Protein AF-A0AAN8LN74-F1 (afdb_monomer)

Mean predicted aligned error: 20.27 Å

InterPro domains:
  IPR003307 W2 domain [PF02020] (599-675)
  IPR003307 W2 domain [PS51363] (508-675)
  IPR003307 W2 domain [SM00515] (586-671)
  IPR016024 Armadillo-type fold [SSF48371] (516-669)
  IPR029526 PiggyBac transposable element-derived protein [PF13843] (4-90)
  IPR029526 PiggyBac transposable element-derived protein [PF13843] (94-217)
  IPR043510 5MP1/2, W2 domain [cd11560] (478-668)
  IPR051245 eIF5-mimic translation initiation regulator [PTHR14208] (264-678)
  IPR057397 5MP1/2-like, HEAT domain [PF25504] (277-513)

Structure (mmCIF, N/CA/C/O backbone):
data_AF-A0AAN8LN74-F1
#
_entry.id   AF-A0AAN8LN74-F1
#
loop_
_atom_site.group_PDB
_atom_site.id
_atom_site.type_symbol
_atom_site.label_atom_id
_atom_site.label_alt_id
_atom_site.label_comp_id
_atom_site.label_asym_id
_atom_site.label_entity_id
_atom_site.label_seq_id
_atom_site.pdbx_PDB_ins_code
_atom_site.Cartn_x
_atom_site.Cartn_y
_atom_site.Cartn_z
_atom_site.occupancy
_atom_site.B_iso_or_equiv
_atom_site.auth_seq_id
_atom_site.auth_comp_id
_atom_site.auth_asym_id
_atom_site.auth_atom_id
_atom_site.pdbx_PDB_model_num
ATOM 1 N N . MET A 1 1 ? 8.131 35.929 -7.859 1.00 76.62 1 MET A N 1
ATOM 2 C CA . MET A 1 1 ? 7.488 37.054 -7.140 1.00 76.62 1 MET A CA 1
ATOM 3 C C . MET A 1 1 ? 7.434 38.330 -7.967 1.00 76.62 1 MET A C 1
ATOM 5 O O . MET A 1 1 ? 6.385 38.515 -8.552 1.00 76.62 1 MET A O 1
ATOM 9 N N . ARG A 1 2 ? 8.496 39.148 -8.124 1.00 88.81 2 ARG A N 1
ATOM 10 C CA . ARG A 1 2 ? 8.434 40.454 -8.848 1.00 88.81 2 ARG A CA 1
ATOM 11 C C . ARG A 1 2 ? 7.627 40.445 -10.166 1.00 88.81 2 ARG A C 1
ATOM 13 O O . ARG A 1 2 ? 6.790 41.317 -10.364 1.00 88.81 2 ARG A O 1
ATOM 20 N N . THR A 1 3 ? 7.819 39.443 -11.028 1.00 88.38 3 THR A N 1
ATOM 21 C CA . THR A 1 3 ? 7.044 39.275 -12.275 1.00 88.38 3 THR A CA 1
ATOM 22 C C . THR A 1 3 ? 5.544 39.073 -12.030 1.00 88.38 3 THR A C 1
ATOM 24 O O . THR A 1 3 ? 4.731 39.685 -12.706 1.00 88.38 3 THR A O 1
ATOM 27 N N . ILE A 1 4 ? 5.180 38.267 -11.029 1.00 87.31 4 ILE A N 1
ATOM 28 C CA . ILE A 1 4 ? 3.791 37.978 -10.636 1.00 87.31 4 ILE A CA 1
ATOM 29 C C . ILE A 1 4 ? 3.129 39.241 -10.076 1.00 87.31 4 ILE A C 1
ATOM 31 O O . ILE A 1 4 ? 2.002 39.530 -10.454 1.00 87.31 4 ILE A O 1
ATOM 35 N N . CYS A 1 5 ? 3.834 40.031 -9.254 1.00 90.44 5 CYS A N 1
ATOM 36 C CA . CYS A 1 5 ? 3.368 41.345 -8.790 1.00 90.44 5 CYS A CA 1
ATOM 37 C C . CYS A 1 5 ? 2.998 42.241 -9.986 1.00 90.44 5 CYS A C 1
ATOM 39 O O . CYS A 1 5 ? 1.854 42.658 -10.126 1.00 90.44 5 CYS A O 1
ATOM 41 N N . ARG A 1 6 ? 3.937 42.437 -10.925 1.00 91.94 6 ARG A N 1
ATOM 42 C CA . ARG A 1 6 ? 3.726 43.248 -12.138 1.00 91.94 6 ARG A CA 1
ATOM 43 C C . ARG A 1 6 ? 2.541 42.756 -12.979 1.00 91.94 6 ARG A C 1
ATOM 45 O O . ARG A 1 6 ? 1.737 43.560 -13.442 1.00 91.94 6 ARG A O 1
ATOM 52 N N . ASN A 1 7 ? 2.436 41.445 -13.175 1.00 91.62 7 ASN A N 1
ATOM 53 C CA . ASN A 1 7 ? 1.389 40.823 -13.982 1.00 91.62 7 ASN A CA 1
ATOM 54 C C . ASN A 1 7 ? 0.004 40.910 -13.303 1.00 91.62 7 ASN A C 1
ATOM 56 O O . ASN A 1 7 ? -0.995 41.181 -13.966 1.00 91.62 7 ASN A O 1
ATOM 60 N N . THR A 1 8 ? -0.036 40.771 -11.976 1.00 89.62 8 THR A N 1
ATOM 61 C CA . THR A 1 8 ? -1.217 40.975 -11.117 1.00 89.62 8 THR A CA 1
ATOM 62 C C . THR A 1 8 ? -1.698 42.425 -11.165 1.00 89.62 8 THR A C 1
ATOM 64 O O . THR A 1 8 ? -2.886 42.677 -11.349 1.00 89.62 8 THR A O 1
ATOM 67 N N . ASN A 1 9 ? -0.778 43.389 -11.094 1.00 93.88 9 ASN A N 1
ATOM 68 C CA . ASN A 1 9 ? -1.089 44.817 -11.155 1.00 93.88 9 ASN A CA 1
ATOM 69 C C . ASN A 1 9 ? -1.615 45.218 -12.550 1.00 93.88 9 ASN A C 1
ATOM 71 O O . ASN A 1 9 ? -2.660 45.865 -12.651 1.00 93.88 9 ASN A O 1
ATOM 75 N N . LYS A 1 10 ? -0.990 44.724 -13.635 1.00 90.69 10 LYS A N 1
ATOM 76 C CA . LYS A 1 10 ? -1.537 44.811 -15.007 1.00 90.69 10 LYS A CA 1
ATOM 77 C C . LYS A 1 10 ? -2.968 44.259 -15.090 1.00 90.69 10 LYS A C 1
ATOM 79 O O . LYS A 1 10 ? -3.847 44.891 -15.678 1.00 90.69 10 LYS A O 1
ATOM 84 N N . GLN A 1 11 ? -3.216 43.083 -14.508 1.00 88.25 11 GLN A N 1
ATOM 85 C CA . GLN A 1 11 ? -4.528 42.433 -14.553 1.00 88.25 11 GLN A CA 1
ATOM 86 C C . GLN A 1 11 ? -5.583 43.203 -13.742 1.00 88.25 11 GLN A C 1
ATOM 88 O O . GLN A 1 11 ? -6.729 43.315 -14.184 1.00 88.25 11 GLN A O 1
ATOM 93 N N . ALA A 1 12 ? -5.199 43.805 -12.615 1.00 88.94 12 ALA A N 1
ATOM 94 C CA . ALA A 1 12 ? -6.069 44.668 -11.828 1.00 88.94 12 ALA A CA 1
ATOM 95 C C . ALA A 1 12 ? -6.452 45.956 -12.563 1.00 88.94 12 ALA A C 1
ATOM 97 O O . ALA A 1 12 ? -7.643 46.260 -12.644 1.00 88.94 12 ALA A O 1
ATOM 98 N N . ALA A 1 13 ? -5.491 46.656 -13.176 1.00 89.31 13 ALA A N 1
ATOM 99 C CA . ALA A 1 13 ? -5.765 47.832 -14.004 1.00 89.31 13 ALA A CA 1
ATOM 100 C C . ALA A 1 13 ? -6.732 47.496 -15.158 1.00 89.31 13 ALA A C 1
ATOM 102 O O . ALA A 1 13 ? -7.726 48.190 -15.378 1.00 89.31 13 ALA A O 1
ATOM 103 N N . ARG A 1 14 ? -6.511 46.359 -15.832 1.00 85.44 14 ARG A N 1
ATOM 104 C CA . ARG A 1 14 ? -7.399 45.829 -16.880 1.00 85.44 14 ARG A CA 1
ATOM 105 C C . ARG A 1 14 ? -8.807 45.499 -16.367 1.00 85.44 14 ARG A C 1
ATOM 107 O O . ARG A 1 14 ? -9.781 45.683 -17.093 1.00 85.44 14 ARG A O 1
ATOM 114 N N . ASN A 1 15 ? -8.943 45.004 -15.138 1.00 84.12 15 ASN A N 1
ATOM 115 C CA . ASN A 1 15 ? -10.243 44.710 -14.530 1.00 84.12 15 ASN A CA 1
ATOM 116 C C . ASN A 1 15 ? -10.966 45.978 -14.035 1.00 84.12 15 ASN A C 1
ATOM 118 O O . ASN A 1 15 ? -12.192 46.052 -14.145 1.00 84.12 15 ASN A O 1
ATOM 122 N N . GLN A 1 16 ? -10.243 47.004 -13.579 1.00 84.44 16 GLN A N 1
ATOM 123 C CA . GLN A 1 16 ? -10.818 48.320 -13.276 1.00 84.44 16 GLN A CA 1
ATOM 124 C C . GLN A 1 16 ? -11.328 49.022 -14.543 1.00 84.44 16 GLN A C 1
ATOM 126 O O . GLN A 1 16 ? -12.457 49.506 -14.549 1.00 84.44 16 GLN A O 1
ATOM 131 N N . GLN A 1 17 ? -10.577 48.975 -15.651 1.00 83.25 17 GLN A N 1
ATOM 132 C CA . GLN A 1 17 ? -11.030 49.461 -16.967 1.00 83.25 17 GLN A CA 1
ATOM 133 C C . GLN A 1 17 ? -12.312 48.763 -17.465 1.00 83.25 17 GLN A C 1
ATOM 135 O O . GLN A 1 17 ? -13.094 49.359 -18.199 1.00 83.25 17 GLN A O 1
ATOM 140 N N . LYS A 1 18 ? -12.566 47.519 -17.034 1.00 79.50 18 LYS A N 1
ATOM 141 C CA . LYS A 1 18 ? -13.814 46.773 -17.291 1.00 79.50 18 LYS A CA 1
ATOM 142 C C . LYS A 1 18 ? -14.962 47.107 -16.319 1.00 79.50 18 LYS A C 1
ATOM 144 O O . LYS A 1 18 ? -15.980 46.422 -16.335 1.00 79.50 18 LYS A O 1
ATOM 149 N N . GLY A 1 19 ? -14.818 48.126 -15.468 1.00 81.06 19 GLY A N 1
ATOM 150 C CA . GLY A 1 19 ? -15.868 48.592 -14.554 1.00 81.06 19 GLY A CA 1
ATOM 151 C C . GLY A 1 19 ? -15.954 47.851 -13.213 1.00 81.06 19 GLY A C 1
ATOM 152 O O . GLY A 1 19 ? -16.994 47.906 -12.552 1.00 81.06 19 GLY A O 1
ATOM 153 N N . SER A 1 20 ? -14.895 47.151 -12.790 1.00 78.94 20 SER A N 1
ATOM 154 C CA . SER A 1 20 ? -14.898 46.419 -11.513 1.00 78.94 20 SER A CA 1
ATOM 155 C C . SER A 1 20 ? -14.922 47.359 -10.301 1.00 78.94 20 SER A C 1
ATOM 157 O O . SER A 1 20 ? -14.050 48.210 -10.139 1.00 78.94 20 SER A O 1
ATOM 159 N N . LYS A 1 21 ? -15.902 47.173 -9.409 1.00 77.00 21 LYS A N 1
ATOM 160 C CA . LYS A 1 21 ? -16.154 48.044 -8.245 1.00 77.00 21 LYS A CA 1
ATOM 161 C C . LYS A 1 21 ? -15.349 47.635 -7.001 1.00 77.00 21 LYS A C 1
ATOM 163 O O . LYS A 1 21 ? -15.926 47.251 -5.988 1.00 77.00 21 LYS A O 1
ATOM 168 N N . TYR A 1 22 ? -14.021 47.727 -7.067 1.00 81.69 22 TYR A N 1
ATOM 169 C CA . TYR A 1 22 ? -13.139 47.625 -5.894 1.00 81.69 22 TYR A CA 1
ATOM 170 C C . TYR A 1 22 ? -11.961 48.605 -5.990 1.00 81.69 22 TYR A C 1
ATOM 172 O O . TYR A 1 22 ? -11.505 48.962 -7.079 1.00 81.69 22 TYR A O 1
ATOM 180 N N . GLN A 1 23 ? -11.445 49.028 -4.834 1.00 80.75 23 GLN A N 1
ATOM 181 C CA . GLN A 1 23 ? -10.219 49.821 -4.763 1.00 80.75 23 GLN A CA 1
ATOM 182 C C . GLN A 1 23 ? -8.989 48.927 -4.963 1.00 80.75 23 GLN A C 1
ATOM 184 O O . GLN A 1 23 ? -8.926 47.805 -4.450 1.00 80.75 23 GLN A O 1
ATOM 189 N N . TRP A 1 24 ? -8.007 49.441 -5.702 1.00 91.00 24 TRP A N 1
ATOM 190 C CA . TRP A 1 24 ? -6.740 48.771 -5.964 1.00 91.00 24 TRP A CA 1
ATOM 191 C C . TRP A 1 24 ? -5.571 49.722 -5.723 1.00 91.00 24 TRP A C 1
ATOM 193 O O . TRP A 1 24 ? -5.450 50.745 -6.391 1.00 91.00 24 TRP A O 1
ATOM 203 N N . THR A 1 25 ? -4.701 49.350 -4.792 1.00 90.81 25 THR A N 1
ATOM 204 C CA . THR A 1 25 ? -3.293 49.750 -4.771 1.00 90.81 25 THR A CA 1
ATOM 205 C C . THR A 1 25 ? -2.448 48.625 -5.359 1.00 90.81 25 THR A C 1
ATOM 207 O O . THR A 1 25 ? -2.794 47.447 -5.219 1.00 90.81 25 THR A O 1
ATOM 210 N N . ASP A 1 26 ? -1.335 48.970 -5.995 1.00 93.12 26 ASP A N 1
ATOM 211 C CA . ASP A 1 26 ? -0.414 47.991 -6.571 1.00 93.12 26 ASP A CA 1
ATOM 212 C C . ASP A 1 26 ? 0.185 47.068 -5.505 1.00 93.12 26 ASP A C 1
ATOM 214 O O . ASP A 1 26 ? 0.562 47.513 -4.423 1.00 93.12 26 ASP A O 1
ATOM 218 N N . VAL A 1 27 ? 0.242 45.769 -5.808 1.00 93.06 27 VAL A N 1
ATOM 219 C CA . VAL A 1 27 ? 0.780 44.743 -4.907 1.00 93.06 27 VAL A CA 1
ATOM 220 C C . VAL A 1 27 ? 2.291 44.667 -5.088 1.00 93.06 27 VAL A C 1
ATOM 222 O O . VAL A 1 27 ? 2.781 44.476 -6.205 1.00 93.06 27 VAL A O 1
ATOM 225 N N . ASP A 1 28 ? 3.035 44.788 -3.990 1.00 92.94 28 ASP A N 1
ATOM 226 C CA . ASP A 1 28 ? 4.488 44.621 -3.973 1.00 92.94 28 ASP A CA 1
ATOM 227 C C . ASP A 1 28 ? 4.911 43.159 -3.696 1.00 92.94 28 ASP A C 1
ATOM 229 O O . ASP A 1 28 ? 4.115 42.217 -3.750 1.00 92.94 28 ASP A O 1
ATOM 233 N N . VAL A 1 29 ? 6.209 42.928 -3.483 1.00 92.94 29 VAL A N 1
ATOM 234 C CA . VAL A 1 29 ? 6.742 41.581 -3.223 1.00 92.94 29 VAL A CA 1
ATOM 235 C C . VAL A 1 29 ? 6.437 41.101 -1.806 1.00 92.94 29 VAL A C 1
ATOM 237 O O . VAL A 1 29 ? 6.226 39.906 -1.619 1.00 92.94 29 VAL A O 1
ATOM 240 N N . GLU A 1 30 ? 6.441 41.978 -0.809 1.00 91.69 30 GLU A N 1
ATOM 241 C CA . GLU A 1 30 ? 6.190 41.620 0.583 1.00 91.69 30 GLU A CA 1
ATOM 242 C C . GLU A 1 30 ? 4.699 41.367 0.825 1.00 91.69 30 GLU A C 1
ATOM 244 O O . GLU A 1 30 ? 4.339 40.329 1.381 1.00 91.69 30 GLU A O 1
ATOM 249 N N . GLU A 1 31 ? 3.818 42.233 0.319 1.00 92.62 31 GLU A N 1
ATOM 250 C CA . GLU A 1 31 ? 2.370 42.029 0.396 1.00 92.62 31 GLU A CA 1
ATOM 251 C C . GLU A 1 31 ? 1.943 40.732 -0.314 1.00 92.62 31 GLU A C 1
ATOM 253 O O . GLU A 1 31 ? 1.121 39.980 0.217 1.00 92.62 31 GLU A O 1
ATOM 258 N N . LEU A 1 32 ? 2.566 40.391 -1.452 1.00 93.19 32 LEU A N 1
ATOM 259 C CA . LEU A 1 32 ? 2.334 39.102 -2.107 1.00 93.19 32 LEU A CA 1
ATOM 260 C C . LEU A 1 32 ? 2.788 37.912 -1.240 1.00 93.19 32 LEU A C 1
ATOM 262 O O . LEU A 1 32 ? 2.103 36.890 -1.219 1.00 93.19 32 LEU A O 1
ATOM 266 N N . HIS A 1 33 ? 3.894 38.016 -0.491 1.00 94.12 33 HIS A N 1
ATOM 267 C CA . HIS A 1 33 ? 4.277 36.965 0.464 1.00 94.12 33 HIS A CA 1
ATOM 268 C C . HIS A 1 33 ? 3.299 36.874 1.644 1.00 94.12 33 HIS A C 1
ATOM 270 O O . HIS A 1 33 ? 2.955 35.762 2.040 1.00 94.12 33 HIS A O 1
ATOM 276 N N . ARG A 1 34 ? 2.792 38.002 2.163 1.00 93.94 34 ARG A N 1
ATOM 277 C CA . ARG A 1 34 ? 1.744 38.023 3.203 1.00 93.94 34 ARG A CA 1
ATOM 278 C C . ARG A 1 34 ? 0.461 37.336 2.704 1.00 93.94 34 ARG A C 1
ATOM 280 O O . ARG A 1 34 ? -0.080 36.475 3.395 1.00 93.94 34 ARG A O 1
ATOM 287 N N . PHE A 1 35 ? 0.028 37.626 1.474 1.00 93.81 35 PHE A N 1
ATOM 288 C CA . PHE A 1 35 ? -1.105 36.961 0.814 1.00 93.81 35 PHE A CA 1
ATOM 289 C C . PHE A 1 35 ? -0.882 35.448 0.627 1.00 93.81 35 PHE A C 1
ATOM 291 O O . PHE A 1 35 ? -1.747 34.645 0.977 1.00 93.81 35 PHE A O 1
ATOM 298 N N . LEU A 1 36 ? 0.291 35.037 0.131 1.00 92.88 36 LEU A N 1
ATOM 299 C CA . LEU A 1 36 ? 0.644 33.620 -0.031 1.00 92.88 36 LEU A CA 1
ATOM 300 C C . LEU A 1 36 ? 0.734 32.884 1.317 1.00 92.88 36 LEU A C 1
ATOM 302 O O . LEU A 1 36 ? 0.296 31.739 1.412 1.00 92.88 36 LEU A O 1
ATOM 306 N N . GLY A 1 37 ? 1.230 33.543 2.366 1.00 91.81 37 GLY A N 1
ATOM 307 C CA . GLY A 1 37 ? 1.225 33.025 3.735 1.00 91.81 37 GLY A CA 1
ATOM 308 C C . GLY A 1 37 ? -0.190 32.769 4.257 1.00 91.81 37 GLY A C 1
ATOM 309 O O . GLY A 1 37 ? -0.434 31.735 4.874 1.00 91.81 37 GLY A O 1
ATOM 310 N N . LEU A 1 38 ? -1.151 33.643 3.935 1.00 91.00 38 LEU A N 1
ATOM 311 C CA . LEU A 1 38 ? -2.564 33.425 4.260 1.00 91.00 38 LEU A CA 1
ATOM 312 C C . LEU A 1 38 ? -3.213 32.307 3.435 1.00 91.00 38 LEU A C 1
ATOM 314 O O . LEU A 1 38 ? -4.033 31.567 3.976 1.00 91.00 38 LEU A O 1
ATOM 318 N N . LEU A 1 39 ? -2.822 32.110 2.173 1.00 90.88 39 LEU A N 1
ATOM 319 C CA . LEU A 1 39 ? -3.252 30.937 1.396 1.00 90.88 39 LEU A CA 1
ATOM 320 C C . LEU A 1 39 ? -2.707 29.618 1.973 1.00 90.88 39 LEU A C 1
ATOM 322 O O . LEU A 1 39 ? -3.409 28.612 1.958 1.00 90.88 39 LEU A O 1
ATOM 326 N N . ILE A 1 40 ? -1.492 29.617 2.528 1.00 90.62 40 ILE A N 1
ATOM 327 C CA . ILE A 1 40 ? -0.954 28.451 3.246 1.00 90.62 40 ILE A CA 1
ATOM 328 C C . ILE A 1 40 ? -1.705 28.257 4.573 1.00 90.62 40 ILE A C 1
ATOM 330 O O . ILE A 1 40 ? -2.189 27.160 4.840 1.00 90.62 40 ILE A O 1
ATOM 334 N N . TYR A 1 41 ? -1.890 29.315 5.368 1.00 89.25 41 TYR A N 1
ATOM 335 C CA . TYR A 1 41 ? -2.617 29.255 6.641 1.00 89.25 41 TYR A CA 1
ATOM 336 C C . TYR A 1 41 ? -4.050 28.726 6.483 1.00 89.25 41 TYR A C 1
ATOM 338 O O . TYR A 1 41 ? -4.449 27.816 7.203 1.00 89.25 41 TYR A O 1
ATOM 346 N N . THR A 1 42 ? -4.801 29.232 5.500 1.00 83.25 42 THR A N 1
ATOM 347 C CA . THR A 1 42 ? -6.173 28.778 5.197 1.00 83.25 42 THR A CA 1
ATOM 348 C C . THR A 1 42 ? -6.239 27.336 4.673 1.00 83.25 42 THR A C 1
ATOM 350 O O . THR A 1 42 ? -7.293 26.717 4.768 1.00 83.25 42 THR A O 1
ATOM 353 N N . SER A 1 43 ? -5.126 26.769 4.183 1.00 82.56 43 SER A N 1
ATOM 354 C CA . SER A 1 43 ? -5.028 25.341 3.830 1.00 82.56 43 SER A CA 1
ATOM 355 C C . SER A 1 43 ? -4.667 24.420 5.006 1.00 82.56 43 SER A C 1
ATOM 357 O O . SER A 1 43 ? -4.907 23.219 4.926 1.00 82.56 43 SER A O 1
ATOM 359 N N . LEU A 1 44 ? -4.111 24.968 6.094 1.00 85.38 44 LEU A N 1
ATOM 360 C CA . LEU A 1 44 ? -3.768 24.232 7.321 1.00 85.38 44 LEU A CA 1
ATOM 361 C C . LEU A 1 44 ? -4.879 24.328 8.377 1.00 85.38 44 LEU A C 1
ATOM 363 O O . LEU A 1 44 ? -5.162 23.363 9.078 1.00 85.38 44 LEU A O 1
ATOM 367 N N . VAL A 1 45 ? -5.529 25.489 8.470 1.00 85.81 45 VAL A N 1
ATOM 368 C CA . VAL A 1 45 ? -6.681 25.752 9.337 1.00 85.81 45 VAL A CA 1
ATOM 369 C C . VAL A 1 45 ? -7.884 25.988 8.431 1.00 85.81 45 VAL A C 1
ATOM 371 O O . VAL A 1 45 ? -8.009 27.055 7.835 1.00 85.81 45 VAL A O 1
ATOM 374 N N . THR A 1 46 ? -8.762 24.993 8.293 1.00 85.44 46 THR A N 1
ATOM 375 C CA . THR A 1 46 ? -9.954 25.081 7.428 1.00 85.44 46 THR A CA 1
ATOM 376 C C . THR A 1 46 ? -11.174 25.538 8.232 1.00 85.44 46 THR A C 1
ATOM 378 O O . THR A 1 46 ? -11.527 24.902 9.222 1.00 85.44 46 THR A O 1
ATOM 381 N N . LEU A 1 47 ? -11.833 26.621 7.802 1.00 83.38 47 LEU A N 1
ATOM 382 C CA . LEU A 1 47 ? -13.098 27.117 8.367 1.00 83.38 47 LEU A CA 1
ATOM 383 C C . LEU A 1 47 ? -14.240 27.021 7.333 1.00 83.38 47 LEU A C 1
ATOM 385 O O . LEU A 1 47 ? -13.957 27.053 6.133 1.00 83.38 47 LEU A O 1
ATOM 389 N N . PRO A 1 48 ? -15.523 26.940 7.754 1.00 82.31 48 PRO A N 1
ATOM 390 C CA . PRO A 1 48 ? -16.654 26.710 6.844 1.00 82.31 48 PRO A CA 1
ATOM 391 C C . PRO A 1 48 ? -16.833 27.771 5.749 1.00 82.31 48 PRO A C 1
ATOM 393 O O . PRO A 1 48 ? -17.292 27.457 4.652 1.00 82.31 48 PRO A O 1
ATOM 396 N N . SER A 1 49 ? -16.467 29.028 6.016 1.00 80.94 49 SER A N 1
ATOM 397 C CA . SER A 1 49 ? -16.460 30.103 5.026 1.00 80.94 49 SER A CA 1
ATOM 398 C C . SER A 1 49 ? -15.150 30.883 5.033 1.00 80.94 49 SER A C 1
ATOM 400 O O . SER A 1 49 ? -14.605 31.221 6.083 1.00 80.94 49 SER A O 1
ATOM 402 N N . ILE A 1 50 ? -14.719 31.331 3.849 1.00 81.94 50 ILE A N 1
ATOM 403 C CA . ILE A 1 50 ? -13.594 32.271 3.693 1.00 81.94 50 ILE A CA 1
ATOM 404 C C . ILE A 1 50 ? -13.804 33.596 4.455 1.00 81.94 50 ILE A C 1
ATOM 406 O O . ILE A 1 50 ? -12.861 34.349 4.668 1.00 81.94 50 ILE A O 1
ATOM 410 N N . GLN A 1 51 ? -15.035 33.901 4.882 1.00 82.81 51 GLN A N 1
ATOM 411 C CA . GLN A 1 51 ? -15.341 35.079 5.697 1.00 82.81 51 GLN A CA 1
ATOM 412 C C . GLN A 1 51 ? -15.054 34.875 7.192 1.00 82.81 51 GLN A C 1
ATOM 414 O O . GLN A 1 51 ? -14.812 35.855 7.894 1.00 82.81 51 GLN A O 1
ATOM 419 N N . ASP A 1 52 ? -15.056 33.631 7.679 1.00 85.75 52 ASP A N 1
ATOM 420 C CA . ASP A 1 52 ? -14.937 33.320 9.110 1.00 85.75 52 ASP A CA 1
ATOM 421 C C . ASP A 1 52 ? -13.533 33.616 9.649 1.00 85.75 52 ASP A C 1
ATOM 423 O O . ASP A 1 52 ? -13.391 34.075 10.779 1.00 85.75 52 ASP A O 1
ATOM 427 N N . TYR A 1 53 ? -12.514 33.501 8.792 1.00 87.44 53 TYR A N 1
ATOM 428 C CA . TYR A 1 53 ? -11.126 33.903 9.055 1.00 87.44 53 TYR A CA 1
ATOM 429 C C . TYR A 1 53 ? -10.949 35.376 9.466 1.00 87.44 53 TYR A C 1
ATOM 431 O O . TYR A 1 53 ? -9.910 35.738 10.013 1.00 87.44 53 TYR A O 1
ATOM 439 N N . TRP A 1 54 ? -11.947 36.224 9.198 1.00 91.00 54 TRP A N 1
ATOM 440 C CA . TRP A 1 54 ? -11.960 37.643 9.562 1.00 91.00 54 TRP A CA 1
ATOM 441 C C . TRP A 1 54 ? -13.099 38.016 10.530 1.00 91.00 54 TRP A C 1
ATOM 443 O O . TRP A 1 54 ? -13.281 39.197 10.823 1.00 91.00 54 TRP A O 1
ATOM 453 N N . LYS A 1 55 ? -13.851 37.042 11.064 1.00 85.69 55 LYS A N 1
ATOM 454 C CA . LYS A 1 55 ? -14.804 37.281 12.161 1.00 85.69 55 LYS A CA 1
ATOM 455 C C . LYS A 1 55 ? -14.048 37.326 13.489 1.00 85.69 55 LYS A C 1
ATOM 457 O O . LYS A 1 55 ? -13.392 36.357 13.850 1.00 85.69 55 LYS A O 1
ATOM 462 N N . GLN A 1 56 ? -14.185 38.422 14.233 1.00 76.75 56 GLN A N 1
ATOM 463 C CA . GLN A 1 56 ? -13.544 38.612 15.547 1.00 76.75 56 GLN A CA 1
ATOM 464 C C . GLN A 1 56 ? -14.496 38.386 16.740 1.00 76.75 56 GLN A C 1
ATOM 466 O O . GLN A 1 56 ? -14.060 38.383 17.883 1.00 76.75 56 GLN A O 1
ATOM 471 N N . SER A 1 57 ? -15.793 38.184 16.487 1.00 68.00 57 SER A N 1
ATOM 472 C CA . SER A 1 57 ? -16.862 38.126 17.497 1.00 68.00 57 SER A CA 1
ATOM 473 C C . SER A 1 57 ? -17.481 36.725 17.630 1.00 68.00 57 SER A C 1
ATOM 475 O O . SER A 1 57 ? -18.702 36.572 17.624 1.00 68.00 57 SER A O 1
ATOM 477 N N . HIS A 1 58 ? -16.652 35.679 17.650 1.00 70.25 58 HIS A N 1
ATOM 478 C CA . HIS A 1 58 ? -17.096 34.283 17.727 1.00 70.25 58 HIS A CA 1
ATOM 479 C C . HIS A 1 58 ? -16.053 33.415 18.443 1.00 70.25 58 HIS A C 1
ATOM 481 O O . HIS A 1 58 ? -14.855 33.667 18.315 1.00 70.25 58 HIS A O 1
ATOM 487 N N . ILE A 1 59 ? -16.486 32.364 19.149 1.00 71.56 59 ILE A N 1
ATOM 488 C CA . ILE A 1 59 ? -15.596 31.484 19.933 1.00 71.56 59 ILE A CA 1
ATOM 489 C C . ILE A 1 59 ? -14.571 30.721 19.072 1.00 71.56 59 ILE A C 1
ATOM 491 O O . ILE A 1 59 ? -13.503 30.370 19.554 1.00 71.56 59 ILE A O 1
ATOM 495 N N . LEU A 1 60 ? -14.857 30.530 17.778 1.00 68.56 60 LEU A N 1
ATOM 496 C CA . LEU A 1 60 ? -13.930 29.949 16.790 1.00 68.56 60 LEU A CA 1
ATOM 497 C C . LEU A 1 60 ? -13.212 31.015 15.930 1.00 68.56 60 LEU A C 1
ATOM 499 O O . LEU A 1 60 ? -12.840 30.744 14.790 1.00 68.56 60 LEU A O 1
ATOM 503 N N . SER A 1 61 ? -13.079 32.252 16.421 1.00 80.00 61 SER A N 1
ATOM 504 C CA . SER A 1 61 ? -12.366 33.320 15.706 1.00 80.00 61 SER A CA 1
ATOM 505 C C . SER A 1 61 ? -10.856 33.069 15.676 1.00 80.00 61 SER A C 1
ATOM 507 O O . SER A 1 61 ? -10.223 32.808 16.697 1.00 80.00 61 SER A O 1
ATOM 509 N N . VAL A 1 62 ? -10.249 33.182 14.492 1.00 85.31 62 VAL A N 1
ATOM 510 C CA . VAL A 1 62 ? -8.796 33.055 14.319 1.00 85.31 62 VAL A CA 1
ATOM 511 C C . VAL A 1 62 ? -8.141 34.432 14.261 1.00 85.31 62 VAL A C 1
ATOM 513 O O . VAL A 1 62 ? -8.491 35.280 13.444 1.00 85.31 62 VAL A O 1
ATOM 516 N N . SER A 1 63 ? -7.163 34.674 15.134 1.00 80.31 63 SER A N 1
ATOM 517 C CA . SER A 1 63 ? -6.601 36.019 15.332 1.00 80.31 63 SER A CA 1
ATOM 518 C C . SER A 1 63 ? -5.529 36.429 14.312 1.00 80.31 63 SER A C 1
ATOM 520 O O . SER A 1 63 ? -5.161 37.603 14.266 1.00 80.31 63 SER A O 1
ATOM 522 N N . LEU A 1 64 ? -5.018 35.496 13.497 1.00 86.00 64 LEU A N 1
ATOM 523 C CA . LEU A 1 64 ? -3.913 35.751 12.566 1.00 86.00 64 LEU A CA 1
ATOM 524 C C . LEU A 1 64 ? -4.336 36.440 11.250 1.00 86.00 64 LEU A C 1
ATOM 526 O O . LEU A 1 64 ? -3.711 37.447 10.911 1.00 86.00 64 LEU A O 1
ATOM 530 N N . PRO A 1 65 ? -5.372 35.995 10.503 1.00 89.75 65 PRO A N 1
ATOM 531 C CA . PRO A 1 65 ? -5.646 36.541 9.169 1.00 89.75 65 PRO A CA 1
ATOM 532 C C . PRO A 1 65 ? -5.978 38.033 9.185 1.00 89.75 65 PRO A C 1
ATOM 534 O O . PRO A 1 65 ? -5.422 38.797 8.397 1.00 89.75 65 PRO A O 1
ATOM 537 N N . ALA A 1 66 ? -6.794 38.465 10.150 1.00 86.25 66 ALA A N 1
ATOM 538 C CA . ALA A 1 66 ? -7.154 39.868 10.337 1.00 86.25 66 ALA A CA 1
ATOM 539 C C . ALA A 1 66 ? -5.971 40.779 10.722 1.00 86.25 66 ALA A C 1
ATOM 541 O O . ALA A 1 66 ? -6.031 41.974 10.446 1.00 86.25 66 ALA A O 1
ATOM 542 N N . LYS A 1 67 ? -4.896 40.237 11.318 1.00 90.06 67 LYS A N 1
ATOM 543 C CA . LYS A 1 67 ? -3.663 40.987 11.625 1.00 90.06 67 LYS A CA 1
ATOM 544 C C . LYS A 1 67 ? -2.724 41.110 10.422 1.00 90.06 67 LYS A C 1
ATOM 546 O O . LYS A 1 67 ? -1.977 42.076 10.339 1.00 90.06 67 LYS A O 1
ATOM 551 N N . VAL A 1 68 ? -2.736 40.135 9.510 1.00 91.88 68 VAL A N 1
ATOM 552 C CA . VAL A 1 68 ? -1.808 40.076 8.364 1.00 91.88 68 VAL A CA 1
ATOM 553 C C . VAL A 1 68 ? -2.329 40.857 7.154 1.00 91.88 68 VAL A C 1
ATOM 555 O O . VAL A 1 68 ? -1.538 41.485 6.451 1.00 91.88 68 VAL A O 1
ATOM 558 N N . MET A 1 69 ? -3.641 40.821 6.886 1.00 92.25 69 MET A N 1
ATOM 559 C CA . MET A 1 69 ? -4.256 41.528 5.755 1.00 92.25 69 MET A CA 1
ATOM 560 C C . MET A 1 69 ? -5.768 41.729 5.973 1.00 92.25 69 MET A C 1
ATOM 562 O O . MET A 1 69 ? -6.439 40.787 6.391 1.00 92.25 69 MET A O 1
ATOM 566 N N . PRO A 1 70 ? -6.361 42.891 5.638 1.00 91.38 70 PRO A N 1
ATOM 567 C CA . PRO A 1 70 ? -7.815 43.064 5.667 1.00 91.38 70 PRO A CA 1
ATOM 568 C C . PRO A 1 70 ? -8.543 42.124 4.691 1.00 91.38 70 PRO A C 1
ATOM 570 O O . PRO A 1 70 ? -8.098 41.950 3.554 1.00 91.38 70 PRO A O 1
ATOM 573 N N . ARG A 1 71 ? -9.709 41.592 5.095 1.00 89.00 71 ARG A N 1
ATOM 574 C CA . ARG A 1 71 ? -10.555 40.667 4.303 1.00 89.00 71 ARG A CA 1
ATOM 575 C C . ARG A 1 71 ? -10.725 41.103 2.850 1.00 89.00 71 ARG A C 1
ATOM 577 O O . ARG A 1 71 ? -10.599 40.299 1.929 1.00 89.00 71 ARG A O 1
ATOM 584 N N . ASP A 1 72 ? -11.035 42.379 2.645 1.00 88.69 72 ASP A N 1
ATOM 585 C CA . ASP A 1 72 ? -11.383 42.885 1.321 1.00 88.69 72 ASP A CA 1
ATOM 586 C C . ASP A 1 72 ? -10.143 43.232 0.482 1.00 88.69 72 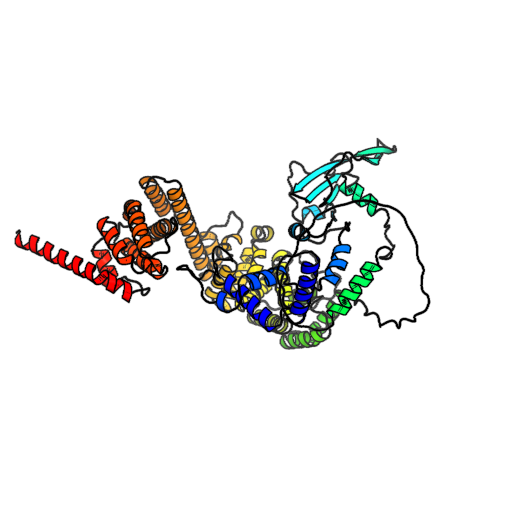ASP A C 1
ATOM 588 O O . ASP A 1 72 ? -10.200 43.121 -0.739 1.00 88.69 72 ASP A O 1
ATOM 592 N N . ARG A 1 73 ? -8.979 43.487 1.106 1.00 91.69 73 ARG A N 1
ATOM 593 C CA . ARG A 1 73 ? -7.686 43.515 0.396 1.00 91.69 73 ARG A CA 1
ATOM 594 C C . ARG A 1 73 ? -7.283 42.109 -0.050 1.00 91.69 73 ARG A C 1
ATOM 596 O O . ARG A 1 73 ? -6.944 41.931 -1.216 1.00 91.69 73 ARG A O 1
ATOM 603 N N . PHE A 1 74 ? -7.423 41.106 0.823 1.00 91.56 74 PHE A N 1
ATOM 604 C CA . PHE A 1 74 ? -7.206 39.695 0.476 1.00 91.56 74 PHE A CA 1
ATOM 605 C C . PHE A 1 74 ? -8.107 39.255 -0.690 1.00 91.56 74 PHE A C 1
ATOM 607 O O . PHE A 1 74 ? -7.624 38.642 -1.640 1.00 91.56 74 PHE A O 1
ATOM 614 N N . ARG A 1 75 ? -9.394 39.633 -0.676 1.00 88.44 75 ARG A N 1
ATOM 615 C CA . ARG A 1 75 ? -10.321 39.404 -1.799 1.00 88.44 75 ARG A CA 1
ATOM 616 C C . ARG A 1 75 ? -9.880 40.113 -3.078 1.00 88.44 75 ARG A C 1
ATOM 618 O O . ARG A 1 75 ? -9.763 39.444 -4.098 1.00 88.44 75 ARG A O 1
ATOM 625 N N . SER A 1 76 ? -9.576 41.413 -3.029 1.00 87.50 76 SER A N 1
ATOM 626 C CA . SER A 1 76 ? -9.100 42.158 -4.203 1.00 87.50 76 SER A CA 1
ATOM 627 C C . SER A 1 76 ? -7.861 41.514 -4.830 1.00 87.50 76 SER A C 1
ATOM 629 O O . SER A 1 76 ? -7.821 41.347 -6.048 1.00 87.50 76 SER A O 1
ATOM 631 N N . ILE A 1 77 ? -6.873 41.098 -4.027 1.00 89.81 77 ILE A N 1
ATOM 632 C CA . ILE A 1 77 ? -5.682 40.388 -4.526 1.00 89.81 77 ILE A CA 1
ATOM 633 C C . ILE A 1 77 ? -6.074 39.018 -5.095 1.00 89.81 77 ILE A C 1
ATOM 635 O O . ILE A 1 77 ? -5.685 38.690 -6.213 1.00 89.81 77 ILE A O 1
ATOM 639 N N . SER A 1 78 ? -6.919 38.250 -4.402 1.00 89.00 78 SER A N 1
ATOM 640 C CA . SER A 1 78 ? -7.411 36.951 -4.881 1.00 89.00 78 SER A CA 1
ATOM 641 C C . SER A 1 78 ? -8.240 37.022 -6.172 1.00 89.00 78 SER A C 1
ATOM 643 O O . SER A 1 78 ? -8.357 36.005 -6.853 1.00 89.00 78 SER A O 1
ATOM 645 N N . TRP A 1 79 ? -8.817 38.176 -6.520 1.00 87.00 79 TRP A N 1
ATOM 646 C CA . TRP A 1 79 ? -9.537 38.396 -7.782 1.00 87.00 79 TRP A CA 1
ATOM 647 C C . TRP A 1 79 ? -8.635 38.823 -8.950 1.00 87.00 79 TRP A C 1
ATOM 649 O O . TRP A 1 79 ? -9.088 38.820 -10.094 1.00 87.00 79 TRP A O 1
ATOM 659 N N . ASN A 1 80 ? -7.381 39.203 -8.683 1.00 86.44 80 ASN A N 1
ATOM 660 C CA . ASN A 1 80 ? -6.470 39.773 -9.684 1.00 86.44 80 ASN A CA 1
ATOM 661 C C . ASN A 1 80 ? -5.106 39.078 -9.779 1.00 86.44 80 ASN A C 1
ATOM 663 O O . ASN A 1 80 ? -4.349 39.378 -10.698 1.00 86.44 80 ASN A O 1
ATOM 667 N N . ILE A 1 81 ? -4.792 38.163 -8.856 1.00 89.88 81 ILE A N 1
ATOM 668 C CA . ILE A 1 81 ? -3.550 37.384 -8.823 1.00 89.88 81 ILE A CA 1
ATOM 669 C C . ILE A 1 81 ? -3.325 36.655 -10.154 1.00 89.88 81 ILE A C 1
ATOM 671 O O . ILE A 1 81 ? -4.027 35.703 -10.489 1.00 89.88 81 ILE A O 1
ATOM 675 N N . HIS A 1 82 ? -2.330 37.111 -10.918 1.00 84.00 82 HIS A N 1
ATOM 676 C CA . HIS A 1 82 ? -2.116 36.671 -12.296 1.00 84.00 82 HIS A CA 1
ATOM 677 C C . HIS A 1 82 ? -0.655 36.300 -12.555 1.00 84.00 82 HIS A C 1
ATOM 679 O O . HIS A 1 82 ? 0.268 37.020 -12.171 1.00 84.00 82 HIS A O 1
ATOM 685 N N . LEU A 1 83 ? -0.449 35.132 -13.169 1.00 81.25 83 LEU A N 1
ATOM 686 C CA . LEU A 1 83 ? 0.870 34.504 -13.324 1.00 81.25 83 LEU A CA 1
ATOM 687 C C . LEU A 1 83 ? 1.518 34.851 -14.676 1.00 81.25 83 LEU A C 1
ATOM 689 O O . LEU A 1 83 ? 2.673 35.279 -14.704 1.00 81.25 83 LEU A O 1
ATOM 693 N N . SER A 1 84 ? 0.768 34.706 -15.771 1.00 80.88 84 SER A N 1
ATOM 694 C CA . SER A 1 84 ? 1.139 35.115 -17.139 1.00 80.88 84 SER A CA 1
ATOM 695 C C . SER A 1 84 ? 1.049 36.633 -17.326 1.00 80.88 84 SER A C 1
ATOM 697 O O . SER A 1 84 ? 0.539 37.324 -16.449 1.00 80.88 84 SER A O 1
ATOM 699 N N . ASP A 1 85 ? 1.513 37.181 -18.451 1.00 79.75 85 ASP A N 1
ATOM 700 C CA . ASP A 1 85 ? 1.221 38.580 -18.790 1.00 79.75 85 ASP A CA 1
ATOM 701 C C . ASP A 1 85 ? -0.187 38.693 -19.431 1.00 79.75 85 ASP A C 1
ATOM 703 O O . ASP A 1 85 ? -0.444 38.014 -20.431 1.00 79.75 85 ASP A O 1
ATOM 707 N N . PRO A 1 86 ? -1.107 39.539 -18.910 1.00 79.44 86 PRO A N 1
ATOM 708 C CA . PRO A 1 86 ? -2.473 39.684 -19.432 1.00 79.44 86 PRO A CA 1
ATOM 709 C C . PRO A 1 86 ? -2.596 40.011 -20.925 1.00 79.44 86 PRO A C 1
ATOM 711 O O . PRO A 1 86 ? -3.666 39.803 -21.503 1.00 79.44 86 PRO A O 1
ATOM 714 N N . GLU A 1 87 ? -1.542 40.569 -21.524 1.00 76.75 87 GLU A N 1
ATOM 715 C CA . GLU A 1 87 ? -1.471 40.933 -22.943 1.00 76.75 87 GLU A CA 1
ATOM 716 C C . GLU A 1 87 ? -1.091 39.725 -23.818 1.00 76.75 87 GLU A C 1
ATOM 718 O O . GLU A 1 87 ? -1.718 39.493 -24.853 1.00 76.75 87 GLU A O 1
ATOM 723 N N . GLU A 1 88 ? -0.142 38.892 -23.372 1.00 70.56 88 GLU A N 1
ATOM 724 C CA . GLU A 1 88 ? 0.223 37.642 -24.058 1.00 70.56 88 GLU A CA 1
ATOM 725 C C . GLU A 1 88 ? -0.927 36.622 -24.026 1.00 70.56 88 GLU A C 1
ATOM 727 O O . GLU A 1 88 ? -1.153 35.905 -25.004 1.00 70.56 88 GLU A O 1
ATOM 732 N N . ASP A 1 89 ? -1.711 36.594 -22.944 1.00 62.72 89 ASP A N 1
ATOM 733 C CA . ASP A 1 89 ? -2.890 35.727 -22.842 1.00 62.72 89 ASP A CA 1
ATOM 734 C C . ASP A 1 89 ? -3.957 36.050 -23.903 1.00 62.72 89 ASP A C 1
ATOM 736 O O . ASP A 1 89 ? -4.578 35.129 -24.430 1.00 62.72 89 ASP A O 1
ATOM 740 N N . VAL A 1 90 ? -4.128 37.320 -24.302 1.00 63.62 90 VAL A N 1
ATOM 741 C CA . VAL A 1 90 ? -5.049 37.696 -25.399 1.00 63.62 90 VAL A CA 1
ATOM 742 C C . VAL A 1 90 ? -4.587 37.107 -26.729 1.00 63.62 90 VAL A C 1
ATOM 744 O O . VAL A 1 90 ? -5.398 36.573 -27.486 1.00 63.62 90 VAL A O 1
ATOM 747 N N . ILE A 1 91 ? -3.282 37.163 -26.999 1.00 59.84 91 ILE A N 1
ATOM 748 C CA . ILE A 1 91 ? -2.680 36.605 -28.215 1.00 59.84 91 ILE A CA 1
ATOM 749 C C . ILE A 1 91 ? -2.813 35.072 -28.220 1.00 59.84 91 ILE A C 1
ATOM 751 O O . ILE A 1 91 ? -3.043 34.472 -29.270 1.00 59.84 91 ILE A O 1
ATOM 755 N N . ASN A 1 92 ? -2.725 34.425 -27.054 1.00 52.19 92 ASN A N 1
ATOM 756 C CA . ASN A 1 92 ? -2.925 32.981 -26.913 1.00 52.19 92 ASN A CA 1
ATOM 757 C C . ASN A 1 92 ? -4.403 32.554 -26.991 1.00 52.19 92 ASN A C 1
ATOM 759 O O . ASN A 1 92 ? -4.696 31.496 -27.551 1.00 52.19 92 ASN A O 1
ATOM 763 N N . ASP A 1 93 ? -5.345 33.355 -26.489 1.00 48.50 93 ASP A N 1
ATOM 764 C CA . ASP A 1 93 ? -6.785 33.102 -26.636 1.00 48.50 93 ASP A CA 1
ATOM 765 C C . ASP A 1 93 ? -7.233 33.197 -28.101 1.00 48.50 93 ASP A C 1
ATOM 767 O O . ASP A 1 93 ? -7.974 32.332 -28.571 1.00 48.50 93 ASP A O 1
ATOM 771 N N . GLN A 1 94 ? -6.698 34.160 -28.860 1.00 47.38 94 GLN A N 1
ATOM 772 C CA . GLN A 1 94 ? -6.921 34.297 -30.308 1.00 47.38 94 GLN A CA 1
ATOM 773 C C . GLN A 1 94 ? -6.398 33.108 -31.143 1.00 47.38 94 GLN A C 1
ATOM 775 O O . GLN A 1 94 ? -6.730 32.995 -32.321 1.00 47.38 94 GLN A O 1
ATOM 780 N N . ARG A 1 95 ? -5.587 32.210 -30.563 1.00 47.09 95 ARG A N 1
ATOM 781 C CA . ARG A 1 95 ? -4.957 31.066 -31.255 1.00 47.09 95 ARG A CA 1
ATOM 782 C C . ARG A 1 95 ? -5.666 29.720 -31.024 1.00 47.09 95 ARG A C 1
ATOM 784 O O . ARG A 1 95 ? -5.163 28.686 -31.461 1.00 47.09 95 ARG A O 1
ATOM 791 N N . LYS A 1 96 ? -6.826 29.699 -30.356 1.00 37.94 96 LYS A N 1
ATOM 792 C CA . LYS A 1 96 ? -7.597 28.474 -30.049 1.00 37.94 96 LYS A CA 1
ATOM 793 C C . LYS A 1 96 ? -8.673 28.205 -31.111 1.00 37.94 96 LYS A C 1
ATOM 795 O O . LYS A 1 96 ? -9.464 29.093 -31.405 1.00 37.94 96 LYS A O 1
ATOM 800 N N . GLY A 1 97 ? -8.759 26.970 -31.626 1.00 42.78 97 GLY A N 1
ATOM 801 C CA . GLY A 1 97 ? -9.864 26.560 -32.519 1.00 42.78 97 GLY A CA 1
ATOM 802 C C . GLY A 1 97 ? -9.576 25.507 -33.602 1.00 42.78 97 GLY A C 1
ATOM 803 O O . GLY A 1 97 ? -10.446 25.268 -34.430 1.00 42.78 97 GLY A O 1
ATOM 804 N N . TYR A 1 98 ? -8.390 24.891 -33.638 1.00 47.38 98 TYR A N 1
ATOM 805 C CA . TYR A 1 98 ? -8.016 23.931 -34.689 1.00 47.38 98 TYR A CA 1
ATOM 806 C C . TYR A 1 98 ? -8.485 22.493 -34.391 1.00 47.38 98 TYR A C 1
ATOM 808 O O . TYR A 1 98 ? -8.273 21.991 -33.286 1.00 47.38 98 TYR A O 1
ATOM 816 N N . HIS A 1 99 ? -9.048 21.813 -35.396 1.00 47.69 99 HIS A N 1
ATOM 817 C CA . HIS A 1 99 ? -9.291 20.362 -35.385 1.00 47.69 99 HIS A CA 1
ATOM 818 C C . HIS A 1 99 ? -8.044 19.620 -35.901 1.00 47.69 99 HIS A C 1
ATOM 820 O O . HIS A 1 99 ? -7.454 20.055 -36.891 1.00 47.69 99 HIS A O 1
ATOM 826 N N . ILE A 1 100 ? -7.638 18.516 -35.258 1.00 50.25 100 ILE A N 1
ATOM 827 C CA . ILE A 1 100 ? -6.344 17.859 -35.527 1.00 50.25 100 ILE A CA 1
ATOM 828 C C . ILE A 1 100 ? -6.533 16.391 -35.947 1.00 50.25 100 ILE A C 1
ATOM 830 O O . ILE A 1 100 ? -6.564 15.495 -35.104 1.00 50.25 100 ILE A O 1
ATOM 834 N N . TYR A 1 101 ? -6.634 16.144 -37.255 1.00 53.06 101 TYR A N 1
ATOM 835 C CA . TYR A 1 101 ? -6.650 14.793 -37.831 1.00 53.06 101 TYR A CA 1
ATOM 836 C C . TYR A 1 101 ? -5.245 14.161 -37.784 1.00 53.06 101 TYR A C 1
ATOM 838 O O . TYR A 1 101 ? -4.253 14.853 -38.011 1.00 53.06 101 TYR A O 1
ATOM 846 N N . MET A 1 102 ? -5.156 12.865 -37.460 1.00 49.28 102 MET A N 1
ATOM 847 C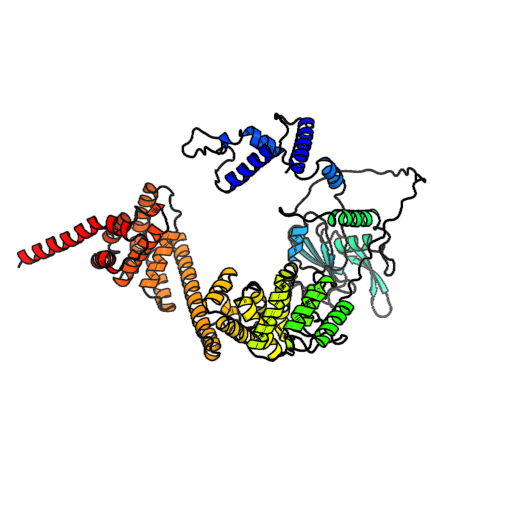 CA . MET A 1 102 ? -3.896 12.123 -37.295 1.00 49.28 102 MET A CA 1
ATOM 848 C C . MET A 1 102 ? -4.046 10.649 -37.698 1.00 49.28 102 MET A C 1
ATOM 850 O O . MET A 1 102 ? -5.094 10.041 -37.458 1.00 49.28 102 MET A O 1
ATOM 854 N N . ASP A 1 103 ? -2.958 10.072 -38.209 1.00 44.31 103 ASP A N 1
ATOM 855 C CA . ASP A 1 103 ? -2.812 8.636 -38.468 1.00 44.31 103 ASP A CA 1
ATOM 856 C C . ASP A 1 103 ? -2.091 7.939 -37.300 1.00 44.31 103 ASP A C 1
ATOM 858 O O . ASP A 1 103 ? -1.121 8.478 -36.770 1.00 44.31 103 ASP A O 1
ATOM 862 N N . ASN A 1 104 ? -2.571 6.745 -36.928 1.00 45.28 104 ASN A N 1
ATOM 863 C CA . ASN A 1 104 ? -2.089 5.835 -35.873 1.00 45.28 104 ASN A CA 1
ATOM 864 C C . ASN A 1 104 ? -1.823 6.449 -34.479 1.00 45.28 104 ASN A C 1
ATOM 866 O O . ASN A 1 104 ? -0.808 7.101 -34.225 1.00 45.28 104 ASN A O 1
ATOM 870 N N . PHE A 1 105 ? -2.675 6.123 -33.498 1.00 43.91 105 PHE A N 1
ATOM 871 C CA . PHE A 1 105 ? -2.451 6.540 -32.107 1.00 43.91 105 PHE A CA 1
ATOM 872 C C . PHE A 1 105 ? -1.479 5.610 -31.361 1.00 43.91 105 PHE A C 1
ATOM 874 O O . PHE A 1 105 ? -1.789 4.465 -31.014 1.00 43.91 105 PHE A O 1
ATOM 881 N N . LEU A 1 106 ? -0.296 6.139 -31.044 1.00 34.62 106 LEU A N 1
ATOM 882 C CA . LEU A 1 106 ? 0.764 5.422 -30.323 1.00 34.62 106 LEU A CA 1
ATOM 883 C C . LEU A 1 106 ? 0.542 5.304 -28.799 1.00 34.62 106 LEU A C 1
ATOM 885 O O . LEU A 1 106 ? 1.412 4.788 -28.108 1.00 34.62 106 LEU A O 1
ATOM 889 N N . HIS A 1 107 ? -0.578 5.788 -28.248 1.00 37.75 107 HIS A N 1
ATOM 890 C CA . HIS A 1 107 ? -0.830 5.823 -26.797 1.00 37.75 107 HIS A CA 1
ATOM 891 C C . HIS A 1 107 ? -2.146 5.131 -26.399 1.00 37.75 107 HIS A C 1
ATOM 893 O O . HIS A 1 107 ? -3.065 4.984 -27.203 1.00 37.75 107 HIS A O 1
ATOM 899 N N . GLN A 1 108 ? -2.227 4.680 -25.141 1.00 33.88 108 GLN A N 1
ATOM 900 C CA . GLN A 1 108 ? -3.367 3.915 -24.616 1.00 33.88 108 GLN A CA 1
ATOM 901 C C . GLN A 1 108 ? -4.662 4.756 -24.532 1.00 33.88 108 GLN A C 1
ATOM 903 O O . GLN A 1 108 ? -4.586 5.937 -24.190 1.00 33.88 108 GLN A O 1
ATOM 908 N N . PRO A 1 109 ? -5.864 4.160 -24.702 1.00 35.94 109 PRO A N 1
ATOM 909 C CA . PRO A 1 109 ? -7.137 4.893 -24.631 1.00 35.94 109 PRO A CA 1
ATOM 910 C C . PRO A 1 109 ? -7.371 5.667 -23.321 1.00 35.94 109 PRO A C 1
ATOM 912 O O . PRO A 1 109 ? -8.036 6.701 -23.318 1.00 35.94 109 PRO A O 1
ATOM 915 N N . LYS A 1 110 ? -6.789 5.205 -22.204 1.00 34.72 110 LYS A N 1
ATOM 916 C CA . LYS A 1 110 ? -6.989 5.777 -20.861 1.00 34.72 110 LYS A CA 1
ATOM 917 C C . LYS A 1 110 ? -6.484 7.219 -20.691 1.00 34.72 110 LYS A C 1
ATOM 919 O O . LYS A 1 110 ? -6.910 7.881 -19.752 1.00 34.72 110 LYS A O 1
ATOM 924 N N . THR A 1 111 ? -5.610 7.728 -21.566 1.00 34.19 111 THR A N 1
ATOM 925 C CA . THR A 1 111 ? -5.112 9.120 -21.490 1.00 34.19 111 THR A CA 1
ATOM 926 C C . THR A 1 111 ? -5.931 10.118 -22.312 1.00 34.19 111 THR A C 1
ATOM 928 O O . THR A 1 111 ? -5.765 11.326 -22.144 1.00 34.19 111 THR A O 1
ATOM 931 N N . VAL A 1 112 ? -6.853 9.655 -23.165 1.00 38.84 112 VAL A N 1
ATOM 932 C CA . VAL A 1 112 ? -7.659 10.526 -24.040 1.00 38.84 112 VAL A CA 1
ATOM 933 C C . VAL A 1 112 ? -8.530 11.545 -23.270 1.00 38.84 112 VAL A C 1
ATOM 935 O O . VAL A 1 112 ? -8.601 12.690 -23.724 1.00 38.84 112 VAL A O 1
ATOM 938 N N . PRO A 1 113 ? -9.124 11.244 -22.091 1.00 38.38 113 PRO A N 1
ATOM 939 C CA . PRO A 1 113 ? -9.883 12.238 -21.321 1.00 38.38 113 PRO A CA 1
ATOM 940 C C . PRO A 1 113 ? -9.069 13.474 -20.898 1.00 38.38 113 PRO A C 1
ATOM 942 O O . PRO A 1 113 ? -9.605 14.583 -20.850 1.00 38.38 113 PRO A O 1
ATOM 945 N N . GLU A 1 114 ? -7.762 13.327 -20.641 1.00 35.34 114 GLU A N 1
ATOM 946 C CA . GLU A 1 114 ? -6.904 14.448 -20.226 1.00 35.34 114 GLU A CA 1
ATOM 947 C C . GLU A 1 114 ? -6.653 15.465 -21.354 1.00 35.34 114 GLU A C 1
ATOM 949 O O . GLU A 1 114 ? -6.361 16.634 -21.079 1.00 35.34 114 GLU A O 1
ATOM 954 N N . PHE A 1 115 ? -6.835 15.060 -22.617 1.00 37.53 115 PHE A N 1
ATOM 955 C CA . PHE A 1 115 ? -6.700 15.929 -23.789 1.00 37.53 115 PHE A CA 1
ATOM 956 C C . PHE A 1 115 ? -7.874 16.888 -24.001 1.00 37.53 115 PHE A C 1
ATOM 958 O O . PHE A 1 115 ? -7.818 17.679 -24.936 1.00 37.53 115 PHE A O 1
ATOM 965 N N . GLY A 1 116 ? -8.895 16.905 -23.131 1.00 35.38 116 GLY A N 1
ATOM 966 C CA . GLY A 1 116 ? -10.147 17.651 -23.333 1.00 35.38 116 GLY A CA 1
ATOM 967 C C . GLY A 1 116 ? -10.022 19.123 -23.771 1.00 35.38 116 GLY A C 1
ATOM 968 O O . GLY A 1 116 ? -10.942 19.627 -24.413 1.00 35.38 116 GLY A O 1
ATOM 969 N N . LYS A 1 117 ? -8.891 19.799 -23.501 1.00 33.16 117 LYS A N 1
ATOM 970 C CA . LYS A 1 117 ? -8.582 21.174 -23.956 1.00 33.16 117 LYS A CA 1
ATOM 971 C C . LYS A 1 117 ? -8.302 21.306 -25.472 1.00 33.16 117 LYS A C 1
ATOM 973 O O . LYS A 1 117 ? -8.303 22.430 -25.966 1.00 33.16 117 LYS A O 1
ATOM 978 N N . TYR A 1 118 ? -8.103 20.202 -26.201 1.00 35.59 118 TYR A N 1
ATOM 979 C CA . TYR A 1 118 ? -7.798 20.146 -27.640 1.00 35.59 118 TYR A CA 1
ATOM 980 C C . TYR A 1 118 ? -8.615 19.048 -28.348 1.00 35.59 118 TYR A C 1
ATOM 982 O O . TYR A 1 118 ? -8.973 18.042 -27.744 1.00 35.59 118 TYR A O 1
ATOM 990 N N . GLU A 1 119 ? -8.930 19.234 -29.632 1.00 36.81 119 GLU A N 1
ATOM 991 C CA . GLU A 1 119 ? -9.790 18.317 -30.399 1.00 36.81 119 GLU A CA 1
ATOM 992 C C . GLU A 1 119 ? -8.935 17.362 -31.246 1.00 36.81 119 GLU A C 1
ATOM 994 O O . GLU A 1 119 ? -8.603 17.644 -32.401 1.00 36.81 119 GLU A O 1
ATOM 999 N N . VAL A 1 120 ? -8.541 16.253 -30.608 1.00 38.47 120 VAL A N 1
ATOM 1000 C CA . VAL A 1 120 ? -7.638 15.205 -31.120 1.00 38.47 120 VAL A CA 1
ATOM 1001 C C . VAL A 1 120 ? -8.437 13.998 -31.640 1.00 38.47 120 VAL A C 1
ATOM 1003 O O . VAL A 1 120 ? -9.537 13.711 -31.154 1.00 38.47 120 VAL A O 1
ATOM 1006 N N . TRP A 1 121 ? -7.882 13.316 -32.645 1.00 43.91 121 TRP A N 1
ATOM 1007 C CA . TRP A 1 121 ? -8.518 12.270 -33.455 1.00 43.91 121 TRP A CA 1
ATOM 1008 C C . TRP A 1 121 ? -7.523 11.161 -33.795 1.00 43.91 121 TRP A C 1
ATOM 1010 O O . TRP A 1 121 ? -6.319 11.418 -33.816 1.00 43.91 121 TRP A O 1
ATOM 1020 N N . SER A 1 122 ? -7.995 9.956 -34.142 1.00 43.28 122 SER A N 1
ATOM 1021 C CA . SER A 1 122 ? -7.129 8.930 -34.752 1.00 43.28 122 SER A CA 1
ATOM 1022 C C . SER A 1 122 ? -7.886 7.869 -35.546 1.00 43.28 122 SER A C 1
ATOM 1024 O O . SER A 1 122 ? -8.949 7.398 -35.124 1.00 43.28 122 SER A O 1
ATOM 1026 N N . LEU A 1 123 ? -7.263 7.422 -36.635 1.00 38.38 123 LEU A N 1
ATOM 1027 C CA . LEU A 1 123 ? -7.513 6.122 -37.259 1.00 38.38 123 LEU A CA 1
ATOM 1028 C C . LEU A 1 123 ? -6.697 5.011 -36.585 1.00 38.38 123 LEU A C 1
ATOM 1030 O O . LEU A 1 123 ? -5.652 5.265 -35.986 1.00 38.38 123 LEU A O 1
ATOM 1034 N N . TRP A 1 124 ? -7.225 3.792 -36.672 1.00 43.88 124 TRP A N 1
ATOM 1035 C CA . TRP A 1 124 ? -6.711 2.578 -36.045 1.00 43.88 124 TRP A CA 1
ATOM 1036 C C . TRP A 1 124 ? -6.786 1.415 -37.039 1.00 43.88 124 TRP A C 1
ATOM 1038 O O . TRP A 1 124 ? -7.836 1.170 -37.649 1.00 43.88 124 TRP A O 1
ATOM 1048 N N . GLY A 1 125 ? -5.689 0.667 -37.175 1.00 36.28 125 GLY A N 1
ATOM 1049 C CA . GLY A 1 125 ? -5.676 -0.563 -37.968 1.00 36.28 125 GLY A CA 1
ATOM 1050 C C . GLY A 1 125 ? -6.488 -1.694 -37.310 1.00 36.28 125 GLY A C 1
ATOM 1051 O O . GLY A 1 125 ? -6.615 -1.726 -36.083 1.00 36.28 125 GLY A O 1
ATOM 1052 N N . PRO A 1 126 ? -7.007 -2.671 -38.083 1.00 34.38 126 PRO A N 1
ATOM 1053 C CA . PRO A 1 126 ? -7.749 -3.804 -37.520 1.00 34.38 126 PRO A CA 1
ATOM 1054 C C . PRO A 1 126 ? -6.905 -4.687 -36.585 1.00 34.38 126 PRO A C 1
ATOM 1056 O O . PRO A 1 126 ? -7.462 -5.354 -35.721 1.00 34.38 126 PRO A O 1
ATOM 1059 N N . THR A 1 127 ? -5.575 -4.668 -36.719 1.00 32.72 127 THR A N 1
ATOM 1060 C CA . THR A 1 127 ? -4.627 -5.363 -35.833 1.00 32.72 127 THR A CA 1
ATOM 1061 C C . THR A 1 127 ? -4.443 -4.665 -34.480 1.00 32.72 127 THR A C 1
ATOM 1063 O O . THR A 1 127 ? -4.411 -5.334 -33.450 1.00 32.72 127 THR A O 1
ATOM 1066 N N . GLU A 1 128 ? -4.386 -3.329 -34.447 1.00 37.47 128 GLU A N 1
ATOM 1067 C CA . GLU A 1 128 ? -4.125 -2.553 -33.219 1.00 37.47 128 GLU A CA 1
ATOM 1068 C C . GLU A 1 128 ? -5.290 -2.562 -32.220 1.00 37.47 128 GLU A C 1
ATOM 1070 O O . GLU A 1 128 ? -5.092 -2.364 -31.019 1.00 37.47 128 GLU A O 1
ATOM 1075 N N . ALA A 1 129 ? -6.517 -2.777 -32.707 1.00 36.78 129 ALA A N 1
ATOM 1076 C CA . ALA A 1 129 ? -7.714 -2.817 -31.869 1.00 36.78 129 ALA A CA 1
ATOM 1077 C C . ALA A 1 129 ? -7.687 -3.968 -30.842 1.00 36.78 129 ALA A C 1
ATOM 1079 O O . ALA A 1 129 ? -8.357 -3.880 -29.814 1.00 36.78 129 ALA A O 1
ATOM 1080 N N . THR A 1 130 ? -6.914 -5.024 -31.116 1.00 35.75 130 THR A N 1
ATOM 1081 C CA . THR A 1 130 ? -6.818 -6.243 -30.297 1.00 35.75 130 THR A CA 1
ATOM 1082 C C . THR A 1 130 ? -5.943 -6.076 -29.051 1.00 35.75 130 THR A C 1
ATOM 1084 O O . THR A 1 130 ? -6.258 -6.642 -28.011 1.00 35.75 130 THR A O 1
ATOM 1087 N N . GLU A 1 131 ? -4.864 -5.290 -29.124 1.00 35.50 131 GLU A N 1
ATOM 1088 C CA . GLU A 1 131 ? -3.861 -5.201 -28.044 1.00 35.50 131 GLU A CA 1
ATOM 1089 C C . GLU A 1 131 ? -4.151 -4.095 -27.019 1.00 35.50 131 GLU A C 1
ATOM 1091 O O . GLU A 1 131 ? -3.747 -4.179 -25.861 1.00 35.50 131 GLU A O 1
ATOM 1096 N N . LYS A 1 132 ? -4.842 -3.028 -27.433 1.00 38.59 132 LYS A N 1
ATOM 1097 C CA . LYS A 1 132 ? -4.948 -1.770 -26.667 1.00 38.59 132 LYS A CA 1
ATOM 1098 C C . LYS A 1 132 ? -6.244 -1.636 -25.841 1.00 38.59 132 LYS A C 1
ATOM 1100 O O . LYS A 1 132 ? -6.548 -0.546 -25.359 1.00 38.59 132 LYS A O 1
ATOM 1105 N N . GLY A 1 133 ? -6.985 -2.730 -25.639 1.00 36.25 133 GLY A N 1
ATOM 1106 C CA . GLY A 1 133 ? -8.063 -2.816 -24.640 1.00 36.25 133 GLY A CA 1
ATOM 1107 C C . GLY A 1 133 ? -9.405 -2.173 -25.018 1.00 36.25 133 GLY A C 1
ATOM 1108 O O . GLY A 1 133 ? -10.099 -1.660 -24.142 1.00 36.25 133 GLY A O 1
ATOM 1109 N N . VAL A 1 134 ? -9.790 -2.191 -26.299 1.00 38.03 134 VAL A N 1
ATOM 1110 C CA . VAL A 1 134 ? -11.167 -1.856 -26.715 1.00 38.03 134 VAL A CA 1
ATOM 1111 C C . VAL A 1 134 ? -12.096 -3.028 -26.368 1.00 38.03 134 VAL A C 1
ATOM 1113 O O . VAL A 1 134 ? -11.738 -4.179 -26.599 1.00 38.03 134 VAL A O 1
ATOM 1116 N N . LEU A 1 135 ? -13.286 -2.754 -25.820 1.00 34.47 135 LEU A N 1
ATOM 1117 C CA . LEU A 1 135 ? -14.220 -3.775 -25.318 1.00 34.47 135 LEU A CA 1
ATOM 1118 C C . LEU A 1 135 ? -14.616 -4.812 -26.392 1.00 34.47 135 LEU A C 1
ATOM 1120 O O . LEU A 1 135 ? -15.435 -4.535 -27.273 1.00 34.47 135 LEU A O 1
ATOM 1124 N N . VAL A 1 136 ? -14.082 -6.033 -26.283 1.00 37.41 136 VAL A N 1
ATOM 1125 C CA . VAL A 1 136 ? -14.411 -7.161 -27.172 1.00 37.41 136 VAL A CA 1
ATOM 1126 C C . VAL A 1 136 ? -15.709 -7.832 -26.715 1.00 37.41 136 VAL A C 1
ATOM 1128 O O . VAL A 1 136 ? -15.718 -8.879 -26.075 1.00 37.41 136 VAL A O 1
ATOM 1131 N N . ALA A 1 137 ? -16.843 -7.229 -27.068 1.00 36.72 137 ALA A N 1
ATOM 1132 C CA . ALA A 1 137 ? -18.142 -7.888 -26.974 1.00 36.72 137 ALA A CA 1
ATOM 1133 C C . ALA A 1 137 ? -18.305 -8.889 -28.137 1.00 36.72 137 ALA A C 1
ATOM 1135 O O . ALA A 1 137 ? -18.907 -8.560 -29.164 1.00 36.72 137 ALA A O 1
ATOM 1136 N N . GLU A 1 138 ? -17.766 -10.106 -27.984 1.00 42.12 138 GLU A N 1
ATOM 1137 C CA . GLU A 1 138 ? -17.705 -11.148 -29.032 1.00 42.12 138 GLU A CA 1
ATOM 1138 C C . GLU A 1 138 ? -19.031 -11.345 -29.785 1.00 42.12 138 GLU A C 1
ATOM 1140 O O . GLU A 1 138 ? -19.045 -11.437 -31.012 1.00 42.12 138 GLU A O 1
ATOM 1145 N N . LYS A 1 139 ? -20.163 -11.305 -29.064 1.00 37.41 139 LYS A N 1
ATOM 1146 C CA . LYS A 1 139 ? -21.525 -11.454 -29.610 1.00 37.41 139 LYS A CA 1
ATOM 1147 C C . LYS A 1 139 ? -21.921 -10.432 -30.694 1.00 37.41 139 LYS A C 1
ATOM 1149 O O . LYS A 1 139 ? -22.949 -10.635 -31.331 1.00 37.41 139 LYS A O 1
ATOM 1154 N N . ASN A 1 140 ? -21.172 -9.342 -30.899 1.00 42.09 140 ASN A N 1
ATOM 1155 C CA . ASN A 1 140 ? -21.523 -8.272 -31.849 1.00 42.09 140 ASN A CA 1
ATOM 1156 C C . ASN A 1 140 ? -20.366 -7.768 -32.739 1.00 42.09 140 ASN A C 1
ATOM 1158 O O . ASN A 1 140 ? -20.544 -6.779 -33.464 1.00 42.09 140 ASN A O 1
ATOM 1162 N N . ALA A 1 141 ? -19.203 -8.426 -32.707 1.00 50.44 141 ALA A N 1
ATOM 1163 C CA . ALA A 1 141 ? -18.036 -8.038 -33.499 1.00 50.44 141 ALA A CA 1
ATOM 1164 C C . ALA A 1 141 ? -18.296 -8.095 -35.022 1.00 50.44 141 ALA A C 1
ATOM 1166 O O . ALA A 1 141 ? -19.085 -8.904 -35.516 1.00 50.44 141 ALA A O 1
ATOM 1167 N N . LEU A 1 142 ? -17.607 -7.241 -35.789 1.00 53.94 142 LEU A N 1
ATOM 1168 C CA . LEU A 1 142 ? -17.512 -7.417 -37.240 1.00 53.94 142 LEU A CA 1
ATOM 1169 C C . LEU A 1 142 ? -16.527 -8.555 -37.546 1.00 53.94 142 LEU A C 1
ATOM 1171 O O . LEU A 1 142 ? -15.571 -8.781 -36.811 1.00 53.94 142 LEU A O 1
ATOM 1175 N N . THR A 1 143 ? -16.758 -9.267 -38.647 1.00 58.59 143 THR A N 1
ATOM 1176 C CA . THR A 1 143 ? -15.867 -10.330 -39.130 1.00 58.59 143 THR A CA 1
ATOM 1177 C C . THR A 1 143 ? -15.553 -10.109 -40.606 1.00 58.59 143 THR A C 1
ATOM 1179 O O . THR A 1 143 ? -16.238 -9.346 -41.287 1.00 58.59 143 THR A O 1
ATOM 1182 N N . SER A 1 144 ? -14.582 -10.844 -41.151 1.00 58.47 144 SER A N 1
ATOM 1183 C CA . SER A 1 144 ? -14.294 -10.864 -42.595 1.00 58.47 144 SER A CA 1
ATOM 1184 C C . SER A 1 144 ? -15.472 -11.332 -43.471 1.00 58.47 144 SER A C 1
ATOM 1186 O O . SER A 1 144 ? -15.427 -11.163 -44.688 1.00 58.47 144 SER A O 1
ATOM 1188 N N . LYS A 1 145 ? -16.534 -11.892 -42.870 1.00 58.41 145 LYS A N 1
ATOM 1189 C CA . LYS A 1 145 ? -17.788 -12.287 -43.533 1.00 58.41 145 LYS A CA 1
ATOM 1190 C C . LYS A 1 145 ? -18.880 -11.202 -43.468 1.00 58.41 145 LYS A C 1
ATOM 1192 O O . LYS A 1 145 ? -19.941 -11.376 -44.066 1.00 58.41 145 LYS A O 1
ATOM 1197 N N . SER A 1 146 ? -18.659 -10.095 -42.752 1.00 62.72 146 SER A N 1
ATOM 1198 C CA . SER A 1 146 ? -19.614 -8.981 -42.659 1.00 62.72 146 SER A CA 1
ATOM 1199 C C . SER A 1 146 ? -19.828 -8.302 -44.016 1.00 62.72 146 SER A C 1
ATOM 1201 O O . SER A 1 146 ? -18.883 -8.063 -44.767 1.00 62.72 146 SER A O 1
ATOM 1203 N N . LYS A 1 147 ? -21.075 -7.917 -44.326 1.00 69.25 147 LYS A N 1
ATOM 1204 C CA . LYS A 1 147 ? -21.391 -7.181 -45.563 1.00 69.25 147 LYS A CA 1
ATOM 1205 C C . LYS A 1 147 ? -20.667 -5.829 -45.584 1.00 69.25 147 LYS A C 1
ATOM 1207 O O . LYS A 1 147 ? -20.702 -5.091 -44.597 1.00 69.25 147 LYS A O 1
ATOM 1212 N N . ARG A 1 148 ? -20.060 -5.482 -46.721 1.00 71.25 148 ARG A N 1
ATOM 1213 C CA . ARG A 1 148 ? -19.421 -4.176 -46.953 1.00 71.25 148 ARG A CA 1
ATOM 1214 C C . ARG A 1 148 ? -20.422 -3.038 -46.704 1.00 71.25 148 ARG A C 1
ATOM 1216 O O . ARG A 1 148 ? -21.556 -3.115 -47.167 1.00 71.25 148 ARG A O 1
ATOM 1223 N N . GLY A 1 149 ? -20.013 -2.022 -45.950 1.00 66.19 149 GLY A N 1
ATOM 1224 C CA . GLY A 1 149 ? -20.885 -0.978 -45.399 1.00 66.19 149 GLY A CA 1
ATOM 1225 C C . GLY A 1 149 ? -21.391 -1.236 -43.978 1.00 66.19 149 GLY A C 1
ATOM 1226 O O . GLY A 1 149 ? -22.022 -0.357 -43.402 1.00 66.19 149 GLY A O 1
ATOM 1227 N N . SER A 1 150 ? -21.123 -2.402 -43.378 1.00 69.19 150 SER A N 1
ATOM 1228 C CA . SER A 1 150 ? -21.514 -2.658 -41.984 1.00 69.19 150 SER A CA 1
ATOM 1229 C C . SER A 1 150 ? -20.797 -1.699 -41.030 1.00 69.19 150 SER A C 1
ATOM 1231 O O . SER A 1 150 ? -19.567 -1.651 -41.010 1.00 69.19 150 SER A O 1
ATOM 1233 N N . VAL A 1 151 ? -21.571 -0.980 -40.215 1.00 67.06 151 VAL A N 1
ATOM 1234 C CA . VAL A 1 151 ? -21.084 -0.106 -39.138 1.00 67.06 151 VAL A CA 1
ATOM 1235 C C . VAL A 1 151 ? -21.352 -0.763 -37.778 1.00 67.06 151 VAL A C 1
ATOM 1237 O O . VAL A 1 151 ? -22.398 -1.387 -37.565 1.00 67.06 151 VAL A O 1
ATOM 1240 N N . ARG A 1 152 ? -20.424 -0.596 -36.837 1.00 64.25 152 ARG A N 1
ATOM 1241 C CA . ARG A 1 152 ? -20.624 -0.769 -35.389 1.00 64.25 152 ARG A CA 1
ATOM 1242 C C . ARG A 1 152 ? -20.039 0.444 -34.682 1.00 64.25 152 ARG A C 1
ATOM 1244 O O . ARG A 1 152 ? -19.038 0.983 -35.141 1.00 64.25 152 ARG A O 1
ATOM 1251 N N . TRP A 1 153 ? -20.636 0.881 -33.582 1.00 62.78 153 TRP A N 1
ATOM 1252 C CA . TRP A 1 153 ? -20.093 1.984 -32.795 1.00 62.78 153 TRP A CA 1
ATOM 1253 C C . TRP A 1 153 ? -20.449 1.847 -31.320 1.00 62.78 153 TRP A C 1
ATOM 1255 O O . TRP A 1 153 ? -21.430 1.194 -30.969 1.00 62.78 153 TRP A O 1
ATOM 1265 N N . ILE A 1 154 ? -19.639 2.478 -30.477 1.00 51.97 154 ILE A N 1
ATOM 1266 C CA . ILE A 1 154 ? -19.891 2.679 -29.050 1.00 51.97 154 ILE A CA 1
ATOM 1267 C C . ILE A 1 154 ? -19.539 4.128 -28.702 1.00 51.97 154 ILE A C 1
ATOM 1269 O O . ILE A 1 154 ? -18.675 4.741 -29.338 1.00 51.97 154 ILE A O 1
ATOM 1273 N N . ARG A 1 155 ? -20.251 4.702 -27.733 1.00 52.34 155 ARG A N 1
ATOM 1274 C CA . ARG A 1 155 ? -20.072 6.085 -27.294 1.00 52.34 155 ARG A CA 1
ATOM 1275 C C . ARG A 1 155 ? -19.918 6.140 -25.782 1.00 52.34 155 ARG A C 1
ATOM 1277 O O . ARG A 1 155 ? -20.729 5.562 -25.070 1.00 52.34 155 ARG A O 1
ATOM 1284 N N . GLU A 1 156 ? -18.932 6.903 -25.333 1.00 45.81 156 GLU A N 1
ATOM 1285 C CA . GLU A 1 156 ? -18.656 7.187 -23.928 1.00 45.81 156 GLU A CA 1
ATOM 1286 C C . GLU A 1 156 ? -18.479 8.711 -23.797 1.00 45.81 156 GLU A C 1
ATOM 1288 O O . GLU A 1 156 ? -17.543 9.300 -24.340 1.00 45.81 156 GLU A O 1
ATOM 1293 N N . ASP A 1 157 ? -19.466 9.382 -23.197 1.00 53.28 157 ASP A N 1
ATOM 1294 C CA . ASP A 1 157 ? -19.628 10.845 -23.151 1.00 53.28 157 ASP A CA 1
ATOM 1295 C C . ASP A 1 157 ? -19.443 11.579 -24.496 1.00 53.28 157 ASP A C 1
ATOM 1297 O O . ASP A 1 157 ? -20.379 11.725 -25.296 1.00 53.28 157 ASP A O 1
ATOM 1301 N N . ARG A 1 158 ? -18.236 12.113 -24.736 1.00 52.28 158 ARG A N 1
ATOM 1302 C CA . ARG A 1 158 ? -17.851 12.855 -25.950 1.00 52.28 158 ARG A CA 1
ATOM 1303 C C . ARG A 1 158 ? -17.092 11.992 -26.959 1.00 52.28 158 ARG A C 1
ATOM 1305 O O . ARG A 1 158 ? -17.001 12.396 -28.113 1.00 52.28 158 ARG A O 1
ATOM 1312 N N . LEU A 1 159 ? -16.568 10.840 -26.545 1.00 55.12 159 LEU A N 1
ATOM 1313 C CA . LEU A 1 159 ? -15.815 9.924 -27.394 1.00 55.12 159 LEU A CA 1
ATOM 1314 C C . LEU A 1 159 ? -16.765 8.986 -28.133 1.00 55.12 159 LEU A C 1
ATOM 1316 O O . LEU A 1 159 ? -17.636 8.355 -27.536 1.00 55.12 159 LEU A O 1
ATOM 1320 N N . VAL A 1 160 ? -16.582 8.892 -29.446 1.00 58.19 160 VAL A N 1
ATOM 1321 C CA . VAL A 1 160 ? -17.299 7.968 -30.323 1.00 58.19 160 VAL A CA 1
ATOM 1322 C C . VAL A 1 160 ? -16.268 7.087 -31.014 1.00 58.19 160 VAL A C 1
ATOM 1324 O O . VAL A 1 160 ? -15.456 7.575 -31.802 1.00 58.19 160 VAL A O 1
ATOM 1327 N N . PHE A 1 161 ? -16.315 5.790 -30.725 1.00 59.22 161 PHE A N 1
ATOM 1328 C CA . PHE A 1 161 ? -15.529 4.772 -31.415 1.00 59.22 161 PHE A CA 1
ATOM 1329 C C . PHE A 1 161 ? -16.403 4.119 -32.482 1.00 59.22 161 PHE A C 1
ATOM 1331 O O . PHE A 1 161 ? -17.513 3.675 -32.187 1.00 59.22 161 PHE A O 1
ATOM 1338 N N . VAL A 1 162 ? -15.912 4.045 -33.718 1.00 63.03 162 VAL A N 1
ATOM 1339 C CA . VAL A 1 162 ? -16.631 3.458 -34.855 1.00 63.03 162 VAL A CA 1
ATOM 1340 C C . VAL A 1 162 ? -15.761 2.415 -35.544 1.00 63.03 162 VAL A C 1
ATOM 1342 O O . VAL A 1 162 ? -14.606 2.682 -35.862 1.00 63.03 162 VAL A O 1
ATOM 1345 N N . LYS A 1 163 ? -16.342 1.247 -35.821 1.00 67.38 163 LYS A N 1
ATOM 1346 C CA . LYS A 1 163 ? -15.804 0.227 -36.724 1.00 67.38 163 LYS A CA 1
ATOM 1347 C C . LYS A 1 163 ? -16.641 0.168 -38.000 1.00 67.38 163 LYS A C 1
ATOM 1349 O O . LYS A 1 163 ? -17.873 0.170 -37.939 1.00 67.38 163 LYS A O 1
ATOM 1354 N N . TRP A 1 164 ? -15.984 0.090 -39.152 1.00 74.06 164 TRP A N 1
ATOM 1355 C CA . TRP A 1 164 ? -16.617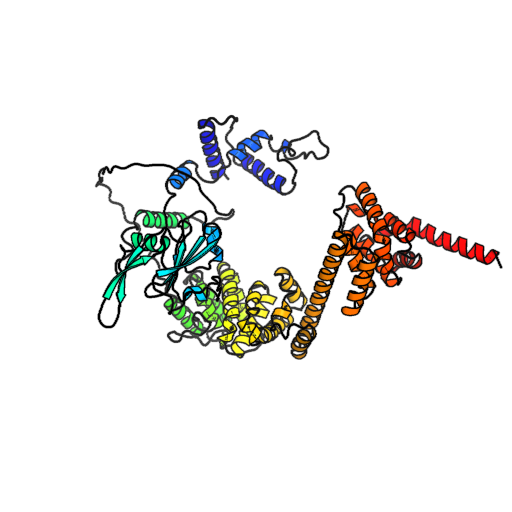 0.044 -40.471 1.00 74.06 164 TRP A CA 1
ATOM 1356 C C . TRP A 1 164 ? -15.984 -1.022 -41.360 1.00 74.06 164 TRP A C 1
ATOM 1358 O O . TRP A 1 164 ? -14.766 -1.172 -41.383 1.00 74.06 164 TRP A O 1
ATOM 1368 N N . MET A 1 165 ? -16.808 -1.746 -42.114 1.00 69.69 165 MET A N 1
ATOM 1369 C CA . MET A 1 165 ? -16.357 -2.783 -43.041 1.00 69.69 165 MET A CA 1
ATOM 1370 C C . MET A 1 165 ? -16.308 -2.249 -44.482 1.00 69.69 165 MET A C 1
ATOM 1372 O O . MET A 1 165 ? -17.341 -2.219 -45.152 1.00 69.69 165 MET A O 1
ATOM 1376 N N . ASP A 1 166 ? -15.129 -1.859 -44.981 1.00 72.25 166 ASP A N 1
ATOM 1377 C CA . ASP A 1 166 ? -14.916 -1.545 -46.407 1.00 72.25 166 ASP A CA 1
ATOM 1378 C C . ASP A 1 166 ? -14.329 -2.775 -47.137 1.00 72.25 166 ASP A C 1
ATOM 1380 O O . ASP A 1 166 ? -14.936 -3.846 -47.127 1.00 72.25 166 ASP A O 1
ATOM 1384 N N . THR A 1 167 ? -13.143 -2.682 -47.749 1.00 64.88 167 THR A N 1
ATOM 1385 C CA . THR A 1 167 ? -12.371 -3.861 -48.201 1.00 64.88 167 THR A CA 1
ATOM 1386 C C . THR A 1 167 ? -11.630 -4.561 -47.056 1.00 64.88 167 THR A C 1
ATOM 1388 O O . THR A 1 167 ? -11.250 -5.723 -47.183 1.00 64.88 167 THR A O 1
ATOM 1391 N N . ARG A 1 168 ? -11.432 -3.855 -45.939 1.00 61.66 168 ARG A N 1
ATOM 1392 C CA . ARG A 1 168 ? -10.924 -4.326 -44.643 1.00 61.66 168 ARG A CA 1
ATOM 1393 C C . ARG A 1 168 ? -11.758 -3.656 -43.543 1.00 61.66 168 ARG A C 1
ATOM 1395 O O . ARG A 1 168 ? -12.497 -2.711 -43.834 1.00 61.66 168 ARG A O 1
ATOM 1402 N N . GLU A 1 169 ? -11.662 -4.133 -42.304 1.00 61.75 169 GLU A N 1
ATOM 1403 C CA . GLU A 1 169 ? -12.199 -3.370 -41.173 1.00 61.75 169 GLU A CA 1
ATOM 1404 C C . GLU A 1 169 ? -11.347 -2.109 -40.953 1.00 61.75 169 GLU A C 1
ATOM 1406 O O . GLU A 1 169 ? -10.117 -2.161 -40.994 1.00 61.75 169 GLU A O 1
ATOM 1411 N N . VAL A 1 170 ? -12.023 -0.985 -40.726 1.00 63.41 170 VAL A N 1
ATOM 1412 C CA . VAL A 1 170 ? -11.460 0.326 -40.403 1.00 63.41 170 VAL A CA 1
ATOM 1413 C C . VAL A 1 170 ? -12.003 0.744 -39.038 1.00 63.41 170 VAL A C 1
ATOM 1415 O O . VAL A 1 170 ? -13.220 0.754 -38.849 1.00 63.41 170 VAL A O 1
ATOM 1418 N N . SER A 1 171 ? -11.125 1.091 -38.094 1.00 62.66 171 SER A N 1
ATOM 1419 C CA . SER A 1 171 ? -11.501 1.564 -36.755 1.00 62.66 171 SER A CA 1
ATOM 1420 C C . SER A 1 171 ? -11.124 3.041 -36.579 1.00 62.66 171 SER A C 1
ATOM 1422 O O . SER A 1 171 ? -10.036 3.452 -36.971 1.00 62.66 171 SER A O 1
ATOM 1424 N N . VAL A 1 172 ? -12.010 3.859 -36.004 1.00 64.06 172 VAL A N 1
ATOM 1425 C CA . VAL A 1 172 ? -11.810 5.312 -35.818 1.00 64.06 172 VAL A CA 1
ATOM 1426 C C . VAL A 1 172 ? -12.316 5.759 -34.453 1.00 64.06 172 VAL A C 1
ATOM 1428 O O . VAL A 1 172 ? -13.363 5.297 -34.001 1.00 64.06 172 VAL A O 1
ATOM 1431 N N . CYS A 1 173 ? -11.619 6.709 -33.828 1.00 58.81 173 CYS A N 1
ATOM 1432 C CA . CYS A 1 173 ? -12.119 7.450 -32.671 1.00 58.81 173 CYS A CA 1
ATOM 1433 C C . CYS A 1 173 ? -12.272 8.946 -33.005 1.00 58.81 173 CYS A C 1
ATOM 1435 O O . CYS A 1 173 ? -11.373 9.551 -33.594 1.00 58.81 173 CYS A O 1
ATOM 1437 N N . SER A 1 174 ? -13.400 9.550 -32.614 1.00 58.44 174 SER A N 1
ATOM 1438 C CA . SER A 1 174 ? -13.649 10.995 -32.726 1.00 58.44 174 SER A CA 1
ATOM 1439 C C . SER A 1 174 ? -14.217 11.571 -31.430 1.00 58.44 174 SER A C 1
ATOM 1441 O O . SER A 1 174 ? -14.993 10.923 -30.729 1.00 58.44 174 SER A O 1
ATOM 1443 N N . THR A 1 175 ? -13.852 12.820 -31.142 1.00 54.41 175 THR A N 1
ATOM 1444 C CA . THR A 1 175 ? -14.335 13.614 -30.001 1.00 54.41 175 THR A CA 1
ATOM 1445 C C . THR A 1 175 ? -15.437 14.618 -30.370 1.00 54.41 175 THR A C 1
ATOM 1447 O O . THR A 1 175 ? -15.998 15.256 -29.475 1.00 54.41 175 THR A O 1
ATOM 1450 N N . ILE A 1 176 ? -15.751 14.789 -31.668 1.00 55.78 176 ILE A N 1
ATOM 1451 C CA . ILE A 1 176 ? -16.667 15.846 -32.146 1.00 55.78 176 ILE A CA 1
ATOM 1452 C C . ILE A 1 176 ? -17.706 15.421 -33.199 1.00 55.78 176 ILE A C 1
ATOM 1454 O O . ILE A 1 176 ? -18.551 16.239 -33.563 1.00 55.78 176 ILE A O 1
ATOM 1458 N N . HIS A 1 177 ? -17.662 14.197 -33.730 1.00 59.94 177 HIS A N 1
ATOM 1459 C CA . HIS A 1 177 ? -18.601 13.737 -34.766 1.00 59.94 177 HIS A CA 1
ATOM 1460 C C . HIS A 1 177 ? -19.594 12.682 -34.249 1.00 59.94 177 HIS A C 1
ATOM 1462 O O . HIS A 1 177 ? -19.267 11.922 -33.334 1.00 59.94 177 HIS A O 1
ATOM 1468 N N . PRO A 1 178 ? -20.820 12.618 -34.810 1.00 61.47 178 PRO A N 1
ATOM 1469 C CA . PRO A 1 178 ? -21.706 11.476 -34.606 1.00 61.47 178 PRO A CA 1
ATOM 1470 C C . PRO A 1 178 ? -21.103 10.222 -35.257 1.00 61.47 178 PRO A C 1
ATOM 1472 O O . PRO A 1 178 ? -20.252 10.319 -36.139 1.00 61.47 178 PRO A O 1
ATOM 1475 N N . ALA A 1 179 ? -21.563 9.035 -34.857 1.00 61.78 179 ALA A N 1
ATOM 1476 C CA . ALA A 1 179 ? -21.099 7.787 -35.467 1.00 61.78 179 ALA A CA 1
ATOM 1477 C C . ALA A 1 179 ? -21.541 7.645 -36.937 1.00 61.78 179 ALA A C 1
ATOM 1479 O O . ALA A 1 179 ? -20.822 7.067 -37.751 1.00 61.78 179 ALA A O 1
ATOM 1480 N N . PHE A 1 180 ? -22.725 8.164 -37.269 1.00 67.31 180 PHE A N 1
ATOM 1481 C CA . PHE A 1 180 ? -23.305 8.144 -38.608 1.00 67.31 180 PHE A CA 1
ATOM 1482 C C . PHE A 1 180 ? -24.331 9.279 -38.758 1.00 67.31 180 PHE A C 1
ATOM 1484 O O . PHE A 1 180 ? -25.065 9.568 -37.813 1.00 67.31 180 PHE A O 1
ATOM 1491 N N . SER A 1 181 ? -24.388 9.898 -39.939 1.00 67.06 181 SER A N 1
ATOM 1492 C CA . SER A 1 181 ? -25.265 11.037 -40.280 1.00 67.06 181 SER A CA 1
ATOM 1493 C C . SER A 1 181 ? -26.168 10.772 -41.497 1.00 67.06 181 SER A C 1
ATOM 1495 O O . SER A 1 181 ? -26.823 11.690 -41.979 1.00 67.06 181 SER A O 1
ATOM 1497 N N . GLY A 1 182 ? -26.221 9.531 -42.000 1.00 62.47 182 GLY A N 1
ATOM 1498 C CA . GLY A 1 182 ? -26.957 9.168 -43.225 1.00 62.47 182 GLY A CA 1
ATOM 1499 C C . GLY A 1 182 ? -26.116 9.199 -44.509 1.00 62.47 182 GLY A C 1
ATOM 1500 O O . GLY A 1 182 ? -26.633 8.931 -45.590 1.00 62.47 182 GLY A O 1
ATOM 1501 N N . GLU A 1 183 ? -24.826 9.517 -44.406 1.00 71.12 183 GLU A N 1
ATOM 1502 C CA . GLU A 1 183 ? -23.933 9.723 -45.549 1.00 71.12 183 GLU A CA 1
ATOM 1503 C C . GLU A 1 183 ? -23.513 8.408 -46.240 1.00 71.12 183 GLU A C 1
ATOM 1505 O O . GLU A 1 183 ? -23.350 7.355 -45.617 1.00 71.12 183 GLU A O 1
ATOM 1510 N N . THR A 1 184 ? -23.318 8.462 -47.561 1.00 75.56 184 THR A N 1
ATOM 1511 C CA . THR A 1 184 ? -22.929 7.308 -48.388 1.00 75.56 184 THR A CA 1
ATOM 1512 C C . THR A 1 184 ? -21.748 7.646 -49.293 1.00 75.56 184 THR A C 1
ATOM 1514 O O . THR A 1 184 ? -21.609 8.770 -49.772 1.00 75.56 184 THR A O 1
ATOM 1517 N N . ILE A 1 185 ? -20.883 6.658 -49.535 1.00 74.88 185 ILE A N 1
ATOM 1518 C CA . ILE A 1 185 ? -19.717 6.766 -50.415 1.00 74.88 185 ILE A CA 1
ATOM 1519 C C . ILE A 1 185 ? -19.812 5.752 -51.558 1.00 74.88 185 ILE A C 1
ATOM 1521 O O . ILE A 1 185 ? -20.098 4.570 -51.348 1.00 74.88 185 ILE A O 1
ATOM 1525 N N . LYS A 1 186 ? -19.541 6.201 -52.787 1.00 78.25 186 LYS A N 1
ATOM 1526 C CA . LYS A 1 186 ? -19.550 5.334 -53.972 1.00 78.25 186 LYS A CA 1
ATOM 1527 C C . LYS A 1 186 ? -18.335 4.417 -53.968 1.00 78.25 186 LYS A C 1
ATOM 1529 O O . LYS A 1 186 ? -17.193 4.873 -54.006 1.00 78.25 186 LYS A O 1
ATOM 1534 N N . ARG A 1 187 ? -18.574 3.104 -53.962 1.00 77.25 187 ARG A N 1
ATOM 1535 C CA . ARG A 1 187 ? -17.533 2.073 -54.077 1.00 77.25 187 ARG A CA 1
ATOM 1536 C C . ARG A 1 187 ? -17.849 1.119 -55.226 1.00 77.25 187 ARG A C 1
ATOM 1538 O O . ARG A 1 187 ? -18.997 0.737 -55.438 1.00 77.25 187 ARG A O 1
ATOM 1545 N N . LYS A 1 188 ? -16.812 0.680 -55.945 1.00 76.75 188 LYS A N 1
ATOM 1546 C CA . LYS A 1 188 ? -16.922 -0.443 -56.888 1.00 76.75 188 LYS A CA 1
ATOM 1547 C C . LYS A 1 188 ? -17.021 -1.749 -56.093 1.00 76.75 188 LYS A C 1
ATOM 1549 O O . LYS A 1 188 ? -16.152 -2.042 -55.268 1.00 76.75 188 LYS A O 1
ATOM 1554 N N . VAL A 1 189 ? -18.078 -2.515 -56.340 1.00 73.25 189 VAL A N 1
ATOM 1555 C CA . VAL A 1 189 ? -18.363 -3.835 -55.761 1.00 73.25 189 VAL A CA 1
ATOM 1556 C C . VAL A 1 189 ? -18.439 -4.848 -56.903 1.00 73.25 189 VAL A C 1
ATOM 1558 O O . VAL A 1 189 ? -18.900 -4.518 -57.993 1.00 73.25 189 VAL A O 1
ATOM 1561 N N . LYS A 1 190 ? -17.946 -6.066 -56.680 1.00 73.44 190 LYS A N 1
ATOM 1562 C CA . LYS A 1 190 ? -17.934 -7.130 -57.688 1.00 73.44 190 LYS A CA 1
ATOM 1563 C C . LYS A 1 190 ? -19.222 -7.951 -57.587 1.00 73.44 190 LYS A C 1
ATOM 1565 O O . LYS A 1 190 ? -19.475 -8.543 -56.542 1.00 73.44 190 LYS A O 1
ATOM 1570 N N . GLU A 1 191 ? -20.012 -7.994 -58.656 1.00 67.50 191 GLU A N 1
ATOM 1571 C CA . GLU A 1 191 ? -21.251 -8.782 -58.738 1.00 67.50 191 GLU A CA 1
ATOM 1572 C C . GLU A 1 191 ? -21.077 -9.895 -59.776 1.00 67.50 191 GLU A C 1
ATOM 1574 O O . GLU A 1 191 ? -21.364 -9.722 -60.958 1.00 67.50 191 GLU A O 1
ATOM 1579 N N . GLY A 1 192 ? -20.561 -11.038 -59.314 1.00 65.06 192 GLY A N 1
ATOM 1580 C CA . GLY A 1 192 ? -20.215 -12.184 -60.158 1.00 65.06 192 GLY A CA 1
ATOM 1581 C C . GLY A 1 192 ? -18.790 -12.130 -60.741 1.00 65.06 192 GLY A C 1
ATOM 1582 O O . GLY A 1 192 ? -17.983 -11.265 -60.383 1.00 65.06 192 GLY A O 1
ATOM 1583 N N . PRO A 1 193 ? -18.419 -13.086 -61.610 1.00 51.06 193 PRO A N 1
ATOM 1584 C CA . PRO A 1 193 ? -17.137 -13.060 -62.311 1.00 51.06 193 PRO A CA 1
ATOM 1585 C C . PRO A 1 193 ? -17.058 -11.854 -63.265 1.00 51.06 193 PRO A C 1
ATOM 1587 O O . PRO A 1 193 ? -18.018 -11.520 -63.952 1.00 51.06 193 PRO A O 1
ATOM 1590 N N . GLY A 1 194 ? -15.908 -11.172 -63.291 1.00 62.94 194 GLY A N 1
ATOM 1591 C CA . GLY A 1 194 ? -15.618 -10.032 -64.180 1.00 62.94 194 GLY A CA 1
ATOM 1592 C C . GLY A 1 194 ? -16.338 -8.703 -63.883 1.00 62.94 194 GLY A C 1
ATOM 1593 O O . GLY A 1 194 ? -15.712 -7.648 -63.972 1.00 62.94 194 GLY A O 1
ATOM 1594 N N . ARG A 1 195 ? -17.625 -8.718 -63.514 1.00 65.31 195 ARG A N 1
ATOM 1595 C CA . ARG A 1 195 ? -18.467 -7.510 -63.459 1.00 65.31 195 ARG A CA 1
ATOM 1596 C C . ARG A 1 195 ? -18.277 -6.691 -62.175 1.00 65.31 195 ARG A C 1
ATOM 1598 O O . ARG A 1 195 ? -18.515 -7.171 -61.067 1.00 65.31 195 ARG A O 1
ATOM 1605 N N . TRP A 1 196 ? -17.925 -5.416 -62.340 1.00 72.69 196 TRP A N 1
ATOM 1606 C CA . TRP A 1 196 ? -17.867 -4.419 -61.267 1.00 72.69 196 TRP A CA 1
ATOM 1607 C C . TRP A 1 196 ? -18.995 -3.398 -61.419 1.00 72.69 196 TRP A C 1
ATOM 1609 O O . TRP A 1 196 ? -19.164 -2.813 -62.486 1.00 72.69 196 TRP A O 1
ATOM 1619 N N . VAL A 1 197 ? -19.735 -3.153 -60.340 1.00 77.38 197 VAL A N 1
ATOM 1620 C CA . VAL A 1 197 ? -20.843 -2.192 -60.272 1.00 77.38 197 VAL A CA 1
ATOM 1621 C C . VAL A 1 197 ? -20.517 -1.144 -59.210 1.00 77.38 197 VAL A C 1
ATOM 1623 O O . VAL A 1 197 ? -20.016 -1.475 -58.134 1.00 77.38 197 VAL A O 1
ATOM 1626 N N . ALA A 1 198 ? -20.764 0.133 -59.500 1.00 76.06 198 ALA A N 1
ATOM 1627 C CA . ALA A 1 198 ? -20.684 1.182 -58.490 1.00 76.06 198 ALA A CA 1
ATOM 1628 C C . ALA A 1 198 ? -21.950 1.141 -57.624 1.00 76.06 198 ALA A C 1
ATOM 1630 O O . ALA A 1 198 ? -23.054 1.250 -58.154 1.00 76.06 198 ALA A O 1
ATOM 1631 N N . LYS A 1 199 ? -21.790 0.983 -56.309 1.00 79.06 199 LYS A N 1
ATOM 1632 C CA . LYS A 1 199 ? -22.883 1.070 -55.334 1.00 79.06 199 LYS A CA 1
ATOM 1633 C C . LYS A 1 199 ? -22.560 2.125 -54.284 1.00 79.06 199 LYS A C 1
ATOM 1635 O O . LYS A 1 199 ? -21.404 2.278 -53.883 1.00 79.06 199 LYS A O 1
ATOM 1640 N N . ASP A 1 200 ? -23.590 2.842 -53.858 1.00 76.94 200 ASP A N 1
ATOM 1641 C CA . ASP A 1 200 ? -23.544 3.736 -52.708 1.00 76.94 200 ASP A CA 1
ATOM 1642 C C . ASP A 1 200 ? -23.537 2.891 -51.427 1.00 76.94 200 ASP A C 1
ATOM 1644 O O . ASP A 1 200 ? -24.410 2.049 -51.215 1.00 76.94 200 ASP A O 1
ATOM 1648 N N . ILE A 1 201 ? -22.502 3.063 -50.603 1.00 77.38 201 ILE A N 1
ATOM 1649 C CA . ILE A 1 201 ? -22.286 2.293 -49.373 1.00 77.38 201 ILE A CA 1
ATOM 1650 C C . ILE A 1 201 ? -22.345 3.257 -48.181 1.00 77.38 201 ILE A C 1
ATOM 1652 O O . ILE A 1 201 ? -21.646 4.271 -48.219 1.00 77.38 201 ILE A O 1
ATOM 1656 N N . PRO A 1 202 ? -23.129 2.982 -47.119 1.00 73.31 202 PRO A N 1
ATOM 1657 C CA . PRO A 1 202 ? -23.165 3.839 -45.935 1.00 73.31 202 PRO A CA 1
ATOM 1658 C C . PRO A 1 202 ? -21.779 3.921 -45.292 1.00 73.31 202 PRO A C 1
ATOM 1660 O O . PRO A 1 202 ? -21.125 2.897 -45.074 1.00 73.31 202 PRO A O 1
ATOM 1663 N N . CYS A 1 203 ? -21.333 5.144 -45.007 1.00 74.81 203 CYS A N 1
ATOM 1664 C CA . CYS A 1 203 ? -20.001 5.435 -44.487 1.00 74.81 203 CYS A CA 1
ATOM 1665 C C . CYS A 1 203 ? -20.099 6.322 -43.233 1.00 74.81 203 CYS A C 1
ATOM 1667 O O . CYS A 1 203 ? -20.821 7.318 -43.254 1.00 74.81 203 CYS A O 1
ATOM 1669 N N . PRO A 1 204 ? -19.406 5.991 -42.130 1.00 77.50 204 PRO A N 1
ATOM 1670 C CA . PRO A 1 204 ? -19.372 6.829 -40.937 1.00 77.50 204 PRO A CA 1
ATOM 1671 C C . PRO A 1 204 ? -18.885 8.257 -41.187 1.00 77.50 204 PRO A C 1
ATOM 1673 O O . PRO A 1 204 ? -17.830 8.474 -41.787 1.00 77.50 204 PRO A O 1
ATOM 1676 N N . THR A 1 205 ? -19.588 9.222 -40.594 1.00 72.06 205 THR A N 1
ATOM 1677 C CA . THR A 1 205 ? -19.235 10.651 -40.588 1.00 72.06 205 THR A CA 1
ATOM 1678 C C . THR A 1 205 ? -17.773 10.913 -40.178 1.00 72.06 205 THR A C 1
ATOM 1680 O O . THR A 1 205 ? -17.121 11.731 -40.826 1.00 72.06 205 THR A O 1
ATOM 1683 N N . PRO A 1 206 ? -17.179 10.215 -39.177 1.00 68.12 206 PRO A N 1
ATOM 1684 C CA . PRO A 1 206 ? -15.766 10.392 -38.830 1.00 68.12 206 PRO A CA 1
ATOM 1685 C C . PRO A 1 206 ? -14.799 9.973 -39.948 1.00 68.12 206 PRO A C 1
ATOM 1687 O O . PRO A 1 206 ? -13.765 10.611 -40.122 1.00 68.12 206 PRO A O 1
ATOM 1690 N N . ILE A 1 207 ? -15.142 8.938 -40.724 1.00 71.44 207 ILE A N 1
ATOM 1691 C CA . ILE A 1 207 ? -14.328 8.441 -41.846 1.00 71.44 207 ILE A CA 1
ATOM 1692 C C . ILE A 1 207 ? -14.457 9.379 -43.050 1.00 71.44 207 ILE A C 1
ATOM 1694 O O . ILE A 1 207 ? -13.455 9.709 -43.680 1.00 71.44 207 ILE A O 1
ATOM 1698 N N . MET A 1 208 ? -15.667 9.866 -43.346 1.00 69.56 208 MET A N 1
ATOM 1699 C CA . MET A 1 208 ? -15.872 10.837 -44.426 1.00 69.56 208 MET A CA 1
ATOM 1700 C C . MET A 1 208 ? -15.213 12.189 -44.138 1.00 69.56 208 MET A C 1
ATOM 1702 O O . MET A 1 208 ? -14.606 12.765 -45.040 1.00 69.56 208 MET A O 1
ATOM 1706 N N . ALA A 1 209 ? -15.260 12.665 -42.891 1.00 64.38 209 ALA A N 1
ATOM 1707 C CA . ALA A 1 209 ? -14.532 13.859 -42.476 1.00 64.38 209 ALA A CA 1
ATOM 1708 C C . ALA A 1 209 ? -13.014 13.672 -42.595 1.00 64.38 209 ALA A C 1
ATOM 1710 O O . ALA A 1 209 ? -12.358 14.503 -43.216 1.00 64.38 209 ALA A O 1
ATOM 1711 N N . TYR A 1 210 ? -12.463 12.569 -42.073 1.00 65.00 210 TYR A N 1
ATOM 1712 C CA . TYR A 1 210 ? -11.037 12.263 -42.206 1.00 65.00 210 TYR A CA 1
ATOM 1713 C C . TYR A 1 210 ? -10.594 12.247 -43.680 1.00 65.00 210 TYR A C 1
ATOM 1715 O O . TYR A 1 210 ? -9.694 13.003 -44.041 1.00 65.00 210 TYR A O 1
ATOM 1723 N N . ASN A 1 211 ? -11.268 11.476 -44.548 1.00 67.94 211 ASN A N 1
ATOM 1724 C CA . ASN A 1 211 ? -10.904 11.372 -45.967 1.00 67.94 211 ASN A CA 1
ATOM 1725 C C . ASN A 1 211 ? -10.900 12.759 -46.629 1.00 67.94 211 ASN A C 1
ATOM 1727 O O . ASN A 1 211 ? -9.909 13.157 -47.232 1.00 67.94 211 ASN A O 1
ATOM 1731 N N . LYS A 1 212 ? -11.956 13.554 -46.410 1.00 64.56 212 LYS A N 1
ATOM 1732 C CA . LYS A 1 212 ? -12.097 14.917 -46.948 1.00 64.56 212 LYS A CA 1
ATOM 1733 C C . LYS A 1 212 ? -10.940 15.861 -46.583 1.00 64.56 212 LYS A C 1
ATOM 1735 O O . LYS A 1 212 ? -10.683 16.801 -47.334 1.00 64.56 212 LYS A O 1
ATOM 1740 N N . TYR A 1 213 ? -10.270 15.650 -45.449 1.00 56.88 213 TYR A N 1
ATOM 1741 C CA . TYR A 1 213 ? -9.148 16.483 -44.998 1.00 56.88 213 TYR A CA 1
ATOM 1742 C C . TYR A 1 213 ? -7.763 15.836 -45.189 1.00 56.88 213 TYR A C 1
ATOM 1744 O O . TYR A 1 213 ? -6.766 16.544 -45.062 1.00 56.88 213 TYR A O 1
ATOM 1752 N N . MET A 1 214 ? -7.687 14.546 -45.545 1.00 53.31 214 MET A N 1
ATOM 1753 C CA . MET A 1 214 ? -6.430 13.792 -45.714 1.00 53.31 214 MET A CA 1
ATOM 1754 C C . MET A 1 214 ? -6.168 13.302 -47.150 1.00 53.31 214 MET A C 1
ATOM 1756 O O . MET A 1 214 ? -5.012 13.110 -47.514 1.00 53.31 214 MET A O 1
ATOM 1760 N N . GLU A 1 215 ? -7.182 13.206 -48.021 1.00 43.62 215 GLU A N 1
ATOM 1761 C CA . GLU A 1 215 ? -7.026 12.844 -49.449 1.00 43.62 215 GLU A CA 1
ATOM 1762 C C . GLU A 1 215 ? -6.190 13.863 -50.266 1.00 43.62 215 GLU A C 1
ATOM 1764 O O . GLU A 1 215 ? -5.886 13.625 -51.432 1.00 43.62 215 GLU A O 1
ATOM 1769 N N . GLY A 1 216 ? -5.763 14.978 -49.657 1.00 38.53 216 GLY A N 1
ATOM 1770 C CA . GLY A 1 216 ? -4.795 15.928 -50.219 1.00 38.53 216 GLY A CA 1
ATOM 1771 C C . GLY A 1 216 ? -3.312 15.598 -49.971 1.00 38.53 216 GLY A C 1
ATOM 1772 O O . GLY A 1 216 ? -2.459 16.384 -50.378 1.00 38.53 216 GLY A O 1
ATOM 1773 N N . LEU A 1 217 ? -2.986 14.491 -49.290 1.00 34.22 217 LEU A N 1
ATOM 1774 C CA . LEU A 1 217 ? -1.615 14.114 -48.908 1.00 34.22 217 LEU A CA 1
ATOM 1775 C C . LEU A 1 217 ? -1.238 12.719 -49.432 1.00 34.22 217 LEU A C 1
ATOM 1777 O O . LEU A 1 217 ? -1.318 11.716 -48.726 1.00 34.22 217 LEU A O 1
ATOM 1781 N N . THR A 1 218 ? -0.777 12.651 -50.682 1.00 23.53 218 THR A N 1
ATOM 1782 C CA . THR A 1 218 ? -0.155 11.439 -51.234 1.00 23.53 218 THR A CA 1
ATOM 1783 C C . THR A 1 218 ? 1.239 11.206 -50.646 1.00 23.53 218 THR A C 1
ATOM 1785 O O . THR A 1 218 ? 2.023 12.142 -50.453 1.00 23.53 218 THR A O 1
ATOM 1788 N N . CYS A 1 219 ? 1.578 9.936 -50.400 1.00 33.53 219 CYS A N 1
ATOM 1789 C CA . CYS A 1 219 ? 2.911 9.535 -49.949 1.00 33.53 219 CYS A CA 1
ATOM 1790 C C . CYS A 1 219 ? 4.019 10.070 -50.880 1.00 33.53 219 CYS A C 1
ATOM 1792 O O . CYS A 1 219 ? 3.833 10.127 -52.091 1.00 33.53 219 CYS A O 1
ATOM 1794 N N . GLN A 1 220 ? 5.183 10.369 -50.287 1.00 27.55 220 GLN A N 1
ATOM 1795 C CA . GLN A 1 220 ? 6.411 10.961 -50.863 1.00 27.55 220 GLN A CA 1
ATOM 1796 C C . GLN A 1 220 ? 6.545 12.495 -50.844 1.00 27.55 220 GLN A C 1
ATOM 1798 O O . GLN A 1 220 ? 7.677 12.970 -50.923 1.00 27.55 220 GLN A O 1
ATOM 1803 N N . THR A 1 221 ? 5.485 13.282 -50.621 1.00 24.88 221 THR A N 1
ATOM 1804 C CA . THR A 1 221 ? 5.658 14.732 -50.368 1.00 24.88 221 THR A CA 1
ATOM 1805 C C . THR A 1 221 ? 5.905 15.005 -48.882 1.00 24.88 221 THR A C 1
ATOM 1807 O O . THR A 1 221 ? 5.194 14.496 -48.018 1.00 24.88 221 THR A O 1
ATOM 1810 N N . SER A 1 222 ? 6.939 15.786 -48.568 1.00 30.22 222 SER A N 1
ATOM 1811 C CA . SER A 1 222 ? 7.399 16.039 -47.197 1.00 30.22 222 SER A CA 1
ATOM 1812 C C . SER A 1 222 ? 6.567 17.099 -46.449 1.00 30.22 222 SER A C 1
ATOM 1814 O O . SER A 1 222 ? 5.687 17.747 -47.008 1.00 30.22 222 SER A O 1
ATOM 1816 N N . PHE A 1 223 ? 6.846 17.276 -45.151 1.00 30.52 223 PHE A N 1
ATOM 1817 C CA . PHE A 1 223 ? 6.248 18.281 -44.251 1.00 30.52 223 PHE A CA 1
ATOM 1818 C C . PHE A 1 223 ? 6.453 19.741 -44.751 1.00 30.52 223 PHE A C 1
ATOM 1820 O O . PHE A 1 223 ? 7.304 20.464 -44.223 1.00 30.52 223 PHE A O 1
ATOM 1827 N N . SER A 1 224 ? 5.681 20.210 -45.742 1.00 29.23 224 SER A N 1
ATOM 1828 C CA . SER A 1 224 ? 5.921 21.517 -46.395 1.00 29.23 224 SER A CA 1
ATOM 1829 C C . SER A 1 224 ? 4.699 22.416 -46.654 1.00 29.23 224 SER A C 1
ATOM 1831 O O . SER A 1 224 ? 4.865 23.455 -47.289 1.00 29.23 224 SER A O 1
ATOM 1833 N N . SER A 1 225 ? 3.488 22.079 -46.186 1.00 31.94 225 SER A N 1
ATOM 1834 C CA . SER A 1 225 ? 2.264 22.881 -46.435 1.00 31.94 225 SER A CA 1
ATOM 1835 C C . SER A 1 225 ? 1.532 23.408 -45.186 1.00 31.94 225 SER A C 1
ATOM 1837 O O . SER A 1 225 ? 0.637 24.239 -45.314 1.00 31.94 225 SER A O 1
ATOM 1839 N N . ILE A 1 226 ? 1.926 22.989 -43.976 1.00 33.81 226 ILE A N 1
ATOM 1840 C CA . ILE A 1 226 ? 1.369 23.470 -42.683 1.00 33.81 226 ILE A CA 1
ATOM 1841 C C . ILE A 1 226 ? 2.507 24.006 -41.768 1.00 33.81 226 ILE A C 1
ATOM 1843 O O . ILE A 1 226 ? 2.337 24.327 -40.593 1.00 33.81 226 ILE A O 1
ATOM 1847 N N . THR A 1 227 ? 3.721 24.124 -42.311 1.00 36.00 227 THR A N 1
ATOM 1848 C CA . THR A 1 227 ? 4.984 24.177 -41.557 1.00 36.00 227 THR A CA 1
ATOM 1849 C C . THR A 1 227 ? 5.729 25.508 -41.658 1.00 36.00 227 THR A C 1
ATOM 1851 O O . THR A 1 227 ? 6.953 25.526 -41.751 1.00 36.00 227 THR A O 1
ATOM 1854 N N . GLN A 1 228 ? 5.007 26.631 -41.552 1.00 33.19 228 GLN A N 1
ATOM 1855 C CA . GLN A 1 228 ? 5.625 27.936 -41.265 1.00 33.19 228 GLN A CA 1
ATOM 1856 C C . GLN A 1 228 ? 5.257 28.448 -39.860 1.00 33.19 228 GLN A C 1
ATOM 1858 O O . GLN A 1 228 ? 6.137 28.403 -39.001 1.00 33.19 228 GLN A O 1
ATOM 1863 N N . PRO A 1 229 ? 3.982 28.739 -39.512 1.00 36.25 229 PRO A N 1
ATOM 1864 C CA . PRO A 1 229 ? 3.654 29.258 -38.176 1.00 36.25 229 PRO A CA 1
ATOM 1865 C C . PRO A 1 229 ? 3.958 28.257 -37.052 1.00 36.25 229 PRO A C 1
ATOM 1867 O O . PRO A 1 229 ? 4.426 28.628 -35.980 1.00 36.25 229 PRO A O 1
ATOM 1870 N N . ILE A 1 230 ? 3.731 26.961 -37.302 1.00 34.31 230 ILE A N 1
ATOM 1871 C CA . ILE A 1 230 ? 4.018 25.888 -36.338 1.00 34.31 230 ILE A CA 1
ATOM 1872 C C . ILE A 1 230 ? 5.527 25.605 -36.257 1.00 34.31 230 ILE A C 1
ATOM 1874 O O . ILE A 1 230 ? 6.030 25.268 -35.188 1.00 34.31 230 ILE A O 1
ATOM 1878 N N . ALA A 1 231 ? 6.273 25.783 -37.353 1.00 34.22 231 ALA A N 1
ATOM 1879 C CA . ALA A 1 231 ? 7.728 25.633 -37.341 1.00 34.22 231 ALA A CA 1
ATOM 1880 C C . ALA A 1 231 ? 8.407 26.770 -36.559 1.00 34.22 231 ALA A C 1
ATOM 1882 O O . ALA A 1 231 ? 9.343 26.511 -35.807 1.00 34.22 231 ALA A O 1
ATOM 1883 N N . GLU A 1 232 ? 7.897 27.997 -36.683 1.00 34.47 232 GLU A N 1
ATOM 1884 C CA . GLU A 1 232 ? 8.354 29.163 -35.923 1.00 34.47 232 GLU A CA 1
ATOM 1885 C C . GLU A 1 232 ? 7.950 29.068 -34.445 1.00 34.47 232 GLU A C 1
ATOM 1887 O O . GLU A 1 232 ? 8.803 29.254 -33.581 1.00 34.47 232 GLU A O 1
ATOM 1892 N N . LEU A 1 233 ? 6.720 28.642 -34.122 1.00 35.81 233 LEU A N 1
ATOM 1893 C CA . LEU A 1 233 ? 6.310 28.371 -32.734 1.00 35.81 233 LEU A CA 1
ATOM 1894 C C . LEU A 1 233 ? 7.159 27.276 -32.066 1.00 35.81 233 LEU A C 1
ATOM 1896 O O . LEU A 1 233 ? 7.539 27.422 -30.906 1.00 35.81 233 LEU A O 1
ATOM 1900 N N . LEU A 1 234 ? 7.505 26.200 -32.783 1.00 33.72 234 LEU A N 1
ATOM 1901 C CA . LEU A 1 234 ? 8.400 25.148 -32.277 1.00 33.72 234 LEU A CA 1
ATOM 1902 C C . LEU A 1 234 ? 9.881 25.574 -32.227 1.00 33.72 234 LEU A C 1
ATOM 1904 O O . LEU A 1 234 ? 10.671 24.919 -31.542 1.00 33.72 234 LEU A O 1
ATOM 1908 N N . ALA A 1 235 ? 10.265 26.653 -32.917 1.00 32.66 235 ALA A N 1
ATOM 1909 C CA . ALA A 1 235 ? 11.587 27.265 -32.815 1.00 32.66 235 ALA A CA 1
ATOM 1910 C C . ALA A 1 235 ? 11.661 28.250 -31.634 1.00 32.66 235 ALA A C 1
ATOM 1912 O O . ALA A 1 235 ? 12.546 28.116 -30.794 1.00 32.66 235 ALA A O 1
ATOM 1913 N N . GLU A 1 236 ? 10.694 29.163 -31.487 1.00 33.03 236 GLU A N 1
ATOM 1914 C CA . GLU A 1 236 ? 10.598 30.050 -30.318 1.00 33.03 236 GLU A CA 1
ATOM 1915 C C . GLU A 1 236 ? 10.461 29.265 -29.007 1.00 33.03 236 GLU A C 1
ATOM 1917 O O . GLU A 1 236 ? 11.107 29.603 -28.015 1.00 33.03 236 GLU A O 1
ATOM 1922 N N . ALA A 1 237 ? 9.669 28.186 -28.997 1.00 31.84 237 ALA A N 1
ATOM 1923 C CA . ALA A 1 237 ? 9.537 27.304 -27.837 1.00 31.84 237 ALA A CA 1
ATOM 1924 C C . ALA A 1 237 ? 10.832 26.537 -27.502 1.00 31.84 237 ALA A C 1
ATOM 1926 O O . ALA A 1 237 ? 10.969 26.048 -26.382 1.00 31.84 237 ALA A O 1
ATOM 1927 N N . LYS A 1 238 ? 11.791 26.443 -28.436 1.00 30.42 238 LYS A N 1
ATOM 1928 C CA . LYS A 1 238 ? 13.145 25.932 -28.172 1.00 30.42 238 LYS A CA 1
ATOM 1929 C C . LYS A 1 238 ? 14.088 27.027 -27.675 1.00 30.42 238 LYS A C 1
ATOM 1931 O O . LYS A 1 238 ? 14.707 26.837 -26.631 1.00 30.42 238 LYS A O 1
ATOM 1936 N N . ASP A 1 239 ? 14.159 28.168 -28.359 1.00 29.23 239 ASP A N 1
ATOM 1937 C CA . ASP A 1 239 ? 15.046 29.283 -27.982 1.00 29.23 239 ASP A CA 1
ATOM 1938 C C . ASP A 1 239 ? 14.695 29.867 -26.598 1.00 29.23 239 ASP A C 1
ATOM 1940 O O . ASP A 1 239 ? 15.582 30.286 -25.856 1.00 29.23 239 ASP A O 1
ATOM 1944 N N . LYS A 1 240 ? 13.416 29.830 -26.195 1.00 33.28 240 LYS A N 1
ATOM 1945 C CA . LYS A 1 240 ? 12.970 30.218 -24.842 1.00 33.28 240 LYS A CA 1
ATOM 1946 C C . LYS A 1 240 ? 13.179 29.124 -23.777 1.00 33.28 240 LYS A C 1
ATOM 1948 O O . LYS A 1 240 ? 13.028 29.414 -22.594 1.00 33.28 240 LYS A O 1
ATOM 1953 N N . ALA A 1 241 ? 13.552 27.893 -24.150 1.00 29.92 241 ALA A N 1
ATOM 1954 C CA . ALA A 1 241 ? 13.719 26.763 -23.221 1.00 29.92 241 ALA A CA 1
ATOM 1955 C C . ALA A 1 241 ? 15.172 26.504 -22.773 1.00 29.92 241 ALA A C 1
ATOM 1957 O O . ALA A 1 241 ? 15.390 25.809 -21.779 1.00 29.92 241 ALA A O 1
ATOM 1958 N N . THR A 1 242 ? 16.174 27.049 -23.468 1.00 28.31 242 THR A N 1
ATOM 1959 C CA . THR A 1 242 ? 17.602 26.897 -23.116 1.00 28.31 242 THR A CA 1
ATOM 1960 C C . THR A 1 242 ? 18.143 28.021 -22.222 1.00 28.31 242 THR A C 1
ATOM 1962 O O . THR A 1 242 ? 19.206 27.867 -21.617 1.00 28.31 242 THR A O 1
ATOM 1965 N N . ALA A 1 243 ? 17.398 29.118 -22.050 1.00 27.73 243 ALA A N 1
ATOM 1966 C CA . ALA A 1 243 ? 17.784 30.285 -21.252 1.00 27.73 243 ALA A CA 1
ATO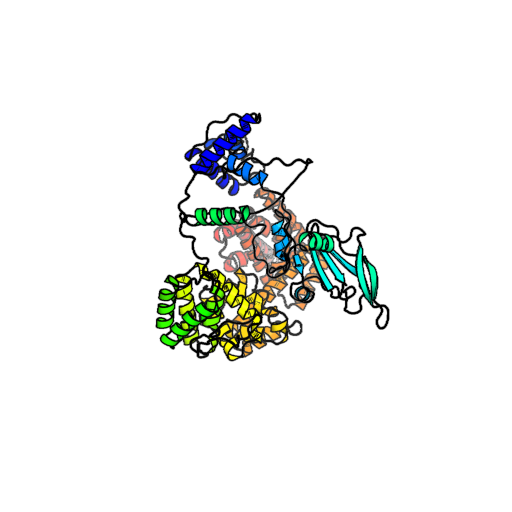M 1967 C C . ALA A 1 243 ? 17.561 30.120 -19.726 1.00 27.73 243 ALA A C 1
ATOM 1969 O O . ALA A 1 243 ? 16.869 30.912 -19.091 1.00 27.73 243 ALA A O 1
ATOM 1970 N N . GLY A 1 244 ? 18.215 29.122 -19.121 1.00 23.66 244 GLY A N 1
ATOM 1971 C CA . GLY A 1 244 ? 18.443 29.049 -17.670 1.00 23.66 244 GLY A CA 1
ATOM 1972 C C . GLY A 1 244 ? 17.515 28.125 -16.865 1.00 23.66 244 GLY A C 1
ATOM 1973 O O . GLY A 1 244 ? 16.293 28.246 -16.865 1.00 23.66 244 GLY A O 1
ATOM 1974 N N . ARG A 1 245 ? 18.115 27.223 -16.073 1.00 23.42 245 ARG A N 1
ATOM 1975 C CA . ARG A 1 245 ? 17.395 26.421 -15.068 1.00 23.42 245 ARG A CA 1
ATOM 1976 C C . ARG A 1 245 ? 17.100 27.263 -13.817 1.00 23.42 245 ARG A C 1
ATOM 1978 O O . ARG A 1 245 ? 18.051 27.736 -13.196 1.00 23.42 245 ARG A O 1
ATOM 1985 N N . ARG A 1 246 ? 15.840 27.308 -13.352 1.00 22.00 246 ARG A N 1
ATOM 1986 C CA . ARG A 1 246 ? 15.494 27.201 -11.910 1.00 22.00 246 ARG A CA 1
ATOM 1987 C C . ARG A 1 246 ? 13.983 27.003 -11.636 1.00 22.00 246 ARG A C 1
ATOM 1989 O O . ARG A 1 246 ? 13.214 27.945 -11.699 1.00 22.00 246 ARG A O 1
ATOM 1996 N N . VAL A 1 247 ? 13.642 25.780 -11.206 1.00 24.61 247 VAL A N 1
ATOM 1997 C CA . VAL A 1 247 ? 12.798 25.462 -10.024 1.00 24.61 247 VAL A CA 1
ATOM 1998 C C . VAL A 1 247 ? 11.295 25.872 -9.988 1.00 24.61 247 VAL A C 1
ATOM 2000 O O . VAL A 1 247 ? 10.956 27.027 -9.770 1.00 24.61 247 VAL A O 1
ATOM 2003 N N . CYS A 1 248 ? 10.443 24.827 -9.938 1.00 24.22 248 CYS A N 1
ATOM 2004 C CA . CYS A 1 248 ? 9.159 24.688 -9.198 1.00 24.22 248 CYS A CA 1
ATOM 2005 C C . CYS A 1 248 ? 7.776 25.023 -9.837 1.00 24.22 248 CYS A C 1
ATOM 2007 O O . CYS A 1 248 ? 7.580 26.042 -10.483 1.00 24.22 248 CYS A O 1
ATOM 2009 N N . GLN A 1 249 ? 6.804 24.170 -9.450 1.00 25.53 249 GLN A N 1
ATOM 2010 C CA . GLN A 1 249 ? 5.343 24.359 -9.278 1.00 25.53 249 GLN A CA 1
ATOM 2011 C C . GLN A 1 249 ? 4.322 24.348 -10.452 1.00 25.53 249 GLN A C 1
ATOM 2013 O O . GLN A 1 249 ? 4.504 24.939 -11.506 1.00 25.53 249 GLN A O 1
ATOM 2018 N N . ARG A 1 250 ? 3.166 23.726 -10.129 1.00 23.55 250 ARG A N 1
ATOM 2019 C CA . ARG A 1 250 ? 1.770 23.931 -10.609 1.00 23.55 250 ARG A CA 1
ATOM 2020 C C . ARG A 1 250 ? 1.339 23.634 -12.074 1.00 23.55 250 ARG A C 1
ATOM 2022 O O . ARG A 1 250 ? 1.161 24.519 -12.893 1.00 23.55 250 ARG A O 1
ATOM 2029 N N . CYS A 1 251 ? 0.977 22.361 -12.285 1.00 27.33 251 CYS A N 1
ATOM 2030 C CA . CYS A 1 251 ? -0.361 21.833 -12.675 1.00 27.33 251 CYS A CA 1
ATOM 2031 C C . CYS A 1 251 ? -1.202 22.332 -13.903 1.00 27.33 251 CYS A C 1
ATOM 2033 O O . CYS A 1 251 ? -1.680 23.457 -13.945 1.00 27.33 251 CYS A O 1
ATOM 2035 N N . LYS A 1 252 ? -1.585 21.347 -14.748 1.00 26.39 252 LYS A N 1
ATOM 2036 C CA . LYS A 1 252 ? -2.951 20.968 -15.239 1.00 26.39 252 LYS A CA 1
ATOM 2037 C C . LYS A 1 252 ? -3.900 21.924 -16.043 1.00 26.39 252 LYS A C 1
ATOM 2039 O O . LYS A 1 252 ? -4.538 22.797 -15.479 1.00 26.39 252 LYS A O 1
ATOM 2044 N N . GLN A 1 253 ? -4.175 21.520 -17.305 1.00 25.62 253 GLN A N 1
ATOM 2045 C CA . GLN A 1 253 ? -5.501 21.164 -17.928 1.00 25.62 253 GLN A CA 1
ATOM 2046 C C . GLN A 1 253 ? -6.658 22.174 -18.246 1.00 25.62 253 GLN A C 1
ATOM 2048 O O . GLN A 1 253 ? -6.665 23.308 -17.790 1.00 25.62 253 GLN A O 1
ATOM 2053 N N . VAL A 1 254 ? -7.597 21.712 -19.124 1.00 23.44 254 VAL A N 1
ATOM 2054 C CA . VAL A 1 254 ? -9.082 21.956 -19.311 1.00 23.44 254 VAL A CA 1
ATOM 2055 C C . VAL A 1 254 ? -9.686 23.397 -19.360 1.00 23.44 254 VAL A C 1
ATOM 2057 O O . VAL A 1 254 ? -9.077 24.321 -18.841 1.00 23.44 254 VAL A O 1
ATOM 2060 N N . ASP A 1 255 ? -10.882 23.704 -19.922 1.00 24.53 255 ASP A N 1
ATOM 2061 C CA . ASP A 1 255 ? -11.491 23.424 -21.260 1.00 24.53 255 ASP A CA 1
ATOM 2062 C C . ASP A 1 255 ? -12.672 24.399 -21.606 1.00 24.53 255 ASP A C 1
ATOM 2064 O O . ASP A 1 255 ? -13.620 24.479 -20.832 1.00 24.53 255 ASP A O 1
ATOM 2068 N N . LYS A 1 256 ? -12.672 25.012 -22.815 1.00 25.27 256 LYS A N 1
ATOM 2069 C CA . LYS A 1 256 ? -13.832 25.609 -23.566 1.00 25.27 256 LYS A CA 1
ATOM 2070 C C . LYS A 1 256 ? -14.671 26.730 -22.882 1.00 25.27 256 LYS A C 1
ATOM 2072 O O . LYS A 1 256 ? -14.338 27.134 -21.780 1.00 25.27 256 LYS A O 1
ATOM 2077 N N . LYS A 1 257 ? -15.701 27.396 -23.464 1.00 22.66 257 LYS A N 1
ATOM 2078 C CA . LYS A 1 257 ? -16.624 27.369 -24.669 1.00 22.66 257 LYS A CA 1
ATOM 2079 C C . LYS A 1 257 ? -17.095 28.864 -24.873 1.00 22.66 257 LYS A C 1
ATOM 2081 O O . LYS A 1 257 ? -16.864 29.626 -23.944 1.00 22.66 257 LYS A O 1
ATOM 2086 N N . ARG A 1 258 ? -17.841 29.423 -25.856 1.00 22.83 258 ARG A N 1
ATOM 2087 C CA . ARG A 1 258 ? -18.282 29.298 -27.293 1.00 22.83 258 ARG A CA 1
ATOM 2088 C C . ARG A 1 258 ? -19.127 30.596 -27.578 1.00 22.83 258 ARG A C 1
ATOM 2090 O O . ARG A 1 258 ? -19.529 31.211 -26.599 1.00 22.83 258 ARG A O 1
ATOM 2097 N N . VAL A 1 259 ? -19.530 31.092 -28.762 1.00 21.42 259 VAL A N 1
ATOM 2098 C CA . VAL A 1 259 ? -19.400 30.754 -30.209 1.00 21.42 259 VAL A CA 1
ATOM 2099 C C . VAL A 1 259 ? -18.746 31.989 -30.915 1.00 21.42 259 VAL A C 1
ATOM 2101 O O . VAL A 1 259 ? -17.674 32.322 -30.430 1.00 21.42 259 VAL A O 1
ATOM 2104 N N . SER A 1 260 ? -19.179 32.788 -31.923 1.00 21.92 260 SER A N 1
ATOM 2105 C CA . SER A 1 260 ? -20.059 32.831 -33.146 1.00 21.92 260 SER A CA 1
ATOM 2106 C C . SER A 1 260 ? -19.789 34.196 -33.843 1.00 21.92 26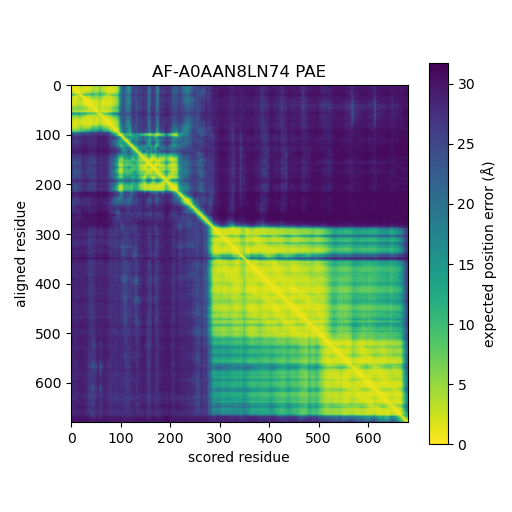0 SER A C 1
ATOM 2108 O O . SER A 1 260 ? -19.467 35.135 -33.125 1.00 21.92 260 SER A O 1
ATOM 2110 N N . PHE A 1 261 ? -19.948 34.465 -35.151 1.00 18.70 261 PHE A N 1
ATOM 2111 C CA . PHE A 1 261 ? -20.251 33.686 -36.372 1.00 18.70 261 PHE A CA 1
ATOM 2112 C C . PHE A 1 261 ? -19.805 34.517 -37.614 1.00 18.70 261 PHE A C 1
ATOM 2114 O O . PHE A 1 261 ? -19.732 35.738 -37.511 1.00 18.70 261 PHE A O 1
ATOM 2121 N N . MET A 1 262 ? -19.626 33.890 -38.795 1.00 18.94 262 MET A N 1
ATOM 2122 C CA . MET A 1 262 ? -19.316 34.551 -40.097 1.00 18.94 262 MET A CA 1
ATOM 2123 C C . MET A 1 262 ? -17.965 35.332 -40.092 1.00 18.94 262 MET A C 1
ATOM 2125 O O . MET A 1 262 ? -17.247 35.277 -39.101 1.00 18.94 262 MET A O 1
ATOM 2129 N N . SER A 1 263 ? -17.460 35.981 -41.156 1.00 20.08 263 SER A N 1
ATOM 2130 C CA . SER A 1 263 ? -17.909 36.164 -42.554 1.00 20.08 263 SER A CA 1
ATOM 2131 C C . SER A 1 263 ? -16.709 36.116 -43.538 1.00 20.08 263 SER A C 1
ATOM 2133 O O . SER A 1 263 ? -15.597 35.799 -43.125 1.00 20.08 263 SER A O 1
ATOM 2135 N N . ASN A 1 264 ? -16.908 36.412 -44.833 1.00 27.39 264 ASN A N 1
ATOM 2136 C CA . ASN A 1 264 ? -15.905 36.244 -45.904 1.00 27.39 264 ASN A CA 1
ATOM 2137 C C . ASN A 1 264 ? -15.473 37.564 -46.583 1.00 27.39 264 ASN A C 1
ATOM 2139 O O . A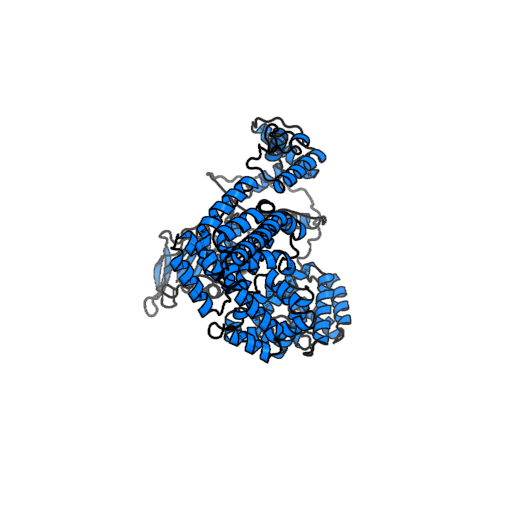SN A 1 264 ? -16.330 38.266 -47.109 1.00 27.39 264 ASN A O 1
ATOM 2143 N N . GLN A 1 265 ? -14.158 37.813 -46.697 1.00 22.83 265 GLN A N 1
ATOM 2144 C CA . GLN A 1 265 ? -13.476 38.348 -47.900 1.00 22.83 265 GLN A CA 1
ATOM 2145 C C . GLN A 1 265 ? -11.939 38.351 -47.723 1.00 22.83 265 GLN A C 1
ATOM 2147 O O . GLN A 1 265 ? -11.434 38.472 -46.609 1.00 22.83 265 GLN A O 1
ATOM 2152 N N . LYS A 1 266 ? -11.179 38.201 -48.822 1.00 33.12 266 LYS A N 1
ATOM 2153 C CA . LYS A 1 266 ? -9.700 38.252 -48.836 1.00 33.12 266 LYS A CA 1
ATOM 2154 C C . LYS A 1 266 ? -9.204 39.636 -49.260 1.00 33.12 266 LYS A C 1
ATOM 2156 O O . LYS A 1 266 ? -9.647 40.141 -50.284 1.00 33.12 266 LYS A O 1
ATOM 2161 N N . ILE A 1 267 ? -8.193 40.165 -48.569 1.00 25.22 267 ILE A N 1
ATOM 2162 C CA . ILE A 1 267 ? -7.363 41.288 -49.039 1.00 25.22 267 ILE A CA 1
ATOM 2163 C C . ILE A 1 267 ? -5.891 40.932 -48.786 1.00 25.22 267 ILE A C 1
ATOM 2165 O O . ILE A 1 267 ? -5.515 40.639 -47.654 1.00 25.22 267 ILE A O 1
ATOM 2169 N N . GLN A 1 268 ? -5.055 40.956 -49.828 1.00 34.47 268 GLN A N 1
ATOM 2170 C CA . GLN A 1 268 ? -3.593 40.898 -49.689 1.00 34.47 268 GLN A CA 1
ATOM 2171 C C . GLN A 1 268 ? -3.027 42.308 -49.472 1.00 34.47 268 GLN A C 1
ATOM 2173 O O . GLN A 1 268 ? -3.499 43.263 -50.088 1.00 34.47 268 GLN A O 1
ATOM 2178 N N . LYS A 1 269 ? -1.993 42.435 -48.633 1.00 24.98 269 LYS A N 1
ATOM 2179 C CA . LYS A 1 269 ? -1.185 43.655 -48.459 1.00 24.98 269 LYS A CA 1
ATOM 2180 C C . LYS A 1 269 ? 0.314 43.301 -48.333 1.00 24.98 269 LYS A C 1
ATOM 2182 O O . LYS A 1 269 ? 0.624 42.125 -48.141 1.00 24.98 269 LYS A O 1
ATOM 2187 N N . PRO A 1 270 ? 1.230 44.255 -48.595 1.00 27.27 270 PRO A N 1
ATOM 2188 C CA . PRO A 1 270 ? 2.421 43.961 -49.399 1.00 27.27 270 PRO A CA 1
ATOM 2189 C C . PRO A 1 270 ? 3.668 43.532 -48.615 1.00 27.27 270 PRO A C 1
ATOM 2191 O O . PRO A 1 270 ? 3.822 43.804 -47.427 1.00 27.27 270 PRO A O 1
ATOM 2194 N N . THR A 1 271 ? 4.598 42.906 -49.337 1.00 29.88 271 THR A N 1
ATOM 2195 C CA . THR A 1 271 ? 5.926 42.511 -48.855 1.00 29.88 271 THR A CA 1
ATOM 2196 C C . THR A 1 271 ? 6.884 43.704 -48.827 1.00 29.88 271 THR A C 1
ATOM 2198 O O . THR A 1 271 ? 7.101 44.343 -49.854 1.00 29.88 271 THR A O 1
ATOM 2201 N N . LEU A 1 272 ? 7.521 43.966 -47.682 1.00 30.67 272 LEU A N 1
ATOM 2202 C CA . LEU A 1 272 ? 8.637 44.913 -47.583 1.00 30.67 272 LEU A CA 1
ATOM 2203 C C . LEU A 1 272 ? 9.976 44.194 -47.796 1.00 30.67 272 LEU A C 1
ATOM 2205 O O . LEU A 1 272 ? 10.473 43.490 -46.918 1.00 30.67 272 LEU A O 1
ATOM 2209 N N . THR A 1 273 ? 10.585 44.401 -48.961 1.00 34.78 273 THR A N 1
ATOM 2210 C CA . THR A 1 273 ? 11.992 44.065 -49.217 1.00 34.78 273 THR A CA 1
ATOM 2211 C C . THR A 1 273 ? 12.905 45.077 -48.522 1.00 34.78 273 THR A C 1
ATOM 2213 O O . THR A 1 273 ? 12.751 46.274 -48.757 1.00 34.78 273 THR A O 1
ATOM 2216 N N . GLY A 1 274 ? 13.890 44.640 -47.725 1.00 41.91 274 GLY A N 1
ATOM 2217 C CA . GLY A 1 274 ? 14.893 45.586 -47.207 1.00 41.91 274 GLY A CA 1
ATOM 2218 C C . GLY A 1 274 ? 15.872 45.119 -46.125 1.00 41.91 274 GLY A C 1
ATOM 2219 O O . GLY A 1 274 ? 16.916 45.748 -45.978 1.00 41.91 274 GLY A O 1
ATOM 2220 N N . GLN A 1 275 ? 15.605 44.041 -45.375 1.00 30.48 275 GLN A N 1
ATOM 2221 C CA . GLN A 1 275 ? 16.442 43.683 -44.216 1.00 30.48 275 GLN A CA 1
ATOM 2222 C C . GLN A 1 275 ? 17.214 42.364 -44.397 1.00 30.48 275 GLN A C 1
ATOM 2224 O O . GLN A 1 275 ? 16.637 41.280 -44.474 1.00 30.48 275 GLN A O 1
ATOM 2229 N N . ARG A 1 276 ? 18.554 42.452 -44.429 1.00 40.00 276 ARG A N 1
ATOM 2230 C CA . ARG A 1 276 ? 19.464 41.292 -44.384 1.00 40.00 276 ARG A CA 1
ATOM 2231 C C . ARG A 1 276 ? 19.471 40.679 -42.979 1.00 40.00 276 ARG A C 1
ATOM 2233 O O . ARG A 1 276 ? 20.284 41.058 -42.136 1.00 40.00 276 ARG A O 1
ATOM 2240 N N . PHE A 1 277 ? 18.610 39.697 -42.734 1.00 28.33 277 PHE A N 1
ATOM 2241 C CA . PHE A 1 277 ? 18.708 38.863 -41.537 1.00 28.33 277 PHE A CA 1
ATOM 2242 C C . PHE A 1 277 ? 19.988 38.015 -41.581 1.00 28.33 277 PHE A C 1
ATOM 2244 O O . PHE A 1 277 ? 20.157 37.174 -42.463 1.00 28.33 277 PHE A O 1
ATOM 2251 N N . LYS A 1 278 ? 20.892 38.207 -40.610 1.00 37.56 278 LYS A N 1
ATOM 2252 C CA . LYS A 1 278 ? 21.986 37.256 -40.365 1.00 37.56 278 LYS A CA 1
ATOM 2253 C C . LYS A 1 278 ? 21.380 35.963 -39.819 1.00 37.56 278 LYS A C 1
ATOM 2255 O O . LYS A 1 278 ? 20.904 35.935 -38.687 1.00 37.56 278 LYS A O 1
ATOM 2260 N N . THR A 1 279 ? 21.414 34.895 -40.608 1.00 29.02 279 THR A N 1
ATOM 2261 C CA . THR A 1 279 ? 20.988 33.559 -40.175 1.00 29.02 279 THR A CA 1
ATOM 2262 C C . THR A 1 279 ? 21.831 33.092 -38.988 1.00 29.02 279 THR A C 1
ATOM 2264 O O . THR A 1 279 ? 23.045 32.917 -39.123 1.00 29.02 279 THR A O 1
ATOM 2267 N N . ARG A 1 280 ? 21.200 32.843 -37.831 1.00 36.47 280 ARG A N 1
ATOM 2268 C CA . ARG A 1 280 ? 21.818 32.025 -36.773 1.00 36.47 280 ARG A CA 1
ATOM 2269 C C . ARG A 1 280 ? 22.148 30.643 -37.347 1.00 36.47 280 ARG A C 1
ATOM 2271 O O . ARG A 1 280 ? 21.410 30.143 -38.198 1.00 36.47 280 ARG A O 1
ATOM 2278 N N . LYS A 1 281 ? 23.225 30.009 -36.864 1.00 38.38 281 LYS A N 1
ATOM 2279 C CA . LYS A 1 281 ? 23.442 28.578 -37.123 1.00 38.38 281 LYS A CA 1
ATOM 2280 C C . LYS A 1 281 ? 22.215 27.819 -36.614 1.00 38.38 281 LYS A C 1
ATOM 2282 O O . LYS A 1 281 ? 21.805 28.000 -35.472 1.00 38.38 281 LYS A O 1
ATOM 2287 N N . ARG A 1 282 ? 21.615 27.020 -37.491 1.00 37.59 282 ARG A N 1
ATOM 2288 C CA . ARG A 1 282 ? 20.480 26.156 -37.175 1.00 37.59 282 ARG A CA 1
ATOM 2289 C C . ARG A 1 282 ? 21.031 24.957 -36.414 1.00 37.59 282 ARG A C 1
ATOM 2291 O O . ARG A 1 282 ? 21.795 24.202 -37.006 1.00 37.59 282 ARG A O 1
ATOM 2298 N N . ASP A 1 283 ? 20.657 24.786 -35.147 1.00 40.66 283 ASP A N 1
ATOM 2299 C CA . ASP A 1 283 ? 21.020 23.575 -34.407 1.00 40.66 283 ASP A CA 1
ATOM 2300 C C . ASP A 1 283 ? 20.527 22.347 -35.175 1.00 40.66 283 ASP A C 1
ATOM 2302 O O . ASP A 1 283 ? 19.332 22.200 -35.467 1.00 40.66 283 ASP A O 1
ATOM 2306 N N . GLU A 1 284 ? 21.462 21.467 -35.516 1.00 42.06 284 GLU A N 1
ATOM 2307 C CA . GLU A 1 284 ? 21.159 20.219 -36.195 1.00 42.06 284 GLU A CA 1
ATOM 2308 C C . GLU A 1 284 ? 20.260 19.376 -35.287 1.00 42.06 284 GLU A C 1
ATOM 2310 O O . GLU A 1 284 ? 20.587 19.083 -34.131 1.00 42.06 284 GLU A O 1
ATOM 2315 N N . LYS A 1 285 ? 19.095 18.964 -35.802 1.00 48.84 285 LYS A N 1
ATOM 2316 C CA . LYS A 1 285 ? 18.300 17.922 -35.148 1.00 48.84 285 LYS A CA 1
ATOM 2317 C C . LYS A 1 285 ? 19.123 16.634 -35.199 1.00 48.84 285 LYS A C 1
ATOM 2319 O O . LYS A 1 285 ? 19.007 15.902 -36.178 1.00 48.84 285 LYS A O 1
ATOM 2324 N N . LYS A 1 286 ? 19.914 16.352 -34.153 1.00 58.50 286 LYS A N 1
ATOM 2325 C CA . LYS A 1 286 ? 20.576 15.050 -33.980 1.00 58.50 286 LYS A CA 1
ATOM 2326 C C . LYS A 1 286 ? 19.550 13.951 -34.257 1.00 58.50 286 LYS A C 1
ATOM 2328 O O . LYS A 1 286 ? 18.510 13.886 -33.585 1.00 58.50 286 LYS A O 1
ATOM 2333 N N . VAL A 1 287 ? 19.829 13.129 -35.265 1.00 69.12 287 VAL A N 1
ATOM 2334 C CA . VAL A 1 287 ? 18.958 12.029 -35.697 1.00 69.12 287 VAL A CA 1
ATOM 2335 C C . VAL A 1 287 ? 18.664 11.124 -34.493 1.00 69.12 287 VAL A C 1
ATOM 2337 O O . VAL A 1 287 ? 19.410 11.126 -33.509 1.00 69.12 287 VAL A O 1
ATOM 2340 N N . PHE A 1 288 ? 17.505 10.464 -34.484 1.00 78.25 288 PHE A N 1
ATOM 2341 C CA . PHE A 1 288 ? 17.274 9.394 -33.516 1.00 78.25 288 PHE A CA 1
ATOM 2342 C C . PHE A 1 288 ? 17.928 8.145 -34.088 1.00 78.25 288 PHE A C 1
ATOM 2344 O O . PHE A 1 288 ? 17.443 7.614 -35.080 1.00 78.25 288 PHE A O 1
ATOM 2351 N N . ASP A 1 289 ? 19.048 7.755 -33.497 1.00 84.31 289 ASP A N 1
ATOM 2352 C CA . ASP A 1 289 ? 19.874 6.646 -33.955 1.00 84.31 289 ASP A CA 1
ATOM 2353 C C . ASP A 1 289 ? 20.231 5.763 -32.747 1.00 84.31 289 ASP A C 1
ATOM 2355 O O . ASP A 1 289 ? 21.259 5.970 -32.093 1.00 84.31 289 ASP A O 1
ATOM 2359 N N . PRO A 1 290 ? 19.326 4.837 -32.373 1.00 84.94 290 PRO A N 1
ATOM 2360 C CA . PRO A 1 290 ? 19.579 3.872 -31.309 1.00 84.94 290 PRO A CA 1
ATOM 2361 C C . PRO A 1 290 ? 20.704 2.894 -31.662 1.00 84.94 290 PRO A C 1
ATOM 2363 O O . PRO A 1 290 ? 21.381 2.419 -30.758 1.00 84.94 290 PRO A O 1
ATOM 2366 N N . THR A 1 291 ? 20.939 2.630 -32.953 1.00 87.19 291 THR A N 1
ATOM 2367 C CA . THR A 1 291 ? 21.978 1.712 -33.438 1.00 87.19 291 THR A CA 1
ATOM 2368 C C . THR A 1 291 ? 23.373 2.273 -33.186 1.00 87.19 291 THR A C 1
ATOM 2370 O O . THR A 1 291 ? 24.164 1.632 -32.501 1.00 87.19 291 THR A O 1
ATOM 2373 N N . GLN A 1 292 ? 23.658 3.508 -33.612 1.00 87.38 292 GLN A N 1
ATOM 2374 C CA . GLN A 1 292 ? 24.934 4.173 -33.319 1.00 87.38 292 GLN A CA 1
ATOM 2375 C C . GLN A 1 292 ? 25.166 4.326 -31.805 1.00 87.38 292 GLN A C 1
ATOM 2377 O O . GLN A 1 292 ? 26.297 4.222 -31.319 1.00 87.38 292 GLN A O 1
ATOM 2382 N N . PHE A 1 293 ? 24.098 4.563 -31.033 1.00 90.88 293 PHE A N 1
ATOM 2383 C CA . PHE A 1 293 ? 24.179 4.571 -29.573 1.00 90.88 293 PHE A CA 1
ATOM 2384 C C . PHE A 1 293 ? 24.536 3.181 -29.018 1.00 90.88 293 PHE A C 1
ATOM 2386 O O . PHE A 1 293 ? 25.450 3.082 -28.198 1.00 90.88 293 PHE A O 1
ATOM 2393 N N . GLN A 1 294 ? 23.874 2.117 -29.491 1.00 89.69 294 GLN A N 1
ATOM 2394 C CA . GLN A 1 294 ? 24.155 0.733 -29.106 1.00 89.69 294 GLN A CA 1
ATOM 2395 C C . GLN A 1 294 ? 25.599 0.350 -29.417 1.00 89.69 294 GLN A C 1
ATOM 2397 O O . GLN A 1 294 ? 26.301 -0.081 -28.510 1.00 89.69 294 GLN A O 1
ATOM 2402 N N . GLU A 1 295 ? 26.066 0.574 -30.645 1.00 90.38 295 GLU A N 1
ATOM 2403 C CA . GLU A 1 295 ? 27.445 0.297 -31.063 1.00 90.38 295 GLU A CA 1
ATOM 2404 C C . GLU A 1 295 ? 28.467 0.985 -30.151 1.00 90.38 295 GLU A C 1
ATOM 2406 O O . GLU A 1 295 ? 29.421 0.349 -29.704 1.00 90.38 295 GLU A O 1
ATOM 2411 N N . THR A 1 296 ? 28.240 2.257 -29.805 1.00 91.50 296 THR A N 1
ATOM 2412 C CA . THR A 1 296 ? 29.150 3.019 -28.933 1.00 91.50 296 THR A CA 1
ATOM 2413 C C . THR A 1 296 ? 29.196 2.457 -27.506 1.00 91.50 296 THR A C 1
ATOM 2415 O O . THR A 1 296 ? 30.263 2.421 -26.890 1.00 91.50 296 THR A O 1
ATOM 2418 N N . ILE A 1 297 ? 28.057 2.013 -26.960 1.00 93.56 297 ILE A N 1
ATOM 2419 C CA . ILE A 1 297 ? 28.000 1.397 -25.624 1.00 93.56 297 ILE A CA 1
ATOM 2420 C C . ILE A 1 297 ? 28.606 -0.011 -25.652 1.00 93.56 297 ILE A C 1
ATOM 2422 O O . ILE A 1 297 ? 29.484 -0.301 -24.844 1.00 93.56 297 ILE A O 1
ATOM 2426 N N . VAL A 1 298 ? 28.198 -0.859 -26.601 1.00 91.56 298 VAL A N 1
ATOM 2427 C CA . VAL A 1 298 ? 28.683 -2.239 -26.778 1.00 91.56 298 VAL A CA 1
ATOM 2428 C C . VAL A 1 298 ? 30.196 -2.270 -26.996 1.00 91.56 298 VAL A C 1
ATOM 2430 O O . VAL A 1 298 ? 30.882 -3.061 -26.353 1.00 91.56 298 VAL A O 1
ATOM 2433 N N . GLN A 1 299 ? 30.748 -1.373 -27.822 1.00 90.62 299 GLN A N 1
ATOM 2434 C CA . GLN A 1 299 ? 32.195 -1.271 -28.022 1.00 90.62 299 GLN A CA 1
ATOM 2435 C C . GLN A 1 299 ? 32.934 -0.924 -26.721 1.00 90.62 299 GLN A C 1
ATOM 2437 O O . GLN A 1 299 ? 33.985 -1.501 -26.450 1.00 90.62 299 GLN A O 1
ATOM 2442 N N . GLY A 1 300 ? 32.393 -0.013 -25.907 1.00 90.06 300 GLY A N 1
ATOM 2443 C CA . GLY A 1 300 ? 32.993 0.360 -24.626 1.00 90.06 300 GLY A CA 1
ATOM 2444 C C . GLY A 1 300 ? 32.899 -0.738 -23.565 1.00 90.06 300 GLY A C 1
ATOM 2445 O O . GLY A 1 300 ? 33.889 -1.008 -22.891 1.00 90.06 300 GLY A O 1
ATOM 2446 N N . LEU A 1 301 ? 31.759 -1.430 -23.468 1.00 90.81 301 LEU A N 1
ATOM 2447 C CA . LEU A 1 301 ? 31.593 -2.587 -22.577 1.00 90.81 301 LEU A CA 1
ATOM 2448 C C . LEU A 1 301 ? 32.548 -3.731 -22.962 1.00 90.81 301 LEU A C 1
ATOM 2450 O O . LEU A 1 301 ? 33.215 -4.301 -22.101 1.00 90.81 301 LEU A O 1
ATOM 2454 N N . ASN A 1 302 ? 32.715 -3.985 -24.264 1.00 88.81 302 ASN A N 1
ATOM 2455 C CA . ASN A 1 302 ? 33.687 -4.951 -24.782 1.00 88.81 302 ASN A CA 1
ATOM 2456 C C . ASN A 1 302 ? 35.156 -4.537 -24.535 1.00 88.81 302 ASN A C 1
ATOM 2458 O O . ASN A 1 302 ? 36.034 -5.395 -24.573 1.00 88.81 302 ASN A O 1
ATOM 2462 N N . GLN A 1 303 ? 35.440 -3.255 -24.267 1.00 89.31 303 GLN A N 1
ATOM 2463 C CA . GLN A 1 303 ? 36.771 -2.770 -23.865 1.00 89.31 303 GLN A CA 1
ATOM 2464 C C . GLN A 1 303 ? 37.003 -2.836 -22.348 1.00 89.31 303 GLN A C 1
ATOM 2466 O O . GLN A 1 303 ? 38.144 -3.003 -21.922 1.00 89.31 303 GLN A O 1
ATOM 2471 N N . THR A 1 304 ? 35.956 -2.708 -21.524 1.00 86.75 304 THR A N 1
ATOM 2472 C CA . THR A 1 304 ? 36.056 -2.861 -20.060 1.00 86.75 304 THR A CA 1
ATOM 2473 C C . THR A 1 304 ? 36.042 -4.320 -19.607 1.00 86.75 304 THR A C 1
ATOM 2475 O O . THR A 1 304 ? 36.544 -4.628 -18.526 1.00 86.75 304 THR A O 1
ATOM 2478 N N . GLY A 1 305 ? 35.476 -5.219 -20.416 1.00 81.88 305 GLY A N 1
ATOM 2479 C CA . GLY A 1 305 ? 35.333 -6.628 -20.070 1.00 81.88 305 GLY A CA 1
ATOM 2480 C C . GLY A 1 305 ? 34.481 -6.829 -18.815 1.00 81.88 305 GLY A C 1
ATOM 2481 O O . GLY A 1 305 ? 33.515 -6.105 -18.578 1.00 81.88 305 GLY A O 1
ATOM 2482 N N . SER A 1 306 ? 34.859 -7.804 -17.987 1.00 80.50 306 SER A N 1
ATOM 2483 C CA . SER A 1 306 ? 34.139 -8.171 -16.761 1.00 80.50 306 SER A CA 1
ATOM 2484 C C . SER A 1 306 ? 34.438 -7.288 -15.535 1.00 80.50 306 SER A C 1
ATOM 2486 O O . SER A 1 306 ? 33.896 -7.557 -14.464 1.00 80.50 306 SER A O 1
ATOM 2488 N N . ASP A 1 307 ? 35.281 -6.251 -15.639 1.00 89.25 307 ASP A N 1
ATOM 2489 C CA . ASP A 1 307 ? 35.499 -5.301 -14.536 1.00 89.25 307 ASP A CA 1
ATOM 2490 C C . ASP A 1 307 ? 34.306 -4.336 -14.433 1.00 89.25 307 ASP A C 1
ATOM 2492 O O . ASP A 1 307 ? 34.212 -3.328 -15.138 1.00 89.25 307 ASP A O 1
ATOM 2496 N N . LEU A 1 308 ? 33.389 -4.633 -13.510 1.00 90.19 308 LEU A N 1
ATOM 2497 C CA . LEU A 1 308 ? 32.188 -3.831 -13.265 1.00 90.19 308 LEU A CA 1
ATOM 2498 C C . LEU A 1 308 ? 32.489 -2.423 -12.711 1.00 90.19 308 LEU A C 1
ATOM 2500 O O . LEU A 1 308 ? 31.668 -1.515 -12.867 1.00 90.19 308 LEU A O 1
ATOM 2504 N N . ASP A 1 309 ? 33.666 -2.188 -12.123 1.00 90.75 309 ASP A N 1
ATOM 2505 C CA . ASP A 1 309 ? 34.108 -0.844 -11.748 1.00 90.75 309 ASP A CA 1
ATOM 2506 C C . ASP A 1 309 ? 34.716 -0.084 -12.937 1.00 90.75 309 ASP A C 1
ATOM 2508 O O . ASP A 1 309 ? 34.561 1.136 -13.019 1.00 90.75 309 ASP A O 1
ATOM 2512 N N . ALA A 1 310 ? 35.345 -0.765 -13.900 1.00 91.19 310 ALA A N 1
ATOM 2513 C CA . ALA A 1 310 ? 35.676 -0.178 -15.202 1.00 91.19 310 ALA A CA 1
ATOM 2514 C C . ALA A 1 310 ? 34.410 0.151 -16.009 1.00 91.19 310 ALA A C 1
ATOM 2516 O O . ALA A 1 310 ? 34.308 1.269 -16.517 1.00 91.19 310 ALA A O 1
ATOM 2517 N N . VAL A 1 311 ? 33.412 -0.743 -16.045 1.00 92.06 311 VAL A N 1
ATOM 2518 C CA . VAL A 1 311 ? 32.084 -0.481 -16.636 1.00 92.06 311 VAL A CA 1
ATOM 2519 C C . VAL A 1 311 ? 31.453 0.767 -16.011 1.00 92.06 311 VAL A C 1
ATOM 2521 O O . VAL A 1 311 ? 31.051 1.682 -16.729 1.00 92.06 311 VAL A O 1
ATOM 2524 N N . ALA A 1 312 ? 31.420 0.874 -14.678 1.00 92.25 312 ALA A N 1
ATOM 2525 C CA . ALA A 1 312 ? 30.860 2.046 -14.001 1.00 92.25 312 ALA A CA 1
ATOM 2526 C C . ALA A 1 312 ? 31.604 3.356 -14.347 1.00 92.25 312 ALA A C 1
ATOM 2528 O O . ALA A 1 312 ? 30.961 4.386 -14.574 1.00 92.25 312 ALA A O 1
ATOM 2529 N N . LYS A 1 313 ? 32.944 3.324 -14.441 1.00 93.50 313 LYS A N 1
ATOM 2530 C CA . LYS A 1 313 ? 33.770 4.475 -14.865 1.00 93.50 313 LYS A CA 1
ATOM 2531 C C . LYS A 1 313 ? 33.517 4.850 -16.330 1.00 93.50 313 LYS A C 1
ATOM 2533 O O . LYS A 1 313 ? 33.368 6.035 -16.632 1.00 93.50 313 LYS A O 1
ATOM 2538 N N . PHE A 1 314 ? 33.429 3.865 -17.228 1.00 94.56 314 PHE A N 1
ATOM 2539 C CA . PHE A 1 314 ? 33.088 4.071 -18.638 1.00 94.56 314 PHE A CA 1
ATOM 2540 C C . PHE A 1 314 ? 31.712 4.728 -18.782 1.00 94.56 314 PHE A C 1
ATOM 2542 O O . PHE A 1 314 ? 31.576 5.706 -19.516 1.00 94.56 314 PHE A O 1
ATOM 2549 N N . LEU A 1 315 ? 30.703 4.251 -18.049 1.00 93.38 315 LEU A N 1
ATOM 2550 C CA . LEU A 1 315 ? 29.346 4.779 -18.150 1.00 93.38 315 LEU A CA 1
ATOM 2551 C C . LEU A 1 315 ? 29.224 6.226 -17.629 1.00 93.38 315 LEU A C 1
ATOM 2553 O O . LEU A 1 315 ? 28.478 7.000 -18.230 1.00 93.38 315 LEU A O 1
ATOM 2557 N N . ASP A 1 316 ? 29.965 6.642 -16.593 1.00 92.75 316 ASP A N 1
ATOM 2558 C CA . ASP A 1 316 ? 30.040 8.065 -16.195 1.00 92.75 316 ASP A CA 1
ATOM 2559 C C . ASP A 1 316 ? 30.794 8.911 -17.243 1.00 92.75 316 ASP A C 1
ATOM 2561 O O . ASP A 1 316 ? 30.311 9.951 -17.693 1.00 92.75 316 ASP A O 1
ATOM 2565 N N . ALA A 1 317 ? 31.946 8.440 -17.730 1.00 91.69 317 ALA A N 1
ATOM 2566 C CA . ALA A 1 317 ? 32.718 9.159 -18.747 1.00 91.69 317 ALA A CA 1
ATOM 2567 C C . ALA A 1 317 ? 31.949 9.339 -20.076 1.00 91.69 317 ALA A C 1
ATOM 2569 O O . ALA A 1 317 ? 32.034 10.391 -20.720 1.00 91.69 317 ALA A O 1
ATOM 2570 N N . SER A 1 318 ? 31.174 8.331 -20.482 1.00 91.50 318 SER A N 1
ATOM 2571 C CA . SER A 1 318 ? 30.373 8.338 -21.710 1.00 91.50 318 SER A CA 1
ATOM 2572 C C . SER A 1 318 ? 29.069 9.127 -21.574 1.00 91.50 318 SER A C 1
ATOM 2574 O O . SER A 1 318 ? 28.648 9.759 -22.544 1.00 91.50 318 SER A O 1
ATOM 2576 N N . GLY A 1 319 ? 28.475 9.215 -20.378 1.00 86.44 319 GLY A N 1
ATOM 2577 C CA . GLY A 1 319 ? 27.259 10.004 -20.129 1.00 86.44 319 GLY A CA 1
ATOM 2578 C C . GLY A 1 319 ? 27.462 11.524 -20.186 1.00 86.44 319 GLY A C 1
ATOM 2579 O O . GLY A 1 319 ? 26.495 12.285 -20.181 1.00 86.44 319 GLY A O 1
ATOM 2580 N N . ALA A 1 320 ? 28.713 11.987 -20.283 1.00 83.69 320 ALA A N 1
ATOM 2581 C CA . ALA A 1 320 ? 29.049 13.368 -20.637 1.00 83.69 320 ALA A CA 1
ATOM 2582 C C . ALA A 1 320 ? 29.010 13.642 -22.159 1.00 83.69 320 ALA A C 1
ATOM 2584 O O . ALA A 1 320 ? 28.969 14.803 -22.570 1.00 83.69 320 ALA A O 1
ATOM 2585 N N . LYS A 1 321 ? 29.037 12.594 -22.996 1.00 87.44 321 LYS A N 1
ATOM 2586 C CA . LYS A 1 321 ? 29.084 12.667 -24.471 1.00 87.44 321 LYS A CA 1
ATOM 2587 C C . LYS A 1 321 ? 27.783 12.189 -25.128 1.00 87.44 321 LYS A C 1
ATOM 2589 O O . LYS A 1 321 ? 27.371 12.740 -26.150 1.00 87.44 321 LYS A O 1
ATOM 2594 N N . LEU A 1 322 ? 27.154 11.165 -24.549 1.00 90.06 322 LEU A N 1
ATOM 2595 C CA . LEU A 1 322 ? 25.971 10.476 -25.062 1.00 90.06 322 LEU A CA 1
ATOM 2596 C C . LEU A 1 322 ? 24.686 10.941 -24.359 1.00 90.06 322 LEU A C 1
ATOM 2598 O O . LEU A 1 322 ? 24.686 11.276 -23.177 1.00 90.06 322 LEU A O 1
ATOM 2602 N N . ASP A 1 323 ? 23.565 10.939 -25.083 1.00 88.69 323 ASP A N 1
ATOM 2603 C CA . ASP A 1 323 ? 22.263 11.376 -24.560 1.00 88.69 323 ASP A CA 1
ATOM 2604 C C . ASP A 1 323 ? 21.502 10.213 -23.901 1.00 88.69 323 ASP A C 1
ATOM 2606 O O . ASP A 1 323 ? 20.520 9.697 -24.439 1.00 88.69 323 ASP A O 1
ATOM 2610 N N . TYR A 1 324 ? 21.951 9.799 -22.711 1.00 92.88 324 TYR A N 1
ATOM 2611 C CA . TYR A 1 324 ? 21.283 8.744 -21.933 1.00 92.88 324 TYR A CA 1
ATOM 2612 C C . TYR A 1 324 ? 19.808 9.054 -21.646 1.00 92.88 324 TYR A C 1
ATOM 2614 O O . TYR A 1 324 ? 19.018 8.138 -21.453 1.00 92.88 324 TYR A O 1
ATOM 2622 N N . ARG A 1 325 ? 19.396 10.331 -21.630 1.00 88.00 325 ARG A N 1
ATOM 2623 C CA . ARG A 1 325 ? 17.991 10.694 -21.398 1.00 88.00 325 ARG A CA 1
ATOM 2624 C C . ARG A 1 325 ? 17.098 10.311 -22.578 1.00 88.00 325 ARG A C 1
ATOM 2626 O O . ARG A 1 325 ? 15.927 10.006 -22.368 1.00 88.00 325 ARG A O 1
ATOM 2633 N N . ARG A 1 326 ? 17.630 10.363 -23.800 1.00 88.75 326 ARG A N 1
ATOM 2634 C CA . ARG A 1 326 ? 16.922 9.999 -25.034 1.00 88.75 326 ARG A CA 1
ATOM 2635 C C . ARG A 1 326 ? 16.970 8.500 -25.329 1.00 88.75 326 ARG A C 1
ATOM 2637 O O . ARG A 1 326 ? 16.026 7.989 -25.917 1.00 88.75 326 ARG A O 1
ATOM 2644 N N . TYR A 1 327 ? 18.037 7.826 -24.908 1.00 91.25 327 TYR A N 1
ATOM 2645 C CA . TYR A 1 327 ? 18.292 6.404 -25.165 1.00 91.25 327 TYR A CA 1
ATOM 2646 C C . TYR A 1 327 ? 18.260 5.556 -23.878 1.00 91.25 327 TYR A C 1
ATOM 2648 O O . TYR A 1 327 ? 19.009 4.595 -23.753 1.00 91.25 327 TYR A O 1
ATOM 2656 N N . ALA A 1 328 ? 17.429 5.924 -22.894 1.00 90.75 328 ALA A N 1
ATOM 2657 C CA . ALA A 1 328 ? 17.388 5.254 -21.587 1.00 90.75 328 ALA A CA 1
ATOM 2658 C C . ALA A 1 328 ? 16.969 3.775 -21.689 1.00 90.75 328 ALA A C 1
ATOM 2660 O O . ALA A 1 328 ? 17.624 2.921 -21.106 1.00 90.75 328 ALA A O 1
ATOM 2661 N N . GLU A 1 329 ? 15.922 3.493 -22.469 1.00 90.62 329 GLU A N 1
ATOM 2662 C CA . GLU A 1 329 ? 15.461 2.142 -22.829 1.00 90.62 329 GLU A CA 1
ATOM 2663 C C . GLU A 1 329 ? 16.602 1.333 -23.465 1.00 90.62 329 GLU A C 1
ATOM 2665 O O . GLU A 1 329 ? 17.074 0.367 -22.876 1.00 90.62 329 GLU A O 1
ATOM 2670 N N . THR A 1 330 ? 17.164 1.820 -24.578 1.00 91.56 330 THR A N 1
ATOM 2671 C CA . THR A 1 330 ? 18.322 1.219 -25.262 1.00 91.56 330 THR A CA 1
ATOM 2672 C C . THR A 1 330 ? 19.516 0.962 -24.331 1.00 91.56 330 THR A C 1
ATOM 2674 O O . THR A 1 330 ? 20.157 -0.078 -24.429 1.00 91.56 330 THR A O 1
ATOM 2677 N N . LEU A 1 331 ? 19.833 1.888 -23.419 1.00 94.69 331 LEU A N 1
ATOM 2678 C CA . LEU A 1 331 ? 20.936 1.739 -22.467 1.00 94.69 331 LEU A CA 1
ATOM 2679 C C . LEU A 1 331 ? 20.691 0.593 -21.478 1.00 94.69 331 LEU A C 1
ATOM 2681 O O . LEU A 1 331 ? 21.610 -0.169 -21.187 1.00 94.69 331 LEU A O 1
ATOM 2685 N N . PHE A 1 332 ? 19.472 0.472 -20.954 1.00 95.00 332 PHE A N 1
ATOM 2686 C CA . PHE A 1 332 ? 19.132 -0.569 -19.987 1.00 95.00 332 PHE A CA 1
ATOM 2687 C C . PHE A 1 332 ? 18.907 -1.935 -20.649 1.00 95.00 332 PHE A C 1
ATOM 2689 O O . PHE A 1 332 ? 19.373 -2.927 -20.091 1.00 95.00 332 PHE A O 1
ATOM 2696 N N . ASP A 1 333 ? 18.340 -1.984 -21.859 1.00 92.69 333 ASP A N 1
ATOM 2697 C CA . ASP A 1 333 ? 18.321 -3.178 -22.717 1.00 92.69 333 ASP A CA 1
ATOM 2698 C C . ASP A 1 333 ? 19.746 -3.748 -22.891 1.00 92.69 333 ASP A C 1
ATOM 2700 O O . ASP A 1 333 ? 19.977 -4.928 -22.639 1.00 92.69 333 ASP A O 1
ATOM 2704 N N . ILE A 1 334 ? 20.737 -2.910 -23.233 1.00 92.69 334 ILE A N 1
ATOM 2705 C CA . ILE A 1 334 ? 22.133 -3.355 -23.417 1.00 92.69 334 ILE A CA 1
ATOM 2706 C C . ILE A 1 334 ? 22.761 -3.835 -22.101 1.00 92.69 334 ILE A C 1
ATOM 2708 O O . ILE A 1 334 ? 23.410 -4.878 -22.080 1.00 92.69 334 ILE A O 1
ATOM 2712 N N . LEU A 1 335 ? 22.570 -3.110 -20.993 1.00 93.88 335 LEU A N 1
ATOM 2713 C CA . LEU A 1 335 ? 23.153 -3.489 -19.697 1.00 93.88 335 LEU A CA 1
ATOM 2714 C C . LEU A 1 335 ? 22.533 -4.770 -19.109 1.00 93.88 335 LEU A C 1
ATOM 2716 O O . LEU A 1 335 ? 23.200 -5.484 -18.359 1.00 93.88 335 LEU A O 1
ATOM 2720 N N . VAL A 1 336 ? 21.275 -5.075 -19.443 1.00 93.44 336 VAL A N 1
ATOM 2721 C CA . VAL A 1 336 ? 20.586 -6.291 -18.991 1.00 93.44 336 VAL A CA 1
ATOM 2722 C C . VAL A 1 336 ? 20.799 -7.454 -19.963 1.00 93.44 336 VAL A C 1
ATOM 2724 O O . VAL A 1 336 ? 21.311 -8.489 -19.550 1.00 93.44 336 VAL A O 1
ATOM 2727 N N . ALA A 1 337 ? 20.446 -7.285 -21.237 1.00 90.62 337 ALA A N 1
ATOM 2728 C CA . ALA A 1 337 ? 20.363 -8.356 -22.234 1.00 90.62 337 ALA A CA 1
ATOM 2729 C C . ALA A 1 337 ? 21.478 -8.327 -23.300 1.00 90.62 337 ALA A C 1
ATOM 2731 O O . ALA A 1 337 ? 21.515 -9.178 -24.183 1.00 90.62 337 ALA A O 1
ATOM 2732 N N . GLY A 1 338 ? 22.405 -7.366 -23.243 1.00 88.38 338 GLY A N 1
ATOM 2733 C CA . GLY A 1 338 ? 23.556 -7.279 -24.152 1.00 88.38 338 GLY A CA 1
ATOM 2734 C C . GLY A 1 338 ? 23.272 -6.621 -25.507 1.00 88.38 338 GLY A C 1
ATOM 2735 O O . GLY A 1 338 ? 24.201 -6.432 -26.291 1.00 88.38 338 GLY A O 1
ATOM 2736 N N . GLY A 1 339 ? 22.026 -6.237 -25.791 1.00 88.00 339 GLY A N 1
ATOM 2737 C CA . GLY A 1 339 ? 21.603 -5.556 -27.019 1.00 88.00 339 GLY A CA 1
ATOM 2738 C C . GLY A 1 339 ? 20.140 -5.106 -26.939 1.00 88.00 339 GLY A C 1
ATOM 2739 O O . GLY A 1 339 ? 19.458 -5.423 -25.968 1.00 88.00 339 GLY A O 1
ATOM 2740 N N . MET A 1 340 ? 19.652 -4.368 -27.944 1.00 85.94 340 MET A N 1
ATOM 2741 C CA . MET A 1 340 ? 18.250 -3.918 -27.984 1.00 85.94 340 MET A CA 1
ATOM 2742 C C . MET A 1 340 ? 17.247 -5.083 -28.020 1.00 85.94 340 MET A C 1
ATOM 2744 O O . MET A 1 340 ? 17.406 -6.038 -28.791 1.00 85.94 340 MET A O 1
ATOM 2748 N N . LEU A 1 341 ? 16.180 -4.962 -27.225 1.00 85.06 341 LEU A N 1
ATOM 2749 C CA . LEU A 1 341 ? 15.071 -5.911 -27.174 1.00 85.06 341 LEU A CA 1
ATOM 2750 C C . LEU A 1 341 ? 13.938 -5.485 -28.116 1.00 85.06 341 LEU A C 1
ATOM 2752 O O . LEU A 1 341 ? 13.548 -4.320 -28.189 1.00 85.06 341 LEU A O 1
ATOM 2756 N N . ALA A 1 342 ? 13.367 -6.454 -28.826 1.00 79.94 342 ALA A N 1
ATOM 2757 C CA . ALA A 1 342 ? 12.181 -6.254 -29.643 1.00 79.94 342 ALA A CA 1
ATOM 2758 C C . ALA A 1 342 ? 10.907 -6.149 -28.769 1.00 79.94 342 ALA A C 1
ATOM 2760 O O . ALA A 1 342 ? 10.878 -6.663 -27.643 1.00 79.94 342 ALA A O 1
ATOM 2761 N N . PRO A 1 343 ? 9.812 -5.543 -29.274 1.00 68.88 343 PRO A N 1
ATOM 2762 C CA . PRO A 1 343 ? 8.517 -5.545 -28.592 1.00 68.88 343 PRO A CA 1
ATOM 2763 C C . PRO A 1 343 ? 8.026 -6.983 -28.348 1.00 68.88 343 PRO A C 1
ATOM 2765 O O . PRO A 1 343 ? 7.618 -7.673 -29.278 1.00 68.88 343 PRO A O 1
ATOM 2768 N N . GLY A 1 344 ? 8.093 -7.439 -27.094 1.00 67.88 344 GLY A N 1
ATOM 2769 C CA . GLY A 1 344 ? 7.898 -8.846 -26.718 1.00 67.88 344 GLY A CA 1
ATOM 2770 C C . GLY A 1 344 ? 9.025 -9.436 -25.860 1.00 67.88 344 GLY A C 1
ATOM 2771 O O . GLY A 1 344 ? 8.827 -10.489 -25.262 1.00 67.88 344 GLY A O 1
ATOM 2772 N N . GLY A 1 345 ? 10.174 -8.756 -25.761 1.00 71.38 345 GLY A N 1
ATOM 2773 C CA . GLY A 1 345 ? 11.319 -9.165 -24.936 1.00 71.38 345 GLY A CA 1
ATOM 2774 C C . GLY A 1 345 ? 12.236 -10.213 -25.570 1.00 71.38 345 GLY A C 1
ATOM 2775 O O . GLY A 1 345 ? 13.104 -10.742 -24.888 1.00 71.38 345 GLY A O 1
ATOM 2776 N N . THR A 1 346 ? 12.083 -10.512 -26.858 1.00 75.81 346 THR A N 1
ATOM 2777 C CA . THR A 1 346 ? 13.098 -11.254 -27.617 1.00 75.81 346 THR A CA 1
ATOM 2778 C C . THR A 1 346 ? 14.239 -10.316 -28.012 1.00 75.81 346 THR A C 1
ATOM 2780 O O . THR A 1 346 ? 13.999 -9.149 -28.323 1.00 75.81 346 THR A O 1
ATOM 2783 N N . LEU A 1 347 ? 15.477 -10.810 -28.047 1.00 67.69 347 LEU A N 1
ATOM 2784 C CA . LEU A 1 347 ? 16.599 -10.068 -28.633 1.00 67.69 347 LEU A CA 1
ATOM 2785 C C . LEU A 1 347 ? 16.339 -9.772 -30.118 1.00 67.69 347 LEU A C 1
ATOM 2787 O O . LEU A 1 347 ? 15.738 -10.586 -30.816 1.00 67.69 347 LEU A O 1
ATOM 2791 N N . SER A 1 348 ? 16.801 -8.617 -30.601 1.00 66.56 348 SER A N 1
ATOM 2792 C CA . SER A 1 348 ? 16.841 -8.336 -32.041 1.00 66.56 348 SER A CA 1
ATOM 2793 C C . SER A 1 348 ? 18.032 -9.052 -32.690 1.00 66.56 348 SER A C 1
ATOM 2795 O O . SER A 1 348 ? 19.140 -9.024 -32.141 1.00 66.56 348 SER A O 1
ATOM 2797 N N . ASP A 1 349 ? 17.828 -9.705 -33.836 1.00 56.28 349 ASP A N 1
ATOM 2798 C CA . ASP A 1 349 ? 18.850 -10.548 -34.481 1.00 56.28 349 ASP A CA 1
ATOM 2799 C C . ASP A 1 349 ? 19.834 -9.785 -35.383 1.00 56.28 349 ASP A C 1
ATOM 2801 O O . ASP A 1 349 ? 20.968 -10.225 -35.547 1.00 56.28 349 ASP A O 1
ATOM 2805 N N . ASP A 1 350 ? 19.467 -8.600 -35.877 1.00 54.25 350 ASP A N 1
ATOM 2806 C CA . ASP A 1 350 ? 20.259 -7.838 -36.860 1.00 54.25 350 ASP A CA 1
ATOM 2807 C C . ASP A 1 350 ? 21.370 -6.938 -36.254 1.00 54.25 350 ASP A C 1
ATOM 2809 O O . ASP A 1 350 ? 21.876 -6.041 -36.931 1.00 54.25 350 ASP A O 1
ATOM 2813 N N . LEU A 1 351 ? 21.722 -7.084 -34.966 1.00 61.03 351 LEU A N 1
ATOM 2814 C CA . LEU A 1 351 ? 22.468 -6.057 -34.210 1.00 61.03 351 LEU A CA 1
ATOM 2815 C C . LEU A 1 351 ? 23.614 -6.580 -33.327 1.00 61.03 351 LEU A C 1
ATOM 2817 O O . LEU A 1 351 ? 23.595 -7.699 -32.819 1.00 61.03 351 LEU A O 1
ATOM 2821 N N . THR A 1 352 ? 24.605 -5.712 -33.096 1.00 66.88 352 THR A N 1
ATOM 2822 C CA . THR A 1 352 ? 25.816 -5.977 -32.300 1.00 66.88 352 THR A CA 1
ATOM 2823 C C . THR A 1 352 ? 25.507 -6.224 -30.820 1.00 66.88 352 THR A C 1
ATOM 2825 O O . THR A 1 352 ? 24.922 -5.379 -30.142 1.00 66.88 352 THR A O 1
ATOM 2828 N N . ARG A 1 353 ? 25.928 -7.380 -30.294 1.00 77.81 353 ARG A N 1
ATOM 2829 C CA . ARG A 1 353 ? 25.713 -7.790 -28.893 1.00 77.81 353 ARG A CA 1
ATOM 2830 C C . ARG A 1 353 ? 27.008 -7.669 -28.073 1.00 77.81 353 ARG A C 1
ATOM 2832 O O . ARG A 1 353 ? 28.103 -7.761 -28.627 1.00 77.81 353 ARG A O 1
ATOM 2839 N N . THR A 1 354 ? 26.888 -7.469 -26.760 1.00 84.19 354 THR A N 1
ATOM 2840 C CA . THR A 1 354 ? 27.992 -7.604 -25.789 1.00 84.19 354 THR A CA 1
ATOM 2841 C C . THR A 1 354 ? 27.781 -8.827 -24.899 1.00 84.19 354 THR A C 1
ATOM 2843 O O . THR A 1 354 ? 26.654 -9.121 -24.506 1.00 84.19 354 THR A O 1
ATOM 2846 N N . GLU A 1 355 ? 28.871 -9.513 -24.550 1.00 81.94 355 GLU A N 1
ATOM 2847 C CA . GLU A 1 355 ? 28.879 -10.586 -23.545 1.00 81.94 355 GLU A CA 1
ATOM 2848 C C . GLU A 1 355 ? 29.080 -10.053 -22.112 1.00 81.94 355 GLU A C 1
ATOM 2850 O O . GLU A 1 355 ? 29.129 -10.831 -21.161 1.00 81.94 355 GLU A O 1
ATOM 2855 N N . PHE A 1 356 ? 29.156 -8.730 -21.928 1.00 87.25 356 PHE A N 1
ATOM 2856 C CA . PHE A 1 356 ? 29.342 -8.071 -20.632 1.00 87.25 356 PHE A CA 1
ATOM 2857 C C . PHE A 1 356 ? 28.037 -7.404 -20.164 1.00 87.25 356 PHE A C 1
ATOM 2859 O O . PHE A 1 356 ? 27.949 -6.183 -20.015 1.00 87.25 356 PHE A O 1
ATOM 2866 N N . CYS A 1 357 ? 26.999 -8.225 -19.969 1.00 91.25 357 CYS A N 1
ATOM 2867 C CA . CYS A 1 357 ? 25.668 -7.822 -19.511 1.00 91.25 357 CYS A CA 1
ATOM 2868 C C . CYS A 1 357 ? 25.138 -8.750 -18.400 1.00 91.25 357 CYS A C 1
ATOM 2870 O O . CYS A 1 357 ? 25.711 -9.801 -18.104 1.00 91.25 357 CYS A O 1
ATOM 2872 N N . LEU A 1 358 ? 24.013 -8.377 -17.779 1.00 92.62 358 LEU A N 1
ATOM 2873 C CA . LEU A 1 358 ? 23.405 -9.171 -16.704 1.00 92.62 358 LEU A CA 1
ATOM 2874 C C . LEU A 1 358 ? 23.070 -10.608 -17.138 1.00 92.62 358 LEU A C 1
ATOM 2876 O O . LEU A 1 358 ? 23.255 -11.544 -16.366 1.00 92.62 358 LEU A O 1
ATOM 2880 N N . PHE A 1 359 ? 22.555 -10.795 -18.354 1.00 92.88 359 PHE A N 1
ATOM 2881 C CA . PHE A 1 359 ? 22.071 -12.090 -18.836 1.00 92.88 359 PHE A CA 1
ATOM 2882 C C . PHE A 1 359 ? 23.199 -13.102 -19.084 1.00 92.88 359 PHE A C 1
ATOM 2884 O O . PHE A 1 359 ? 23.004 -14.291 -18.826 1.00 92.88 359 PHE A O 1
ATOM 2891 N N . THR A 1 360 ? 24.399 -12.655 -19.456 1.00 91.06 360 THR A N 1
ATOM 2892 C CA . THR A 1 360 ? 25.596 -13.506 -19.599 1.00 91.06 360 THR A CA 1
ATOM 2893 C C . THR A 1 360 ? 26.389 -13.690 -18.299 1.00 91.06 360 THR A C 1
ATOM 2895 O O . THR A 1 360 ? 27.229 -14.584 -18.222 1.00 91.06 360 THR A O 1
ATOM 2898 N N . ALA A 1 361 ? 26.110 -12.901 -17.256 1.00 92.00 361 ALA A N 1
ATOM 2899 C CA . ALA A 1 361 ? 26.788 -12.978 -15.961 1.00 92.00 361 ALA A CA 1
ATOM 2900 C C . ALA A 1 361 ? 26.563 -14.313 -15.209 1.00 92.00 361 ALA A C 1
ATOM 2902 O O . ALA A 1 361 ? 25.673 -15.102 -15.544 1.00 92.00 361 ALA A O 1
ATOM 2903 N N . GLN A 1 362 ? 27.346 -14.556 -14.153 1.00 92.50 362 GLN A N 1
ATOM 2904 C CA . GLN A 1 362 ? 27.159 -15.704 -13.255 1.00 92.50 362 GLN A CA 1
ATOM 2905 C C . GLN A 1 362 ? 25.893 -15.545 -12.387 1.00 92.50 362 GLN A C 1
ATOM 2907 O O . GLN A 1 362 ? 25.464 -14.432 -12.085 1.00 92.50 362 GLN A O 1
ATOM 2912 N N . GLU A 1 363 ? 25.246 -16.662 -12.034 1.00 94.12 363 GLU A N 1
ATOM 2913 C CA . GLU A 1 363 ? 24.000 -16.694 -11.244 1.00 94.12 363 GLU A CA 1
ATOM 2914 C C . GLU A 1 363 ? 24.290 -16.845 -9.738 1.00 94.12 363 GLU A C 1
ATOM 2916 O O . GLU A 1 363 ? 23.850 -17.787 -9.080 1.00 94.12 363 GLU A O 1
ATOM 2921 N N . ASP A 1 364 ? 25.061 -15.908 -9.193 1.00 94.00 364 ASP A N 1
ATOM 2922 C CA . ASP A 1 364 ? 25.436 -15.836 -7.779 1.00 94.00 364 ASP A CA 1
ATOM 2923 C C . ASP A 1 364 ? 25.053 -14.474 -7.164 1.00 94.00 364 ASP A C 1
ATOM 2925 O O . ASP A 1 364 ? 24.670 -13.535 -7.867 1.00 94.00 364 ASP A O 1
ATOM 2929 N N . LEU A 1 365 ? 25.092 -14.360 -5.833 1.00 92.69 365 LEU A N 1
ATOM 2930 C CA . LEU A 1 365 ? 24.648 -13.139 -5.153 1.00 92.69 365 LEU A CA 1
ATOM 2931 C C . LEU A 1 365 ? 25.664 -11.990 -5.261 1.00 92.69 365 LEU A C 1
ATOM 2933 O O . LEU A 1 365 ? 25.246 -10.840 -5.381 1.00 92.69 365 LEU A O 1
ATOM 2937 N N . GLU A 1 366 ? 26.965 -12.282 -5.250 1.00 94.50 366 GLU A N 1
ATOM 2938 C CA . GLU A 1 366 ? 28.039 -11.280 -5.242 1.00 94.50 366 GLU A CA 1
ATOM 2939 C C . GLU A 1 366 ? 28.093 -10.542 -6.587 1.00 94.50 366 GLU A C 1
ATOM 2941 O O . GLU A 1 366 ? 28.084 -9.308 -6.631 1.00 94.50 366 GLU A O 1
ATOM 2946 N N . THR A 1 367 ? 28.008 -11.281 -7.696 1.00 94.38 367 THR A N 1
ATOM 2947 C CA . THR A 1 367 ? 27.869 -10.734 -9.051 1.00 94.38 367 THR A CA 1
ATOM 2948 C C . THR A 1 367 ? 26.599 -9.891 -9.178 1.00 94.38 367 THR A C 1
ATOM 2950 O O . THR A 1 367 ? 26.651 -8.766 -9.680 1.00 94.38 367 THR A O 1
ATOM 2953 N N . MET A 1 368 ? 25.449 -10.371 -8.687 1.00 96.38 368 MET A N 1
ATOM 2954 C CA . MET A 1 368 ? 24.192 -9.609 -8.752 1.00 96.38 368 MET A CA 1
ATOM 2955 C C . MET A 1 368 ? 24.230 -8.334 -7.891 1.00 96.38 368 MET A C 1
ATOM 2957 O O . MET A 1 368 ? 23.703 -7.299 -8.308 1.00 96.38 368 MET A O 1
ATOM 2961 N N . GLN A 1 369 ? 24.898 -8.360 -6.732 1.00 95.81 369 GLN A N 1
ATOM 2962 C CA . GLN A 1 369 ? 25.168 -7.169 -5.921 1.00 95.81 369 GLN A CA 1
ATOM 2963 C C . GLN A 1 369 ? 26.101 -6.193 -6.651 1.00 95.81 369 GLN A C 1
ATOM 2965 O O . GLN A 1 369 ? 25.831 -4.991 -6.668 1.00 95.81 369 GLN A O 1
ATOM 2970 N N . ALA A 1 370 ? 27.156 -6.678 -7.311 1.00 95.19 370 ALA A N 1
ATOM 2971 C CA . ALA A 1 370 ? 28.068 -5.840 -8.084 1.00 95.19 370 ALA A CA 1
ATOM 2972 C C . ALA A 1 370 ? 27.359 -5.154 -9.270 1.00 95.19 370 ALA A C 1
ATOM 2974 O O . ALA A 1 370 ? 27.487 -3.938 -9.436 1.00 95.19 370 ALA A O 1
ATOM 2975 N N . TYR A 1 371 ? 26.517 -5.876 -10.023 1.00 95.62 371 TYR A N 1
ATOM 2976 C CA . TYR A 1 371 ? 25.646 -5.279 -11.046 1.00 95.62 371 TYR A CA 1
ATOM 2977 C C . TYR A 1 371 ? 24.680 -4.244 -10.444 1.00 95.62 371 TYR A C 1
ATOM 2979 O O . TYR A 1 371 ? 24.552 -3.140 -10.982 1.00 95.62 371 TYR A O 1
ATOM 2987 N N . ALA A 1 372 ? 24.060 -4.529 -9.291 1.00 95.75 372 ALA A N 1
ATOM 2988 C CA . ALA A 1 372 ? 23.225 -3.553 -8.586 1.00 95.75 372 ALA A CA 1
ATOM 2989 C C . ALA A 1 372 ? 24.004 -2.273 -8.228 1.00 95.75 372 ALA A C 1
ATOM 2991 O O . ALA A 1 372 ? 23.461 -1.175 -8.362 1.00 95.75 372 ALA A O 1
ATOM 2992 N N . GLN A 1 373 ? 25.284 -2.379 -7.847 1.00 95.12 373 GLN A N 1
ATOM 2993 C CA . GLN A 1 373 ? 26.143 -1.214 -7.609 1.00 95.12 373 GLN A CA 1
ATOM 2994 C C . GLN A 1 373 ? 26.443 -0.419 -8.888 1.00 95.12 373 GLN A C 1
ATOM 2996 O O . GLN A 1 373 ? 26.500 0.808 -8.811 1.00 95.12 373 GLN A O 1
ATOM 3001 N N . VAL A 1 374 ? 26.578 -1.051 -10.062 1.00 95.25 374 VAL A N 1
ATOM 3002 C CA . VAL A 1 374 ? 26.718 -0.327 -11.346 1.00 95.25 374 VAL A CA 1
ATOM 3003 C C . VAL A 1 374 ? 25.470 0.513 -11.628 1.00 95.25 374 VAL A C 1
ATOM 3005 O O . VAL A 1 374 ? 25.586 1.725 -11.837 1.00 95.25 374 VAL A O 1
ATOM 3008 N N . PHE A 1 375 ? 24.272 -0.079 -11.546 1.00 95.31 375 PHE A N 1
ATOM 3009 C CA . PHE A 1 375 ? 23.014 0.660 -11.715 1.00 95.31 375 PHE A CA 1
ATOM 3010 C C . PHE A 1 375 ? 22.848 1.763 -10.654 1.00 95.31 375 PHE A C 1
ATOM 3012 O O . PHE A 1 375 ? 22.465 2.886 -10.980 1.00 95.31 375 PHE A O 1
ATOM 3019 N N . ASN A 1 376 ? 23.199 1.493 -9.393 1.00 94.19 376 ASN A N 1
ATOM 3020 C CA . ASN A 1 376 ? 23.125 2.460 -8.294 1.00 94.19 376 ASN A CA 1
ATOM 3021 C C . ASN A 1 376 ? 24.070 3.661 -8.518 1.00 94.19 376 ASN A C 1
ATOM 3023 O O . ASN A 1 376 ? 23.620 4.808 -8.451 1.00 94.19 376 ASN A O 1
ATOM 3027 N N . LYS A 1 377 ? 25.342 3.416 -8.874 1.00 94.62 377 LYS A N 1
ATOM 3028 C CA . LYS A 1 377 ? 26.326 4.449 -9.260 1.00 94.62 377 LYS A CA 1
ATOM 3029 C C . LYS A 1 377 ? 25.794 5.298 -10.425 1.00 94.62 377 LYS A C 1
ATOM 3031 O O . LYS A 1 377 ? 25.750 6.527 -10.317 1.00 94.62 377 LYS A O 1
ATOM 3036 N N . LEU A 1 378 ? 25.310 4.653 -11.492 1.00 93.94 378 LEU A N 1
ATOM 3037 C CA . LEU A 1 378 ? 24.770 5.306 -12.689 1.00 93.94 378 LEU A CA 1
ATOM 3038 C C . LEU A 1 378 ? 23.551 6.193 -12.383 1.00 93.94 378 LEU A C 1
ATOM 3040 O O . LEU A 1 378 ? 23.501 7.348 -12.807 1.00 93.94 378 LEU A O 1
ATOM 3044 N N . ILE A 1 379 ? 22.578 5.688 -11.621 1.00 93.75 379 ILE A N 1
ATOM 3045 C CA . ILE A 1 379 ? 21.326 6.398 -11.312 1.00 93.75 379 ILE A CA 1
ATOM 3046 C C . ILE A 1 379 ? 21.552 7.510 -10.280 1.00 93.75 379 ILE A C 1
ATOM 3048 O O . ILE A 1 379 ? 20.951 8.578 -10.397 1.00 93.75 379 ILE A O 1
ATOM 3052 N N . ARG A 1 380 ? 22.459 7.333 -9.306 1.00 93.25 380 ARG A N 1
ATOM 3053 C CA . ARG A 1 380 ? 22.874 8.426 -8.403 1.00 93.25 380 ARG A CA 1
ATOM 3054 C C . ARG A 1 380 ? 23.515 9.579 -9.175 1.00 93.25 380 ARG A C 1
ATOM 3056 O O . ARG A 1 380 ? 23.235 10.739 -8.876 1.00 93.25 380 ARG A O 1
ATOM 3063 N N . ARG A 1 381 ? 24.338 9.268 -10.181 1.00 94.12 381 ARG A N 1
ATOM 3064 C CA . ARG A 1 381 ? 24.997 10.251 -11.051 1.00 94.12 381 ARG A CA 1
ATOM 3065 C C . ARG A 1 381 ? 24.022 10.939 -12.009 1.00 94.12 381 ARG A C 1
ATOM 3067 O O . ARG A 1 381 ? 24.019 12.165 -12.115 1.00 94.12 381 ARG A O 1
ATOM 3074 N N . TYR A 1 382 ? 23.162 10.164 -12.665 1.00 93.94 382 TYR A N 1
ATOM 3075 C CA . TYR A 1 382 ? 22.193 10.626 -13.657 1.00 93.94 382 TYR A CA 1
ATOM 3076 C C . TYR A 1 382 ? 20.761 10.402 -13.173 1.00 93.94 382 TYR A C 1
ATOM 3078 O O . TYR A 1 382 ? 19.987 9.672 -13.782 1.00 93.94 382 TYR A O 1
ATOM 3086 N N . LYS A 1 383 ? 20.377 11.091 -12.091 1.00 92.62 383 LYS A N 1
ATOM 3087 C CA . LYS A 1 383 ? 19.073 10.952 -11.407 1.00 92.62 383 LYS A CA 1
ATOM 3088 C C . LYS A 1 383 ? 17.835 11.067 -12.314 1.00 92.62 383 LYS A C 1
ATOM 3090 O O . LYS A 1 383 ? 16.774 10.569 -11.965 1.00 92.62 383 LYS A O 1
ATOM 3095 N N . TYR A 1 384 ? 17.954 11.673 -13.498 1.00 92.25 384 TYR A N 1
ATOM 3096 C CA . TYR A 1 384 ? 16.881 11.702 -14.500 1.00 92.25 384 TYR A CA 1
ATOM 3097 C C . TYR A 1 384 ? 16.591 10.336 -15.160 1.00 92.25 384 TYR A C 1
ATOM 3099 O O . TYR A 1 384 ? 15.536 10.190 -15.773 1.00 92.25 384 TYR A O 1
ATOM 3107 N N . LEU A 1 385 ? 17.496 9.356 -15.043 1.00 93.44 385 LEU A N 1
ATOM 3108 C CA . LEU A 1 385 ? 17.319 7.981 -15.524 1.00 93.44 385 LEU A CA 1
ATOM 3109 C C . LEU A 1 385 ? 16.480 7.113 -14.586 1.00 93.44 385 LEU A C 1
ATOM 3111 O O . LEU A 1 385 ? 15.953 6.108 -15.041 1.00 93.44 385 LEU A O 1
ATOM 3115 N N . GLU A 1 386 ? 16.316 7.498 -13.317 1.00 92.75 386 GLU A N 1
ATOM 3116 C CA . GLU A 1 386 ? 15.599 6.720 -12.294 1.00 92.75 386 GLU A CA 1
ATOM 3117 C C . GLU A 1 386 ? 14.222 6.237 -12.767 1.00 92.75 386 GLU A C 1
ATOM 3119 O O . GLU A 1 386 ? 13.917 5.050 -12.684 1.00 92.75 386 GLU A O 1
ATOM 3124 N N . LYS A 1 387 ? 13.414 7.134 -13.352 1.00 91.88 387 LYS A N 1
ATOM 3125 C CA . LYS A 1 387 ? 12.110 6.741 -13.896 1.00 91.88 387 LYS A CA 1
ATOM 3126 C C . LYS A 1 387 ? 12.234 5.841 -15.135 1.00 91.88 387 LYS A C 1
ATOM 3128 O O . LYS A 1 387 ? 11.422 4.939 -15.301 1.00 91.88 387 LYS A O 1
ATOM 3133 N N . GLY A 1 388 ? 13.219 6.086 -16.001 1.00 92.44 388 GLY A N 1
ATOM 3134 C CA . GLY A 1 388 ? 13.468 5.229 -17.165 1.00 92.44 388 GLY A CA 1
ATOM 3135 C C . GLY A 1 388 ? 13.818 3.803 -16.741 1.00 92.44 388 GLY A C 1
ATOM 3136 O O . GLY A 1 388 ? 13.285 2.856 -17.299 1.00 92.44 388 GLY A O 1
ATOM 3137 N N . PHE A 1 389 ? 14.626 3.667 -15.690 1.00 94.69 389 PHE A N 1
ATOM 3138 C CA . PHE A 1 389 ? 14.999 2.384 -15.109 1.00 94.69 389 PHE A CA 1
ATOM 3139 C C . PHE A 1 389 ? 13.811 1.656 -14.467 1.00 94.69 389 PHE A C 1
ATOM 3141 O O . PHE A 1 389 ? 13.629 0.472 -14.726 1.00 94.69 389 PHE A O 1
ATOM 3148 N N . GLU A 1 390 ? 12.964 2.338 -13.680 1.00 94.00 390 GLU A N 1
ATOM 3149 C CA . GLU A 1 390 ? 11.788 1.678 -13.084 1.00 94.00 390 GLU A CA 1
ATOM 3150 C C . GLU A 1 390 ? 10.793 1.195 -14.155 1.00 94.00 390 GLU A C 1
ATOM 3152 O O . GLU A 1 390 ? 10.285 0.078 -14.056 1.00 94.00 390 GLU A O 1
ATOM 3157 N N . GLU A 1 391 ? 10.530 1.997 -15.195 1.00 92.50 391 GLU A N 1
ATOM 3158 C CA . GLU A 1 391 ? 9.634 1.590 -16.288 1.00 92.50 391 GLU A CA 1
ATOM 3159 C C . GLU A 1 391 ? 10.258 0.475 -17.156 1.00 92.50 391 GLU A C 1
ATOM 3161 O O . GLU A 1 391 ? 9.521 -0.401 -17.607 1.00 92.50 391 GLU A O 1
ATOM 3166 N N . GLU A 1 392 ? 11.586 0.440 -17.332 1.00 92.75 392 GLU A N 1
ATOM 3167 C CA . GLU A 1 392 ? 12.268 -0.622 -18.088 1.00 92.75 392 GLU A CA 1
ATOM 3168 C C . GLU A 1 392 ? 12.334 -1.947 -17.316 1.00 92.75 392 GLU A C 1
ATOM 3170 O O . GLU A 1 392 ? 11.922 -2.979 -17.835 1.00 92.75 392 GLU A O 1
ATOM 3175 N N . ILE A 1 393 ? 12.716 -1.945 -16.032 1.00 94.81 393 ILE A N 1
ATOM 3176 C CA . ILE A 1 393 ? 12.617 -3.157 -15.197 1.00 94.81 393 ILE A CA 1
ATOM 3177 C C . ILE A 1 393 ? 11.174 -3.687 -15.223 1.00 94.81 393 ILE A C 1
ATOM 3179 O O . ILE A 1 393 ? 10.944 -4.874 -15.431 1.00 94.81 393 ILE A O 1
ATOM 3183 N N . LYS A 1 394 ? 10.176 -2.807 -15.117 1.00 93.12 394 LYS A N 1
ATOM 3184 C CA . LYS A 1 394 ? 8.753 -3.159 -15.217 1.00 93.12 394 LYS A CA 1
ATOM 3185 C C . LYS A 1 394 ? 8.337 -3.707 -16.597 1.00 93.12 394 LYS A C 1
ATOM 3187 O O . LYS A 1 394 ? 7.444 -4.558 -16.623 1.00 93.12 394 LYS A O 1
ATOM 3192 N N . LYS A 1 395 ? 8.962 -3.269 -17.703 1.00 91.75 395 LYS A N 1
ATOM 3193 C CA . LYS A 1 395 ? 8.813 -3.815 -19.072 1.00 91.75 395 LYS A CA 1
ATOM 3194 C C . LYS A 1 395 ? 9.415 -5.222 -19.156 1.00 91.75 395 LYS A C 1
ATOM 3196 O O . LYS A 1 395 ? 8.713 -6.155 -19.540 1.00 91.75 395 LYS A O 1
ATOM 3201 N N . LEU A 1 396 ? 10.648 -5.407 -18.684 1.00 93.62 396 LEU A N 1
ATOM 3202 C CA . LEU A 1 396 ? 11.314 -6.712 -18.578 1.00 93.62 396 LEU A CA 1
ATOM 3203 C C . LEU A 1 396 ? 10.485 -7.712 -17.742 1.00 93.62 396 LEU A C 1
ATOM 3205 O O . LEU A 1 396 ? 10.289 -8.853 -18.158 1.00 93.62 396 LEU A O 1
ATOM 3209 N N . LEU A 1 397 ? 9.901 -7.273 -16.618 1.00 94.69 397 LEU A N 1
ATOM 3210 C CA . LEU A 1 397 ? 9.010 -8.095 -15.783 1.00 94.69 397 LEU A CA 1
ATOM 3211 C C . LEU A 1 397 ? 7.679 -8.490 -16.461 1.00 94.69 397 LEU A C 1
ATOM 3213 O O . LEU A 1 397 ? 7.025 -9.413 -15.981 1.00 94.69 397 LEU A O 1
ATOM 3217 N N . LEU A 1 398 ? 7.248 -7.825 -17.542 1.00 91.31 398 LEU A N 1
ATOM 3218 C CA . LEU A 1 398 ? 6.091 -8.265 -18.345 1.00 91.31 398 LEU A CA 1
ATOM 3219 C C . LEU A 1 398 ? 6.481 -9.335 -19.371 1.00 91.31 398 LEU A C 1
ATOM 3221 O O . LEU A 1 398 ? 5.665 -10.196 -19.700 1.00 91.31 398 LEU A O 1
ATOM 3225 N N . PHE A 1 399 ? 7.719 -9.291 -19.863 1.00 90.44 399 PHE A N 1
ATOM 3226 C CA . PHE A 1 399 ? 8.206 -10.129 -20.957 1.00 90.44 399 PHE A CA 1
ATOM 3227 C C . PHE A 1 399 ? 9.041 -11.337 -20.507 1.00 90.44 399 PHE A C 1
ATOM 3229 O O . PHE A 1 399 ? 9.721 -11.948 -21.325 1.00 90.44 399 PHE A O 1
ATOM 3236 N N . LEU A 1 400 ? 8.931 -11.760 -19.241 1.00 93.06 400 LEU A N 1
ATOM 3237 C CA . LEU A 1 400 ? 9.703 -12.880 -18.673 1.00 93.06 400 LEU A CA 1
ATOM 3238 C C . LEU A 1 400 ? 9.631 -14.201 -19.470 1.00 93.06 400 LEU A C 1
ATOM 3240 O O . LEU A 1 400 ? 10.504 -15.046 -19.299 1.00 93.06 400 LEU A O 1
ATOM 3244 N N . LYS A 1 401 ? 8.630 -14.399 -20.342 1.00 89.88 401 LYS A N 1
ATOM 3245 C CA . LYS A 1 401 ? 8.553 -15.562 -21.250 1.00 89.88 401 LYS A CA 1
ATOM 3246 C C . LYS A 1 401 ? 9.585 -15.554 -22.380 1.00 89.88 401 LYS A C 1
ATOM 3248 O O . LYS A 1 401 ? 9.901 -16.621 -22.891 1.00 89.88 401 LYS A O 1
ATOM 3253 N N . GLY A 1 402 ? 10.073 -14.380 -22.782 1.00 87.81 402 GLY A N 1
ATOM 3254 C CA . GLY A 1 402 ? 11.122 -14.241 -23.797 1.00 87.81 402 GLY A CA 1
ATOM 3255 C C . GLY A 1 402 ? 12.510 -14.646 -23.294 1.00 87.81 402 GLY A C 1
ATOM 3256 O O . GLY A 1 402 ? 13.425 -14.781 -24.098 1.00 87.81 402 GLY A O 1
ATOM 3257 N N . PHE A 1 403 ? 12.659 -14.859 -21.981 1.00 91.31 403 PHE A N 1
ATOM 3258 C CA . PHE A 1 403 ? 13.930 -15.133 -21.318 1.00 91.31 403 PHE A CA 1
ATOM 3259 C C . PHE A 1 403 ? 14.026 -16.590 -20.837 1.00 91.31 403 PHE A C 1
ATOM 3261 O O . PHE A 1 403 ? 13.064 -17.193 -20.338 1.00 91.31 403 PHE A O 1
ATOM 3268 N N . THR A 1 404 ? 15.228 -17.155 -20.910 1.00 92.50 404 THR A N 1
ATOM 3269 C CA . THR A 1 404 ? 15.565 -18.464 -20.335 1.00 92.50 404 THR A CA 1
ATOM 3270 C C . THR A 1 404 ? 15.383 -18.479 -18.812 1.00 92.50 404 THR A C 1
ATOM 3272 O O . THR A 1 404 ? 15.108 -17.461 -18.171 1.00 92.50 404 THR A O 1
ATOM 3275 N N . GLU A 1 405 ? 15.487 -19.657 -18.194 1.00 93.81 405 GLU A N 1
ATOM 3276 C CA . GLU A 1 405 ? 15.349 -19.771 -16.739 1.00 93.81 405 GLU A CA 1
ATOM 3277 C C . GLU A 1 405 ? 16.471 -19.038 -15.987 1.00 93.81 405 GLU A C 1
ATOM 3279 O O . GLU A 1 405 ? 16.187 -18.312 -15.038 1.00 93.81 405 GLU A O 1
ATOM 3284 N N . SER A 1 406 ? 17.724 -19.137 -16.445 1.00 94.62 406 SER A N 1
ATOM 3285 C CA . SER A 1 406 ? 18.852 -18.477 -15.773 1.00 94.62 406 SER A CA 1
ATOM 3286 C C . SER A 1 406 ? 18.819 -16.949 -15.923 1.00 94.62 406 SER A C 1
ATOM 3288 O O . SER A 1 406 ? 19.107 -16.223 -14.973 1.00 94.62 406 SER A O 1
ATOM 3290 N N . GLU A 1 407 ? 18.380 -16.428 -17.072 1.00 94.69 407 GLU A N 1
ATOM 3291 C CA . GLU A 1 407 ? 18.154 -14.985 -17.259 1.00 94.69 407 GLU A CA 1
ATOM 3292 C C . GLU A 1 407 ? 17.039 -14.466 -16.339 1.00 94.69 407 GLU A C 1
ATOM 3294 O O . GLU A 1 407 ? 17.216 -13.449 -15.664 1.00 94.69 407 GLU A O 1
ATOM 3299 N N . ARG A 1 408 ? 15.923 -15.206 -16.223 1.00 95.94 408 ARG A N 1
ATOM 3300 C CA . ARG A 1 408 ? 14.859 -14.915 -15.246 1.00 95.94 408 ARG A CA 1
ATOM 3301 C C . ARG A 1 408 ? 15.374 -14.947 -13.810 1.00 95.94 408 ARG A C 1
ATOM 3303 O O . ARG A 1 408 ? 15.025 -14.060 -13.036 1.00 95.94 408 ARG A O 1
ATOM 3310 N N . ASN A 1 409 ? 16.203 -15.926 -13.453 1.00 97.12 409 ASN A N 1
ATOM 3311 C CA . ASN A 1 409 ? 16.779 -16.049 -12.115 1.00 97.12 409 ASN A CA 1
ATOM 3312 C C . ASN A 1 409 ? 17.692 -14.863 -11.776 1.00 97.12 409 ASN A C 1
ATOM 3314 O O . ASN A 1 409 ? 17.531 -14.262 -10.713 1.00 97.12 409 ASN A O 1
ATOM 3318 N N . LYS A 1 410 ? 18.597 -14.484 -12.687 1.00 97.38 410 LYS A N 1
ATOM 3319 C CA . LYS A 1 410 ? 19.493 -13.326 -12.534 1.00 97.38 410 LYS A CA 1
ATOM 3320 C C . LYS A 1 410 ? 18.712 -12.017 -12.436 1.00 97.38 410 LYS A C 1
ATOM 3322 O O . LYS A 1 410 ? 18.917 -11.245 -11.500 1.00 97.38 410 LYS A O 1
ATOM 3327 N N . LEU A 1 411 ? 17.732 -11.806 -13.317 1.00 97.38 411 LEU A N 1
ATOM 3328 C CA . LEU A 1 411 ? 16.845 -10.643 -13.252 1.00 97.38 411 LEU A CA 1
ATOM 3329 C C . LEU A 1 411 ? 16.049 -10.600 -11.936 1.00 97.38 411 LEU A C 1
ATOM 3331 O O . LEU A 1 411 ? 15.921 -9.529 -11.344 1.00 97.38 411 LEU A O 1
ATOM 3335 N N . ALA A 1 412 ? 15.559 -11.738 -11.435 1.00 97.88 412 ALA A N 1
ATOM 3336 C CA . ALA A 1 412 ? 14.876 -11.825 -10.143 1.00 97.88 412 ALA A CA 1
ATOM 3337 C C . ALA A 1 412 ? 15.804 -11.472 -8.974 1.00 97.88 412 ALA A C 1
ATOM 3339 O O . ALA A 1 412 ? 15.440 -10.647 -8.133 1.00 97.88 412 ALA A O 1
ATOM 3340 N N . MET A 1 413 ? 17.010 -12.049 -8.948 1.00 98.19 413 MET A N 1
ATOM 3341 C CA . MET A 1 413 ? 18.014 -11.798 -7.913 1.00 98.19 413 MET A CA 1
ATOM 3342 C C . MET A 1 413 ? 18.409 -10.317 -7.873 1.00 98.19 413 MET A C 1
ATOM 3344 O O . MET A 1 413 ? 18.306 -9.699 -6.809 1.00 98.19 413 MET A O 1
ATOM 3348 N N . LEU A 1 414 ? 18.745 -9.725 -9.025 1.00 98.00 414 LEU A N 1
ATOM 3349 C CA . LEU A 1 414 ? 19.023 -8.293 -9.160 1.00 98.00 414 LEU A CA 1
ATOM 3350 C C . LEU A 1 414 ? 17.833 -7.434 -8.701 1.00 98.00 414 LEU A C 1
ATOM 3352 O O . LEU A 1 414 ? 18.012 -6.496 -7.924 1.00 98.00 414 LEU A O 1
ATOM 3356 N N . THR A 1 415 ? 16.615 -7.751 -9.152 1.00 97.81 415 THR A N 1
ATOM 3357 C CA . THR A 1 415 ? 15.408 -6.979 -8.808 1.00 97.81 415 THR A CA 1
ATOM 3358 C C . THR A 1 415 ? 15.163 -6.982 -7.297 1.00 97.81 415 THR A C 1
ATOM 3360 O O . THR A 1 415 ? 14.860 -5.932 -6.732 1.00 97.81 415 THR A O 1
ATOM 3363 N N . GLY A 1 416 ? 15.362 -8.118 -6.618 1.00 97.56 416 GLY A N 1
ATOM 3364 C CA . GLY A 1 416 ? 15.265 -8.205 -5.158 1.00 97.56 416 GLY A CA 1
ATOM 3365 C C . GLY A 1 416 ? 16.300 -7.341 -4.430 1.00 97.56 416 GLY A C 1
ATOM 3366 O O . GLY A 1 416 ? 15.933 -6.618 -3.509 1.00 97.56 416 GLY A O 1
ATOM 3367 N N . ILE A 1 417 ? 17.558 -7.312 -4.890 1.00 97.94 417 ILE A N 1
ATOM 3368 C CA . ILE A 1 417 ? 18.625 -6.465 -4.313 1.00 97.94 417 ILE A CA 1
ATOM 3369 C C . ILE A 1 417 ? 18.329 -4.969 -4.523 1.00 97.94 417 ILE A C 1
ATOM 3371 O O . ILE A 1 417 ? 18.525 -4.153 -3.617 1.00 97.94 417 ILE A O 1
ATOM 3375 N N . LEU A 1 418 ? 17.833 -4.592 -5.706 1.00 96.88 418 LEU A N 1
ATOM 3376 C CA . LEU A 1 418 ? 17.464 -3.209 -6.026 1.00 96.88 418 LEU A CA 1
ATOM 3377 C C . LEU A 1 418 ? 16.249 -2.732 -5.215 1.00 96.88 418 LEU A C 1
ATOM 3379 O O . LEU A 1 418 ? 16.225 -1.581 -4.776 1.00 96.88 418 LEU A O 1
ATOM 3383 N N . LEU A 1 419 ? 15.263 -3.602 -4.977 1.00 96.94 419 LEU A N 1
ATOM 3384 C CA . LEU A 1 419 ? 14.125 -3.328 -4.092 1.00 96.94 419 LEU A CA 1
ATOM 3385 C C . LEU A 1 419 ? 14.574 -3.204 -2.627 1.00 96.94 419 LEU A C 1
ATOM 3387 O O . LEU A 1 419 ? 14.219 -2.239 -1.950 1.00 96.94 419 LEU A O 1
ATOM 3391 N N . ALA A 1 420 ? 15.419 -4.124 -2.162 1.00 96.50 420 ALA A N 1
ATOM 3392 C CA . ALA A 1 420 ? 15.962 -4.153 -0.806 1.00 96.50 420 ALA A CA 1
ATOM 3393 C C . ALA A 1 420 ? 16.795 -2.911 -0.447 1.00 96.50 420 ALA A C 1
ATOM 3395 O O . ALA A 1 420 ? 16.753 -2.441 0.691 1.00 96.50 420 ALA A O 1
ATOM 3396 N N . ASN A 1 421 ? 17.516 -2.352 -1.422 1.00 93.44 421 ASN A N 1
ATOM 3397 C CA . ASN A 1 421 ? 18.281 -1.111 -1.275 1.00 93.44 421 ASN A CA 1
ATOM 3398 C C . ASN A 1 421 ? 17.503 0.157 -1.679 1.00 93.44 421 ASN A C 1
ATOM 3400 O O . ASN A 1 421 ? 18.068 1.252 -1.676 1.00 93.44 421 ASN A O 1
ATOM 3404 N N . GLY A 1 422 ? 16.209 0.038 -2.004 1.00 91.50 422 GLY A N 1
ATOM 3405 C CA . GLY A 1 422 ? 15.341 1.171 -2.338 1.00 91.50 422 GLY A CA 1
ATOM 3406 C C . GLY A 1 422 ? 15.726 1.907 -3.627 1.00 91.50 422 GLY A C 1
ATOM 3407 O O . GLY A 1 422 ? 15.422 3.091 -3.766 1.00 91.50 422 GLY A O 1
ATOM 3408 N N . ASN A 1 423 ? 16.411 1.236 -4.558 1.00 90.62 423 ASN A N 1
ATOM 3409 C CA . ASN A 1 423 ? 16.788 1.787 -5.862 1.00 90.62 423 ASN A CA 1
ATOM 3410 C C . ASN A 1 423 ? 15.619 1.854 -6.854 1.00 90.62 423 ASN A C 1
ATOM 3412 O O . ASN A 1 423 ? 15.666 2.660 -7.780 1.00 90.62 423 ASN A O 1
ATOM 3416 N N . ILE A 1 424 ? 14.605 1.010 -6.665 1.00 93.88 424 ILE A N 1
ATOM 3417 C CA . ILE A 1 424 ? 13.359 0.957 -7.441 1.00 93.88 424 ILE A CA 1
ATOM 3418 C C . ILE A 1 424 ? 12.187 0.720 -6.487 1.00 93.88 424 ILE A C 1
ATOM 3420 O O . ILE A 1 424 ? 12.361 0.144 -5.411 1.00 93.88 424 ILE A O 1
ATOM 3424 N N . SER A 1 425 ? 10.990 1.173 -6.856 1.00 94.19 425 SER A N 1
ATOM 3425 C CA . SER A 1 425 ? 9.789 0.975 -6.041 1.00 94.19 425 SER A CA 1
ATOM 3426 C C . SER A 1 425 ? 9.137 -0.391 -6.298 1.00 94.19 425 SER A C 1
ATOM 3428 O O . SER A 1 425 ? 9.134 -0.908 -7.414 1.00 94.19 425 SER A O 1
ATOM 3430 N N . ALA A 1 426 ? 8.493 -0.958 -5.271 1.00 95.75 426 ALA A N 1
ATOM 3431 C CA . ALA A 1 426 ? 7.743 -2.215 -5.368 1.00 95.75 426 ALA A CA 1
ATOM 3432 C C . ALA A 1 426 ? 6.547 -2.156 -6.350 1.00 95.75 426 ALA A C 1
ATOM 3434 O O . ALA A 1 426 ? 5.976 -3.192 -6.683 1.00 95.75 426 ALA A O 1
ATOM 3435 N N . SER A 1 427 ? 6.201 -0.972 -6.874 1.00 94.94 427 SER A N 1
ATOM 3436 C CA . SER A 1 427 ? 5.220 -0.752 -7.952 1.00 94.94 427 SER A CA 1
ATOM 3437 C C . SER A 1 427 ? 5.455 -1.622 -9.191 1.00 94.94 427 SER A C 1
ATOM 3439 O O . SER A 1 427 ? 4.479 -1.998 -9.848 1.00 94.94 427 SER A O 1
ATOM 3441 N N . ILE A 1 428 ? 6.713 -1.970 -9.487 1.00 94.94 428 ILE A N 1
ATOM 3442 C CA . ILE A 1 428 ? 7.105 -2.834 -10.613 1.00 94.94 428 ILE A CA 1
ATOM 3443 C C . ILE A 1 428 ? 6.534 -4.254 -10.516 1.00 94.94 428 ILE A C 1
ATOM 3445 O O . ILE A 1 428 ? 6.240 -4.866 -11.540 1.00 94.94 428 ILE A O 1
ATOM 3449 N N . LEU A 1 429 ? 6.312 -4.767 -9.2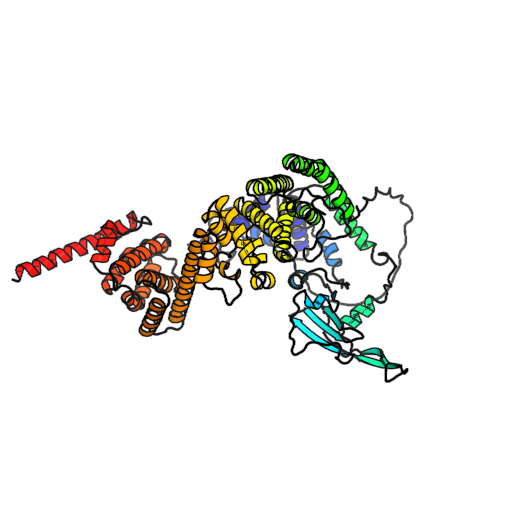99 1.00 95.56 429 LEU A N 1
ATOM 3450 C CA . LEU A 1 429 ? 5.855 -6.143 -9.077 1.00 95.56 429 LEU A CA 1
ATOM 3451 C C . LEU A 1 429 ? 4.427 -6.379 -9.594 1.00 95.56 429 LEU A C 1
ATOM 3453 O O . LEU A 1 429 ? 4.033 -7.526 -9.783 1.00 95.56 429 LEU A O 1
ATOM 3457 N N . ASN A 1 430 ? 3.685 -5.312 -9.927 1.00 93.62 430 ASN A N 1
ATOM 3458 C CA . ASN A 1 430 ? 2.420 -5.417 -10.657 1.00 93.62 430 ASN A CA 1
ATOM 3459 C C . ASN A 1 430 ? 2.540 -6.224 -11.958 1.00 93.62 430 ASN A C 1
ATOM 3461 O O . ASN A 1 430 ? 1.585 -6.908 -12.324 1.00 93.62 430 ASN A O 1
ATOM 3465 N N . SER A 1 431 ? 3.689 -6.168 -12.642 1.00 94.00 431 SER A N 1
ATOM 3466 C CA . SER A 1 431 ? 3.924 -6.928 -13.874 1.00 94.00 431 SER A CA 1
ATOM 3467 C C . SER A 1 431 ? 3.851 -8.445 -13.655 1.00 94.00 431 SER A C 1
ATOM 3469 O O . SER A 1 431 ? 3.380 -9.161 -14.536 1.00 94.00 431 SER A O 1
ATOM 3471 N N . LEU A 1 432 ? 4.217 -8.937 -12.463 1.00 95.19 432 LEU A N 1
ATOM 3472 C CA . LEU A 1 432 ? 4.176 -10.366 -12.126 1.00 95.19 432 LEU A CA 1
ATOM 3473 C C . LEU A 1 432 ? 2.747 -10.910 -11.983 1.00 95.19 432 LEU A C 1
ATOM 3475 O O . LEU A 1 432 ? 2.545 -12.110 -12.141 1.00 95.19 432 LEU A O 1
ATOM 3479 N N . TYR A 1 433 ? 1.743 -10.063 -11.739 1.00 94.12 433 TYR A N 1
ATOM 3480 C CA . TYR A 1 433 ? 0.336 -10.486 -11.671 1.00 94.12 433 TYR A CA 1
ATOM 3481 C C . TYR A 1 433 ? -0.332 -10.609 -13.055 1.00 94.12 433 TYR A C 1
ATOM 3483 O O . TYR A 1 433 ? -1.540 -10.824 -13.142 1.00 94.12 433 TYR A O 1
ATOM 3491 N N . ASN A 1 434 ? 0.426 -10.476 -14.151 1.00 92.50 434 ASN A N 1
ATOM 3492 C CA . ASN A 1 434 ? -0.083 -10.703 -15.501 1.00 92.50 434 ASN A CA 1
ATOM 3493 C C . ASN A 1 434 ? -0.552 -12.160 -15.666 1.00 92.50 434 ASN A C 1
ATOM 3495 O O . ASN A 1 434 ? 0.233 -13.093 -15.482 1.00 92.50 434 ASN A O 1
ATOM 3499 N N . GLU A 1 435 ? -1.811 -12.359 -16.070 1.00 90.31 435 GLU A N 1
ATOM 3500 C CA . GLU A 1 435 ? -2.418 -13.689 -16.216 1.00 90.31 435 GLU A CA 1
ATOM 3501 C C . GLU A 1 435 ? -1.572 -14.671 -17.033 1.00 90.31 435 GLU A C 1
ATOM 3503 O O . GLU A 1 435 ? -1.531 -15.855 -16.704 1.00 90.31 435 GLU A O 1
ATOM 3508 N N . ASN A 1 436 ? -0.884 -14.202 -18.077 1.00 91.00 436 ASN A N 1
ATOM 3509 C CA . ASN A 1 436 ? -0.093 -15.062 -18.951 1.00 91.00 436 ASN A CA 1
ATOM 3510 C C . ASN A 1 436 ? 1.148 -15.622 -18.240 1.00 91.00 436 ASN A C 1
ATOM 3512 O O . ASN A 1 436 ? 1.537 -16.749 -18.533 1.00 91.00 436 ASN A O 1
ATOM 3516 N N . LEU A 1 437 ? 1.752 -14.864 -17.319 1.00 92.88 437 LEU A N 1
ATOM 3517 C CA . LEU A 1 437 ? 2.888 -15.303 -16.496 1.00 92.88 437 LEU A CA 1
ATOM 3518 C C . LEU A 1 437 ? 2.422 -16.184 -15.328 1.00 92.88 437 LEU A C 1
ATOM 3520 O O . LEU A 1 437 ? 3.055 -17.191 -15.007 1.00 92.88 437 LEU A O 1
ATOM 3524 N N . VAL A 1 438 ? 1.278 -15.830 -14.736 1.00 94.56 438 VAL A N 1
ATOM 3525 C CA . VAL A 1 438 ? 0.665 -16.533 -13.603 1.00 94.56 438 VAL A CA 1
ATOM 3526 C C . VAL A 1 438 ? 0.168 -17.928 -14.003 1.00 94.56 438 VAL A C 1
ATOM 3528 O O . VAL A 1 438 ? 0.416 -18.896 -13.287 1.00 94.56 438 VAL A O 1
ATOM 3531 N N . LYS A 1 439 ? -0.492 -18.068 -15.163 1.00 91.00 439 LYS A N 1
ATOM 3532 C CA . LYS A 1 439 ? -1.022 -19.355 -15.664 1.00 91.00 439 LYS A CA 1
ATOM 3533 C C . LYS A 1 439 ? 0.070 -20.400 -15.924 1.00 91.00 439 LYS A C 1
ATOM 3535 O O . LYS A 1 439 ? -0.171 -21.583 -15.709 1.00 91.00 439 LYS A O 1
ATOM 3540 N N . GLU A 1 440 ? 1.263 -19.965 -16.324 1.00 89.31 440 GLU A N 1
ATOM 3541 C CA . GLU A 1 440 ? 2.438 -20.825 -16.553 1.00 89.31 440 GLU A CA 1
ATOM 3542 C C . GLU A 1 440 ? 3.354 -20.953 -15.322 1.00 89.31 440 GLU A C 1
ATOM 3544 O O . GLU A 1 440 ? 4.386 -21.614 -15.384 1.00 89.31 440 GLU A O 1
ATOM 3549 N N . GLY A 1 441 ? 3.006 -20.332 -14.189 1.00 92.19 441 GLY A N 1
ATOM 3550 C CA . GLY A 1 441 ? 3.794 -20.391 -12.951 1.00 92.19 441 GLY A CA 1
ATOM 3551 C C . GLY A 1 441 ? 5.099 -19.581 -12.965 1.00 92.19 441 GLY A C 1
ATOM 3552 O O . GLY A 1 441 ? 5.792 -19.542 -11.947 1.00 92.19 441 GLY A O 1
ATOM 3553 N N . VAL A 1 442 ? 5.413 -18.883 -14.064 1.00 95.25 442 VAL A N 1
ATOM 3554 C CA . VAL A 1 442 ? 6.617 -18.043 -14.210 1.00 95.25 442 VAL A CA 1
ATOM 3555 C C . VAL A 1 442 ? 6.678 -16.983 -13.109 1.00 95.25 442 VAL A C 1
ATOM 3557 O O . VAL A 1 442 ? 7.740 -16.766 -12.530 1.00 95.25 442 VAL A O 1
ATOM 3560 N N . SER A 1 443 ? 5.536 -16.384 -12.758 1.00 95.94 443 SER A N 1
ATOM 3561 C CA . SER A 1 443 ? 5.425 -15.397 -11.676 1.00 95.94 443 SER A CA 1
ATOM 3562 C C . SER A 1 443 ? 5.851 -15.943 -10.312 1.00 95.94 443 SER A C 1
ATOM 3564 O O . SER A 1 443 ? 6.554 -15.257 -9.573 1.00 95.94 443 SER A O 1
ATOM 3566 N N . ALA A 1 444 ? 5.454 -17.175 -9.978 1.00 95.44 444 ALA A N 1
ATOM 3567 C CA . ALA A 1 444 ? 5.772 -17.804 -8.698 1.00 95.44 444 ALA A CA 1
ATOM 3568 C C . ALA A 1 444 ? 7.252 -18.223 -8.623 1.00 95.44 444 ALA A C 1
ATOM 3570 O O . ALA A 1 444 ? 7.914 -17.953 -7.621 1.00 95.44 444 ALA A O 1
ATOM 3571 N N . ALA A 1 445 ? 7.797 -18.789 -9.706 1.00 96.25 445 ALA A N 1
ATOM 3572 C CA . ALA A 1 445 ? 9.215 -19.144 -9.796 1.00 96.25 445 ALA A CA 1
ATOM 3573 C C . ALA A 1 445 ? 10.128 -17.904 -9.698 1.00 96.25 445 ALA A C 1
ATOM 3575 O O . ALA A 1 445 ? 11.083 -17.884 -8.919 1.00 96.25 445 ALA A O 1
ATOM 3576 N N . PHE A 1 446 ? 9.787 -16.831 -10.421 1.00 97.75 446 PHE A N 1
ATOM 3577 C CA . PHE A 1 446 ? 10.499 -15.553 -10.360 1.00 97.75 446 PHE A CA 1
ATOM 3578 C C . PHE A 1 446 ? 10.431 -14.932 -8.954 1.00 97.75 446 PHE A C 1
ATOM 3580 O O . PHE A 1 446 ? 11.449 -14.501 -8.408 1.00 97.75 446 PHE A O 1
ATOM 3587 N N . ALA A 1 447 ? 9.250 -14.945 -8.324 1.00 97.44 447 ALA A N 1
ATOM 3588 C CA . ALA A 1 447 ? 9.061 -14.438 -6.967 1.00 97.44 447 ALA A CA 1
ATOM 3589 C C . ALA A 1 447 ? 9.912 -15.184 -5.922 1.00 97.44 447 ALA A C 1
ATOM 3591 O O . ALA A 1 447 ? 10.432 -14.543 -5.011 1.00 97.44 447 ALA A O 1
ATOM 3592 N N . VAL A 1 448 ? 10.122 -16.501 -6.056 1.00 97.56 448 VAL A N 1
ATOM 3593 C CA . VAL A 1 448 ? 11.016 -17.263 -5.162 1.00 97.56 448 VAL A CA 1
ATOM 3594 C C . VAL A 1 448 ? 12.453 -16.737 -5.217 1.00 97.56 448 VAL A C 1
ATOM 3596 O O . VAL A 1 448 ? 13.052 -16.496 -4.169 1.00 97.56 448 VAL A O 1
ATOM 3599 N N . LYS A 1 449 ? 13.018 -16.524 -6.410 1.00 97.25 449 LYS A N 1
ATOM 3600 C CA . LYS A 1 449 ? 14.389 -15.995 -6.557 1.00 97.25 449 LYS A CA 1
ATOM 3601 C C . LYS A 1 449 ? 14.494 -14.544 -6.061 1.00 97.25 449 LYS A C 1
ATOM 3603 O O . LYS A 1 449 ? 15.454 -14.211 -5.369 1.00 97.25 449 LYS A O 1
ATOM 3608 N N . LEU A 1 450 ? 13.480 -13.719 -6.337 1.00 98.00 450 LEU A N 1
ATOM 3609 C CA . LEU A 1 450 ? 13.420 -12.309 -5.934 1.00 98.00 450 LEU A CA 1
ATOM 3610 C C . LEU A 1 450 ? 13.295 -12.123 -4.417 1.00 98.00 450 LEU A C 1
ATOM 3612 O O . LEU A 1 450 ? 14.028 -11.328 -3.832 1.00 98.00 450 LEU A O 1
ATOM 3616 N N . PHE A 1 451 ? 12.382 -12.841 -3.757 1.00 97.81 451 PHE A N 1
ATOM 3617 C CA . PHE A 1 451 ? 12.215 -12.705 -2.308 1.00 97.81 451 PHE A CA 1
ATOM 3618 C C . PHE A 1 451 ? 13.373 -13.343 -1.531 1.00 97.81 451 PHE A C 1
ATOM 3620 O O . PHE A 1 451 ? 13.699 -12.849 -0.455 1.00 97.81 451 PHE A O 1
ATOM 3627 N N . LYS A 1 452 ? 14.061 -14.353 -2.090 1.00 97.00 452 LYS A N 1
ATOM 3628 C CA . LYS A 1 452 ? 15.333 -14.850 -1.534 1.00 97.00 452 LYS A CA 1
ATOM 3629 C C . LYS A 1 452 ? 16.407 -13.770 -1.498 1.00 97.00 452 LYS A C 1
ATOM 3631 O O . LYS A 1 452 ? 16.957 -13.524 -0.429 1.00 97.00 452 LYS A O 1
ATOM 3636 N N . SER A 1 453 ? 16.699 -13.117 -2.627 1.00 97.12 453 SER A N 1
ATOM 3637 C CA . SER A 1 453 ? 17.747 -12.088 -2.642 1.00 97.12 453 SER A CA 1
ATOM 3638 C C . SER A 1 453 ? 17.354 -10.853 -1.829 1.00 97.12 453 SER A C 1
ATOM 3640 O O . SER A 1 453 ? 18.206 -10.304 -1.142 1.00 97.12 453 SER A O 1
ATOM 3642 N N . TRP A 1 454 ? 16.074 -10.459 -1.809 1.00 97.69 454 TRP A N 1
ATOM 3643 C CA . TRP A 1 454 ? 15.604 -9.349 -0.969 1.00 97.69 454 TRP A CA 1
ATOM 3644 C C . TRP A 1 454 ? 15.770 -9.651 0.529 1.00 97.69 454 TRP A C 1
ATOM 3646 O O . TRP A 1 454 ? 16.361 -8.844 1.245 1.00 97.69 454 TRP A O 1
ATOM 3656 N N . ILE A 1 455 ? 15.292 -10.803 1.014 1.00 96.75 455 ILE A N 1
ATOM 3657 C CA . ILE A 1 455 ? 15.389 -11.148 2.444 1.00 96.75 455 ILE A CA 1
ATOM 3658 C C . ILE A 1 455 ? 16.854 -11.346 2.860 1.00 96.75 455 ILE A C 1
ATOM 3660 O O . ILE A 1 455 ? 17.231 -10.867 3.921 1.00 96.75 455 ILE A O 1
ATOM 3664 N N . HIS A 1 456 ? 17.704 -11.934 2.009 1.00 95.69 456 HIS A N 1
ATOM 3665 C CA . HIS A 1 456 ? 19.149 -12.029 2.269 1.00 95.69 456 HIS A CA 1
ATOM 3666 C C . HIS A 1 456 ? 19.846 -10.652 2.288 1.00 95.69 456 HIS A C 1
ATOM 3668 O O . HIS A 1 456 ? 20.789 -10.435 3.045 1.00 95.69 456 HIS A O 1
ATOM 3674 N N . GLU A 1 457 ? 19.416 -9.712 1.447 1.00 94.69 457 GLU A N 1
ATOM 3675 C CA . GLU A 1 457 ? 19.985 -8.361 1.378 1.00 94.69 457 GLU A CA 1
ATOM 3676 C C . GLU A 1 457 ? 19.511 -7.464 2.539 1.00 94.69 457 GLU A C 1
ATOM 3678 O O . GLU A 1 457 ? 20.181 -6.476 2.849 1.00 94.69 457 GLU A O 1
ATOM 3683 N N . LYS A 1 458 ? 18.361 -7.764 3.166 1.00 95.06 458 LYS A N 1
ATOM 3684 C CA . LYS A 1 458 ? 17.799 -7.048 4.329 1.00 95.06 458 LYS A CA 1
ATOM 3685 C C . LYS A 1 458 ? 17.097 -8.011 5.304 1.00 95.06 458 LYS A C 1
ATOM 3687 O O . LYS A 1 458 ? 17.768 -8.616 6.128 1.00 95.06 458 LYS A O 1
ATOM 3692 N N . ASP A 1 459 ? 15.763 -8.072 5.264 1.00 94.50 459 ASP A N 1
ATOM 3693 C CA . ASP A 1 459 ? 14.900 -8.895 6.119 1.00 94.50 459 ASP A CA 1
ATOM 3694 C C . ASP A 1 459 ? 13.444 -8.915 5.594 1.00 94.50 459 ASP A C 1
ATOM 3696 O O . ASP A 1 459 ? 13.077 -8.183 4.664 1.00 94.50 459 ASP A O 1
ATOM 3700 N N . ILE A 1 460 ? 12.572 -9.714 6.223 1.00 94.50 460 ILE A N 1
ATOM 3701 C CA . ILE A 1 460 ? 11.129 -9.734 5.926 1.00 94.50 460 ILE A CA 1
ATOM 3702 C C . ILE A 1 460 ? 10.419 -8.400 6.242 1.00 94.50 460 ILE A C 1
ATOM 3704 O O . ILE A 1 460 ? 9.417 -8.077 5.597 1.00 94.50 460 ILE A O 1
ATOM 3708 N N . ASN A 1 461 ? 10.920 -7.572 7.170 1.00 94.81 461 ASN A N 1
ATOM 3709 C CA . ASN A 1 461 ? 10.295 -6.280 7.488 1.00 94.81 461 ASN A CA 1
ATOM 3710 C C . ASN A 1 461 ? 10.488 -5.250 6.365 1.00 94.81 461 ASN A C 1
ATOM 3712 O O . ASN A 1 461 ? 9.565 -4.480 6.084 1.00 94.81 461 ASN A O 1
ATOM 3716 N N . SER A 1 462 ? 11.635 -5.269 5.681 1.00 96.44 462 SER A N 1
ATOM 3717 C CA . SER A 1 462 ? 11.914 -4.494 4.467 1.00 96.44 462 SER A CA 1
ATOM 3718 C C . SER A 1 462 ? 10.934 -4.849 3.345 1.00 96.44 462 SER A C 1
ATOM 3720 O O . SER A 1 462 ? 10.309 -3.955 2.760 1.00 96.44 462 SER A O 1
ATOM 3722 N N . VAL A 1 463 ? 10.711 -6.150 3.113 1.00 96.12 463 VAL A N 1
ATOM 3723 C CA . VAL A 1 463 ? 9.703 -6.663 2.168 1.00 96.12 463 VAL A CA 1
ATOM 3724 C C . VAL A 1 463 ? 8.303 -6.182 2.566 1.00 96.12 463 VAL A C 1
ATOM 3726 O O . VAL A 1 463 ? 7.633 -5.489 1.798 1.00 96.12 463 VAL A O 1
ATOM 3729 N N . ALA A 1 464 ? 7.871 -6.474 3.794 1.00 94.38 464 ALA A N 1
ATOM 3730 C CA . ALA A 1 464 ? 6.537 -6.152 4.296 1.00 94.38 464 ALA A CA 1
ATOM 3731 C C . ALA A 1 464 ? 6.253 -4.639 4.307 1.00 94.38 464 ALA A C 1
ATOM 3733 O O . ALA A 1 464 ? 5.164 -4.191 3.946 1.00 94.38 464 ALA A O 1
ATOM 3734 N N . GLY A 1 465 ? 7.224 -3.822 4.721 1.00 94.88 465 GLY A N 1
ATOM 3735 C CA . GLY A 1 465 ? 7.141 -2.362 4.698 1.00 94.88 465 GLY A CA 1
ATOM 3736 C C . GLY A 1 465 ? 7.033 -1.797 3.282 1.00 94.88 465 GLY A C 1
ATOM 3737 O O . GLY A 1 465 ? 6.300 -0.834 3.064 1.00 94.88 465 GLY A O 1
ATOM 3738 N N . SER A 1 466 ? 7.710 -2.409 2.312 1.00 95.81 466 SER A N 1
ATOM 3739 C CA . SER A 1 466 ? 7.696 -1.961 0.917 1.00 95.81 466 SER A CA 1
ATOM 3740 C C . SER A 1 466 ? 6.433 -2.395 0.174 1.00 95.81 466 SER A C 1
ATOM 3742 O O . SER A 1 466 ? 5.836 -1.571 -0.514 1.00 95.81 466 SER A O 1
ATOM 3744 N N . LEU A 1 467 ? 5.957 -3.628 0.381 1.00 95.06 467 LEU A N 1
ATOM 3745 C CA . LEU A 1 467 ? 4.683 -4.107 -0.171 1.00 95.06 467 LEU A CA 1
ATOM 3746 C C . LEU A 1 467 ? 3.482 -3.315 0.375 1.00 95.06 467 LEU A C 1
ATOM 3748 O O . LEU A 1 467 ? 2.593 -2.959 -0.399 1.00 95.06 467 LEU A O 1
ATOM 3752 N N . ARG A 1 468 ? 3.481 -2.966 1.673 1.00 92.69 468 ARG A N 1
ATOM 3753 C CA . ARG A 1 468 ? 2.443 -2.111 2.288 1.00 92.69 468 ARG A CA 1
ATOM 3754 C C . ARG A 1 468 ? 2.393 -0.707 1.680 1.00 92.69 468 ARG A C 1
ATOM 3756 O O . ARG A 1 468 ? 1.304 -0.215 1.405 1.00 92.69 468 ARG A O 1
ATOM 3763 N N . LYS A 1 469 ? 3.545 -0.080 1.397 1.00 93.75 469 LYS A N 1
ATOM 3764 C CA . LYS A 1 469 ? 3.613 1.249 0.745 1.00 93.75 469 LYS A CA 1
ATOM 3765 C C . LYS A 1 469 ? 2.949 1.292 -0.638 1.00 93.75 469 LYS A C 1
ATOM 3767 O O . LYS A 1 469 ? 2.562 2.371 -1.073 1.00 93.75 469 LYS A O 1
ATOM 3772 N N . VAL A 1 470 ? 2.832 0.150 -1.323 1.00 93.75 470 VAL A N 1
ATOM 3773 C CA . VAL A 1 470 ? 2.239 0.036 -2.670 1.00 93.75 470 VAL A CA 1
ATOM 3774 C C . VAL A 1 470 ? 0.938 -0.782 -2.709 1.00 93.75 470 VAL A C 1
ATOM 3776 O O . VAL A 1 470 ? 0.432 -1.054 -3.796 1.00 93.75 470 VAL A O 1
ATOM 3779 N N . GLY A 1 471 ? 0.393 -1.186 -1.554 1.00 89.56 471 GLY A N 1
ATOM 3780 C CA . GLY A 1 471 ? -0.857 -1.955 -1.459 1.00 89.56 471 GLY A CA 1
ATOM 3781 C C . GLY A 1 471 ? -0.803 -3.367 -2.065 1.00 89.56 471 GLY A C 1
ATOM 3782 O O . GLY A 1 471 ? -1.812 -3.859 -2.566 1.00 89.56 471 GLY A O 1
ATOM 3783 N N . MET A 1 472 ? 0.369 -4.014 -2.074 1.00 90.12 472 MET A N 1
ATOM 3784 C CA . MET A 1 472 ? 0.555 -5.372 -2.622 1.00 90.12 472 MET A CA 1
ATOM 3785 C C . MET A 1 472 ? 0.681 -6.468 -1.564 1.00 90.12 472 MET A C 1
ATOM 3787 O O . MET A 1 472 ? 0.724 -7.648 -1.899 1.00 90.12 472 MET A O 1
ATOM 3791 N N . ASP A 1 473 ? 0.729 -6.098 -0.292 1.00 87.56 473 ASP A N 1
ATOM 3792 C CA . ASP A 1 473 ? 0.849 -7.014 0.840 1.00 87.56 473 ASP A CA 1
ATOM 3793 C C . ASP A 1 473 ? -0.304 -8.029 0.928 1.00 87.56 473 ASP A C 1
ATOM 3795 O O . ASP A 1 473 ? -0.088 -9.170 1.322 1.00 87.56 473 ASP A O 1
ATOM 3799 N N . ASN A 1 474 ? -1.496 -7.639 0.473 1.00 86.56 474 ASN A N 1
ATOM 3800 C CA . ASN A 1 474 ? -2.686 -8.494 0.402 1.00 86.56 474 ASN A CA 1
ATOM 3801 C C . ASN A 1 474 ? -2.810 -9.269 -0.930 1.00 86.56 474 ASN A C 1
ATOM 3803 O O . ASN A 1 474 ? -3.731 -10.061 -1.101 1.00 86.56 474 ASN A O 1
ATOM 3807 N N . ARG A 1 475 ? -1.896 -9.049 -1.889 1.00 90.31 475 ARG A N 1
ATOM 3808 C CA . ARG A 1 475 ? -1.992 -9.556 -3.274 1.00 90.31 475 ARG A CA 1
ATOM 3809 C C . ARG A 1 475 ? -1.042 -10.714 -3.588 1.00 90.31 475 ARG A C 1
ATOM 3811 O O . ARG A 1 475 ? -1.051 -11.225 -4.701 1.00 90.31 475 ARG A O 1
ATOM 3818 N N . LEU A 1 476 ? -0.251 -11.182 -2.620 1.00 92.19 476 LEU A N 1
ATOM 3819 C CA . LEU A 1 476 ? 0.754 -12.236 -2.832 1.00 92.19 476 LEU A CA 1
ATOM 3820 C C . LEU A 1 476 ? 0.170 -13.559 -3.366 1.00 92.19 476 LEU A C 1
ATOM 3822 O O . LEU A 1 476 ? 0.821 -14.231 -4.166 1.00 92.19 476 LEU A O 1
ATOM 3826 N N . LEU A 1 477 ? -1.073 -13.906 -3.010 1.00 92.00 477 LEU A N 1
ATOM 3827 C CA . LEU A 1 477 ? -1.768 -15.074 -3.571 1.00 92.00 477 LEU A CA 1
ATOM 3828 C C . LEU A 1 477 ? -2.006 -14.954 -5.089 1.00 92.00 477 LEU A C 1
ATOM 3830 O O . LEU A 1 477 ? -2.130 -15.970 -5.770 1.00 92.00 477 LEU A O 1
ATOM 3834 N N . GLU A 1 478 ? -2.038 -13.741 -5.655 1.00 94.25 478 GLU A N 1
ATOM 3835 C CA . GLU A 1 478 ? -2.280 -13.533 -7.087 1.00 94.25 478 GLU A CA 1
ATOM 3836 C C . GLU A 1 478 ? -1.146 -14.036 -7.992 1.00 94.25 478 GLU A C 1
ATOM 3838 O O . GLU A 1 478 ? -1.391 -14.242 -9.182 1.00 94.25 478 GLU A O 1
ATOM 3843 N N . LEU A 1 479 ? 0.046 -14.299 -7.435 1.00 94.50 479 LEU A N 1
ATOM 3844 C CA . LEU A 1 479 ? 1.171 -14.947 -8.127 1.00 94.50 479 LEU A CA 1
ATOM 3845 C C . LEU A 1 479 ? 0.824 -16.355 -8.648 1.00 94.50 479 LEU A C 1
ATOM 3847 O O . LEU A 1 479 ? 1.498 -16.854 -9.550 1.00 94.50 479 LEU A O 1
ATOM 3851 N N . PHE A 1 480 ? -0.220 -16.985 -8.097 1.00 95.12 480 PHE A N 1
ATOM 3852 C CA . PHE A 1 480 ? -0.734 -18.288 -8.514 1.00 95.12 480 PHE A CA 1
ATOM 3853 C C . PHE A 1 480 ? -2.024 -18.156 -9.343 1.00 95.12 480 PHE A C 1
ATOM 3855 O O . PHE A 1 480 ? -2.804 -17.216 -9.139 1.00 95.12 480 PHE A O 1
ATOM 3862 N N . PRO A 1 481 ? -2.302 -19.092 -10.273 1.00 92.94 481 PRO A N 1
ATOM 3863 C CA . PRO A 1 481 ? -3.572 -19.129 -10.995 1.00 92.94 481 PRO A CA 1
ATOM 3864 C C . PRO A 1 481 ? -4.730 -19.410 -10.030 1.00 92.94 481 PRO A C 1
ATOM 3866 O O . PRO A 1 481 ? -4.531 -20.016 -8.980 1.00 92.94 481 PRO A O 1
ATOM 3869 N N . ALA A 1 482 ? -5.946 -18.972 -10.375 1.00 89.19 482 ALA A N 1
ATOM 3870 C CA . ALA A 1 482 ? -7.099 -18.950 -9.462 1.00 89.19 482 ALA A CA 1
ATOM 3871 C C . ALA A 1 482 ? -7.375 -20.291 -8.747 1.00 89.19 482 ALA A C 1
ATOM 3873 O O . ALA A 1 482 ? -7.662 -20.302 -7.555 1.00 89.19 482 ALA A O 1
ATOM 3874 N N . ASN A 1 483 ? -7.189 -21.418 -9.440 1.00 89.94 483 ASN A N 1
ATOM 3875 C CA . ASN A 1 483 ? -7.341 -22.779 -8.908 1.00 89.94 483 ASN A CA 1
ATOM 3876 C C . ASN A 1 483 ? -6.247 -23.224 -7.910 1.00 89.94 483 ASN A C 1
ATOM 3878 O O . ASN A 1 483 ? -6.279 -24.359 -7.443 1.00 89.94 483 ASN A O 1
ATOM 3882 N N . LYS A 1 484 ? -5.267 -22.365 -7.611 1.00 89.88 484 LYS A N 1
ATOM 3883 C CA . LYS A 1 484 ? -4.152 -22.599 -6.678 1.00 89.88 484 LYS A CA 1
ATOM 3884 C C . LYS A 1 484 ? -3.998 -21.484 -5.628 1.00 89.88 484 LYS A C 1
ATOM 3886 O O . LYS A 1 484 ? -3.022 -21.479 -4.883 1.00 89.88 484 LYS A O 1
ATOM 3891 N N . ARG A 1 485 ? -4.944 -20.538 -5.544 1.00 89.25 485 ARG A N 1
ATOM 3892 C CA . ARG A 1 485 ? -4.916 -19.408 -4.592 1.00 89.25 485 ARG A CA 1
ATOM 3893 C C . ARG A 1 485 ? -5.415 -19.810 -3.198 1.00 89.25 485 ARG A C 1
ATOM 3895 O O . ARG A 1 485 ? -6.420 -19.291 -2.728 1.00 89.25 485 ARG A O 1
ATOM 3902 N N . SER A 1 486 ? -4.716 -20.739 -2.548 1.00 87.88 486 SER A N 1
ATOM 3903 C CA . SER A 1 486 ? -4.967 -21.125 -1.152 1.00 87.88 486 SER A CA 1
ATOM 3904 C C . SER A 1 486 ? -3.770 -20.769 -0.263 1.00 87.88 486 SER A C 1
ATOM 3906 O O . SER A 1 486 ? -2.633 -20.704 -0.744 1.00 87.88 486 SER A O 1
ATOM 3908 N N . CYS A 1 487 ? -4.014 -20.539 1.032 1.00 86.06 487 CYS A N 1
ATOM 3909 C CA . CYS A 1 487 ? -2.945 -20.229 1.986 1.00 86.06 487 CYS A CA 1
ATOM 3910 C C . CYS A 1 487 ? -1.977 -21.410 2.115 1.00 86.06 487 CYS A C 1
ATOM 3912 O O . CYS A 1 487 ? -0.767 -21.232 2.164 1.00 86.06 487 CYS A O 1
ATOM 3914 N N . GLU A 1 488 ? -2.512 -22.627 2.109 1.00 88.62 488 GLU A N 1
ATOM 3915 C CA . GLU A 1 488 ? -1.786 -23.887 2.255 1.00 88.62 488 GLU A CA 1
ATOM 3916 C C . GLU A 1 488 ? -0.875 -24.116 1.045 1.00 88.62 488 GLU A C 1
ATOM 3918 O O . GLU A 1 488 ? 0.284 -24.495 1.211 1.00 88.62 488 GLU A O 1
ATOM 3923 N N . HIS A 1 489 ? -1.363 -23.831 -0.170 1.00 92.81 489 HIS A N 1
ATOM 3924 C CA . HIS A 1 489 ? -0.549 -23.915 -1.380 1.00 92.81 489 HIS A CA 1
ATOM 3925 C C . HIS A 1 489 ? 0.564 -22.863 -1.393 1.00 92.81 489 HIS A C 1
ATOM 3927 O O . HIS A 1 489 ? 1.712 -23.210 -1.669 1.00 92.81 489 HIS A O 1
ATOM 3933 N N . PHE A 1 490 ? 0.249 -21.607 -1.049 1.00 94.44 490 PHE A N 1
ATOM 3934 C CA . PHE A 1 490 ? 1.240 -20.532 -0.960 1.00 94.44 490 PHE A CA 1
ATOM 3935 C C . PHE A 1 490 ? 2.317 -20.863 0.080 1.00 94.44 490 PHE A C 1
ATOM 3937 O O . PHE A 1 490 ? 3.504 -20.892 -0.244 1.00 94.44 490 PHE A O 1
ATOM 3944 N N . SER A 1 491 ? 1.906 -21.150 1.320 1.00 92.75 491 SER A N 1
ATOM 3945 C CA . SER A 1 491 ? 2.822 -21.423 2.424 1.00 92.75 491 SER A CA 1
ATOM 3946 C C . SER A 1 491 ? 3.650 -22.677 2.176 1.00 92.75 491 SER A C 1
ATOM 3948 O O . SER A 1 491 ? 4.837 -22.661 2.491 1.00 92.75 491 SER A O 1
ATOM 3950 N N . LYS A 1 492 ? 3.086 -23.732 1.569 1.00 95.00 492 LYS A N 1
ATOM 3951 C CA . LYS A 1 492 ? 3.873 -24.899 1.160 1.00 95.00 492 LYS A CA 1
ATOM 3952 C C . LYS A 1 492 ? 4.885 -24.533 0.077 1.00 95.00 492 LYS A C 1
ATOM 3954 O O . LYS A 1 492 ? 6.070 -24.736 0.291 1.00 95.00 492 LYS A O 1
ATOM 3959 N N . TYR A 1 493 ? 4.453 -23.955 -1.046 1.00 96.00 493 TYR A N 1
ATOM 3960 C CA . TYR A 1 493 ? 5.341 -23.646 -2.176 1.00 96.00 493 TYR A CA 1
ATOM 3961 C C . TYR A 1 493 ? 6.522 -22.757 -1.766 1.00 96.00 493 TYR A C 1
ATOM 3963 O O . TYR A 1 493 ? 7.664 -23.023 -2.139 1.00 96.00 493 TYR A O 1
ATOM 3971 N N . PHE A 1 494 ? 6.268 -21.724 -0.957 1.00 96.06 494 PHE A N 1
ATOM 3972 C CA . PHE A 1 494 ? 7.329 -20.847 -0.475 1.00 96.06 494 PHE A CA 1
ATOM 3973 C C . PHE A 1 494 ? 8.154 -21.469 0.664 1.00 96.06 494 PHE A C 1
ATOM 3975 O O . PHE A 1 494 ? 9.366 -21.272 0.670 1.00 96.06 494 PHE A O 1
ATOM 3982 N N . THR A 1 495 ? 7.586 -22.273 1.571 1.00 95.88 495 THR A N 1
ATOM 3983 C CA . THR A 1 495 ? 8.372 -22.961 2.621 1.00 95.88 495 THR A CA 1
ATOM 3984 C C . THR A 1 495 ? 9.244 -24.085 2.058 1.00 95.88 495 THR A C 1
ATOM 3986 O O . THR A 1 495 ? 10.416 -24.152 2.419 1.00 95.88 495 THR A O 1
ATOM 3989 N N . ASP A 1 496 ? 8.737 -24.893 1.120 1.00 96.31 496 ASP A N 1
ATOM 3990 C CA . ASP A 1 496 ? 9.509 -25.908 0.380 1.00 96.31 496 ASP A CA 1
ATOM 3991 C C . ASP A 1 496 ? 10.677 -25.251 -0.386 1.00 96.31 496 ASP A C 1
ATOM 3993 O O . ASP A 1 496 ? 11.761 -25.817 -0.507 1.00 96.31 496 ASP A O 1
ATOM 3997 N N . ALA A 1 497 ? 10.490 -24.009 -0.850 1.00 95.06 497 ALA A N 1
ATOM 3998 C CA . ALA A 1 497 ? 11.546 -23.201 -1.452 1.00 95.06 497 ALA A CA 1
ATOM 3999 C C . ALA A 1 497 ? 12.509 -22.544 -0.436 1.00 95.06 497 ALA A C 1
ATOM 4001 O O . ALA A 1 497 ? 13.480 -21.920 -0.865 1.00 95.06 497 ALA A O 1
ATOM 4002 N N . GLY A 1 498 ? 12.285 -22.647 0.878 1.00 94.25 498 GLY A N 1
ATOM 4003 C CA . GLY A 1 498 ? 13.106 -22.025 1.931 1.00 94.25 498 GLY A CA 1
ATOM 4004 C C . GLY A 1 498 ? 12.703 -20.596 2.334 1.00 94.25 498 GLY A C 1
ATOM 4005 O O . GLY A 1 498 ? 13.441 -19.930 3.049 1.00 94.25 498 GLY A O 1
ATOM 4006 N N . LEU A 1 499 ? 11.538 -20.110 1.899 1.00 95.75 499 LEU A N 1
ATOM 4007 C CA . LEU A 1 499 ? 10.962 -18.795 2.219 1.00 95.75 499 LEU A CA 1
ATOM 4008 C C . LEU A 1 499 ? 9.824 -18.914 3.251 1.00 95.75 499 LEU A C 1
ATOM 4010 O O . LEU A 1 499 ? 8.682 -18.494 3.024 1.00 95.75 499 LEU A O 1
ATOM 4014 N N . LYS A 1 500 ? 10.139 -19.486 4.419 1.00 94.88 500 LYS A N 1
ATOM 4015 C CA . LYS A 1 500 ? 9.176 -19.634 5.522 1.00 94.88 500 LYS A CA 1
ATOM 4016 C C . LYS A 1 500 ? 8.675 -18.277 6.042 1.00 94.88 500 LYS A C 1
ATOM 4018 O O . LYS A 1 500 ? 7.475 -18.105 6.211 1.00 94.88 500 LYS A O 1
ATOM 4023 N N . GLU A 1 501 ? 9.552 -17.288 6.209 1.00 94.12 501 GLU A N 1
ATOM 4024 C CA . GLU A 1 501 ? 9.171 -15.952 6.708 1.00 94.12 501 GLU A CA 1
ATOM 4025 C C . GLU A 1 501 ? 8.124 -15.259 5.821 1.00 94.12 501 GLU A C 1
ATOM 4027 O O . GLU A 1 501 ? 7.165 -14.671 6.319 1.00 94.12 501 GLU A O 1
ATOM 4032 N N . LEU A 1 502 ? 8.257 -15.387 4.495 1.00 94.50 502 LEU A N 1
ATOM 4033 C CA . LEU A 1 502 ? 7.273 -14.883 3.534 1.00 94.50 502 LEU A CA 1
ATOM 4034 C C . LEU A 1 502 ? 5.945 -15.653 3.621 1.00 94.50 502 LEU A C 1
ATOM 4036 O O . LEU A 1 502 ? 4.874 -15.060 3.487 1.00 94.50 502 LEU A O 1
ATOM 4040 N N . SER A 1 503 ? 6.016 -16.962 3.873 1.00 92.75 503 SER A N 1
ATOM 4041 C CA . SER A 1 503 ? 4.854 -17.837 4.074 1.00 92.75 503 SER A CA 1
ATOM 4042 C C . SER A 1 503 ? 4.067 -17.459 5.332 1.00 92.75 503 SER A C 1
ATOM 4044 O O . SER A 1 503 ? 2.837 -17.397 5.295 1.00 92.75 503 SER A O 1
ATOM 4046 N N . ASP A 1 504 ? 4.773 -17.161 6.424 1.00 91.88 504 ASP A N 1
ATOM 4047 C CA . ASP A 1 504 ? 4.201 -16.700 7.689 1.00 91.88 504 ASP A CA 1
ATOM 4048 C C . ASP A 1 504 ? 3.633 -15.273 7.572 1.00 91.88 504 ASP A C 1
ATOM 4050 O O . ASP A 1 504 ? 2.525 -15.010 8.047 1.00 91.88 504 ASP A O 1
ATOM 4054 N N . PHE A 1 505 ? 4.328 -14.372 6.865 1.00 92.38 505 PHE A N 1
ATOM 4055 C CA . PHE A 1 505 ? 3.843 -13.023 6.559 1.00 92.38 505 PHE A CA 1
ATOM 4056 C C . PHE A 1 505 ? 2.543 -13.034 5.741 1.00 92.38 505 PHE A C 1
ATOM 4058 O O . PHE A 1 505 ? 1.582 -12.361 6.118 1.00 92.38 505 PHE A O 1
ATOM 4065 N N . ALA A 1 506 ? 2.486 -13.807 4.650 1.00 90.00 506 ALA A N 1
ATOM 4066 C CA . ALA A 1 506 ? 1.308 -13.880 3.785 1.00 90.00 506 ALA A CA 1
ATOM 4067 C C . ALA A 1 506 ? 0.082 -14.429 4.534 1.00 90.00 506 ALA A C 1
ATOM 4069 O O . ALA A 1 506 ? -1.001 -13.848 4.455 1.00 90.00 506 ALA A O 1
ATOM 4070 N N . ARG A 1 507 ? 0.269 -15.485 5.338 1.00 87.19 507 ARG A N 1
ATOM 4071 C CA . ARG A 1 507 ? -0.775 -16.050 6.205 1.00 87.19 507 ARG A CA 1
ATOM 4072 C C . ARG A 1 507 ? -1.292 -15.037 7.230 1.00 87.19 507 ARG A C 1
ATOM 4074 O O . ARG A 1 507 ? -2.501 -14.923 7.422 1.00 87.19 507 ARG A O 1
ATOM 4081 N N . ASN A 1 508 ? -0.399 -14.275 7.866 1.00 87.12 508 ASN A N 1
ATOM 4082 C CA . ASN A 1 508 ? -0.790 -13.227 8.812 1.00 87.12 508 ASN A CA 1
ATOM 4083 C C . ASN A 1 508 ? -1.587 -12.106 8.118 1.00 87.12 508 ASN A C 1
ATOM 4085 O O . ASN A 1 508 ? -2.613 -11.671 8.632 1.00 87.12 508 ASN A O 1
ATOM 4089 N N . GLN A 1 509 ? -1.179 -11.683 6.918 1.00 86.31 509 GLN A N 1
ATOM 4090 C CA . GLN A 1 509 ? -1.916 -10.669 6.156 1.00 86.31 509 GLN A CA 1
ATOM 4091 C C . GLN A 1 509 ? -3.287 -11.167 5.685 1.00 86.31 509 GLN A C 1
ATOM 4093 O O . GLN A 1 509 ? -4.258 -10.424 5.794 1.00 86.31 509 GLN A O 1
ATOM 4098 N N . GLN A 1 510 ? -3.419 -12.432 5.272 1.00 81.62 510 GLN A N 1
ATOM 4099 C CA . GLN A 1 510 ? -4.730 -13.020 4.977 1.00 81.62 510 GLN A CA 1
ATOM 4100 C C . GLN A 1 510 ? -5.632 -13.055 6.224 1.00 81.62 510 GLN A C 1
ATOM 4102 O O . GLN A 1 510 ? -6.811 -12.720 6.124 1.00 81.62 510 GLN A O 1
ATOM 4107 N N . ALA A 1 511 ? -5.083 -13.371 7.403 1.00 81.69 511 ALA A N 1
ATOM 4108 C CA . ALA A 1 511 ? -5.816 -13.299 8.668 1.00 81.69 511 ALA A CA 1
ATOM 4109 C C . ALA A 1 511 ? -6.198 -11.856 9.060 1.00 81.69 511 ALA A C 1
ATOM 4111 O O . ALA A 1 511 ? -7.248 -11.638 9.656 1.00 81.69 511 ALA A O 1
ATOM 4112 N N . ILE A 1 512 ? -5.386 -10.849 8.724 1.00 83.50 512 ILE A N 1
ATOM 4113 C CA . ILE A 1 512 ? -5.733 -9.429 8.910 1.00 83.50 512 ILE A CA 1
ATOM 4114 C C . ILE A 1 512 ? -6.830 -8.999 7.920 1.00 83.50 512 ILE A C 1
ATOM 4116 O O . ILE A 1 512 ? -7.725 -8.242 8.298 1.00 83.50 512 ILE A O 1
ATOM 4120 N N . GLY A 1 513 ? -6.785 -9.489 6.679 1.00 82.94 513 GLY A N 1
ATOM 4121 C CA . GLY A 1 513 ? -7.791 -9.244 5.646 1.00 82.94 513 GLY A CA 1
ATOM 4122 C C . GLY A 1 513 ? -9.165 -9.796 6.025 1.00 82.94 513 GLY A C 1
ATOM 4123 O O . GLY A 1 513 ? -10.121 -9.027 6.113 1.00 82.94 513 GLY A O 1
ATOM 4124 N N . SER A 1 514 ? -9.256 -11.090 6.346 1.00 82.81 514 SER A N 1
ATOM 4125 C CA . SER A 1 514 ? -10.525 -11.732 6.722 1.00 82.81 514 SER A CA 1
ATOM 4126 C C . SER A 1 514 ? -11.145 -11.132 7.988 1.00 82.81 514 SER A C 1
ATOM 4128 O O . SER A 1 514 ? -12.357 -10.949 8.049 1.00 82.81 514 SER A O 1
ATOM 4130 N N . ARG A 1 515 ? -10.334 -10.722 8.975 1.00 85.38 515 ARG A N 1
ATOM 4131 C CA . ARG A 1 515 ? -10.826 -10.002 10.166 1.00 85.38 515 ARG A CA 1
ATOM 4132 C C . ARG A 1 515 ? -11.428 -8.633 9.833 1.00 85.38 515 ARG A C 1
ATOM 4134 O O . ARG A 1 515 ? -12.385 -8.236 10.487 1.00 85.38 515 ARG A O 1
ATOM 4141 N N . LYS A 1 516 ? -10.901 -7.917 8.831 1.00 87.19 516 LYS A N 1
ATOM 4142 C CA . LYS A 1 516 ? -11.474 -6.642 8.352 1.00 87.19 516 LYS A CA 1
ATOM 4143 C C . LYS A 1 516 ? -12.741 -6.844 7.525 1.00 87.19 516 LYS A C 1
ATOM 4145 O O . LYS A 1 516 ? -13.649 -6.026 7.610 1.00 87.19 516 LYS A O 1
ATOM 4150 N N . GLU A 1 517 ? -12.803 -7.914 6.740 1.00 88.69 517 GLU A N 1
ATOM 4151 C CA . GLU A 1 517 ? -14.000 -8.286 5.982 1.00 88.69 517 GLU A CA 1
ATOM 4152 C C . GLU A 1 517 ? -15.148 -8.667 6.930 1.00 88.69 517 GLU A C 1
ATOM 4154 O O . GLU A 1 517 ? -16.236 -8.110 6.822 1.00 88.69 517 GLU A O 1
ATOM 4159 N N . LEU A 1 518 ? -14.860 -9.478 7.954 1.00 90.94 518 LEU A N 1
ATOM 4160 C CA . LEU A 1 518 ? -15.774 -9.788 9.057 1.00 90.94 518 LEU A CA 1
ATOM 4161 C C . LEU A 1 518 ? -16.187 -8.539 9.856 1.00 90.94 518 LEU A C 1
ATOM 4163 O O . LEU A 1 518 ? -17.360 -8.385 10.176 1.00 90.94 518 LEU A O 1
ATOM 4167 N N . GLN A 1 519 ? -15.260 -7.616 10.149 1.00 92.31 519 GLN A N 1
ATOM 4168 C CA . GLN A 1 519 ? -15.602 -6.335 10.787 1.00 92.31 519 GLN A CA 1
ATOM 4169 C C . GLN A 1 519 ? -16.615 -5.542 9.942 1.00 92.31 519 GLN A C 1
ATOM 4171 O O . GLN A 1 519 ? -17.569 -4.988 10.482 1.00 92.31 519 GLN A O 1
ATOM 4176 N N . LYS A 1 520 ? -16.416 -5.495 8.620 1.00 91.94 520 LYS A N 1
ATOM 4177 C CA . LYS A 1 520 ? -17.295 -4.781 7.688 1.00 91.94 520 LYS A CA 1
ATOM 4178 C C . LYS A 1 520 ? -18.670 -5.445 7.572 1.00 91.94 520 LYS A C 1
ATOM 4180 O O . LYS A 1 520 ? -19.668 -4.736 7.597 1.00 91.94 520 LYS A O 1
ATOM 4185 N N . ASP A 1 521 ? -18.740 -6.772 7.495 1.00 92.00 521 ASP A N 1
ATOM 4186 C CA . ASP A 1 521 ? -20.022 -7.492 7.474 1.00 92.00 521 ASP A CA 1
ATOM 4187 C C . ASP A 1 521 ? -20.813 -7.288 8.779 1.00 92.00 521 ASP A C 1
ATOM 4189 O O . ASP A 1 521 ? -21.996 -6.959 8.737 1.00 92.00 521 ASP A O 1
ATOM 4193 N N . LEU A 1 522 ? -20.150 -7.344 9.941 1.00 93.38 522 LEU A N 1
ATOM 4194 C CA . LEU A 1 522 ? -20.785 -7.023 11.225 1.00 93.38 522 LEU A CA 1
ATOM 4195 C C . LEU A 1 522 ? -21.282 -5.570 11.289 1.00 93.38 522 LEU A C 1
ATOM 4197 O O . LEU A 1 522 ? -22.320 -5.312 11.893 1.00 93.38 522 LEU A O 1
ATOM 4201 N N . GLN A 1 523 ? -20.587 -4.621 10.657 1.00 92.38 523 GLN A N 1
ATOM 4202 C CA . GLN A 1 523 ? -21.065 -3.240 10.530 1.00 92.38 523 GLN A CA 1
ATOM 4203 C C . GLN A 1 523 ? -22.276 -3.129 9.596 1.00 92.38 523 GLN A C 1
ATOM 4205 O O . GLN A 1 523 ? -23.236 -2.453 9.949 1.00 92.38 523 GLN A O 1
ATOM 4210 N N . GLU A 1 524 ? -22.298 -3.846 8.472 1.00 92.75 524 GLU A N 1
ATOM 4211 C CA . GLU A 1 524 ? -23.463 -3.895 7.577 1.00 92.75 524 GLU A CA 1
ATOM 4212 C C . GLU A 1 524 ? -24.684 -4.553 8.242 1.00 92.75 524 GLU A C 1
ATOM 4214 O O . GLU A 1 524 ? -25.807 -4.091 8.047 1.00 92.75 524 GLU A O 1
ATOM 4219 N N . GLN A 1 525 ? -24.488 -5.574 9.084 1.00 92.00 525 GLN A N 1
ATOM 4220 C CA . GLN A 1 525 ? -25.548 -6.140 9.931 1.00 92.00 525 GLN A CA 1
ATOM 4221 C C . GLN A 1 525 ? -26.117 -5.090 10.911 1.00 92.00 525 GLN A C 1
ATOM 4223 O O . GLN A 1 525 ? -27.333 -4.980 11.082 1.00 92.00 525 GLN A O 1
ATOM 4228 N N . MET A 1 526 ? -25.255 -4.262 11.519 1.00 91.00 526 MET A N 1
ATOM 4229 C CA . MET A 1 526 ? -25.676 -3.168 12.409 1.00 91.00 526 MET A CA 1
ATOM 4230 C C . MET A 1 526 ? -26.377 -2.023 11.659 1.00 91.00 526 MET A C 1
ATOM 4232 O O . MET A 1 526 ? -27.364 -1.496 12.169 1.00 91.00 526 MET A O 1
ATOM 4236 N N . GLU A 1 527 ? -25.913 -1.666 10.457 1.00 90.00 527 GLU A N 1
ATOM 4237 C CA . GLU A 1 527 ? -26.526 -0.649 9.584 1.00 90.00 527 GLU A CA 1
ATOM 4238 C C . GLU A 1 527 ? -27.927 -1.054 9.102 1.00 90.00 527 GLU A C 1
ATOM 4240 O O . GLU A 1 527 ? -28.818 -0.207 9.021 1.00 90.00 527 GLU A O 1
ATOM 4245 N N . ARG A 1 528 ? -28.153 -2.347 8.827 1.00 91.06 528 ARG A N 1
ATOM 4246 C CA . ARG A 1 528 ? -29.491 -2.885 8.517 1.00 91.06 528 ARG A CA 1
ATOM 4247 C C . ARG A 1 528 ? -30.440 -2.890 9.719 1.00 91.06 528 ARG A C 1
ATOM 4249 O O . ARG A 1 528 ? -31.654 -2.934 9.526 1.00 91.06 528 ARG A O 1
ATOM 4256 N N . GLY A 1 529 ? -29.905 -2.832 10.940 1.00 89.38 529 GLY A N 1
ATOM 4257 C CA . GLY A 1 529 ? -30.674 -3.016 12.169 1.00 89.38 529 GLY A CA 1
ATOM 4258 C C . GLY A 1 529 ? -31.046 -4.478 12.435 1.00 89.38 529 GLY A C 1
ATOM 4259 O O . GLY A 1 529 ? -32.084 -4.731 13.048 1.00 89.38 529 GLY A O 1
ATOM 4260 N N . ASP A 1 530 ? -30.224 -5.428 11.972 1.00 91.56 530 ASP A N 1
ATOM 4261 C CA . ASP A 1 530 ? -30.434 -6.861 12.200 1.00 91.56 530 ASP A CA 1
ATOM 4262 C C . ASP A 1 530 ? -30.472 -7.162 13.716 1.00 91.56 530 ASP A C 1
ATOM 4264 O O . ASP A 1 530 ? -29.777 -6.535 14.524 1.00 91.56 530 ASP A O 1
ATOM 4268 N N . ALA A 1 531 ? -31.308 -8.113 14.145 1.00 94.69 531 ALA A N 1
ATOM 4269 C CA . ALA A 1 531 ? -31.510 -8.361 15.571 1.00 94.69 531 ALA A CA 1
ATOM 4270 C C . ALA A 1 531 ? -30.251 -8.963 16.221 1.00 94.69 531 ALA A C 1
ATOM 4272 O O . ALA A 1 531 ? -29.650 -9.893 15.688 1.00 94.69 531 ALA A O 1
ATOM 4273 N N . PHE A 1 532 ? -29.883 -8.501 17.426 1.00 93.38 532 PHE A N 1
ATOM 4274 C CA . PHE A 1 532 ? -28.641 -8.926 18.097 1.00 93.38 532 PHE A CA 1
ATOM 4275 C C . PHE A 1 532 ? -28.465 -10.446 18.195 1.00 93.38 532 PHE A C 1
ATOM 4277 O O . PHE A 1 532 ? -27.346 -10.931 18.079 1.00 93.38 532 PHE A O 1
ATOM 4284 N N . LYS A 1 533 ? -29.553 -11.207 18.374 1.00 94.12 533 LYS A N 1
ATOM 4285 C CA . LYS A 1 533 ? -29.528 -12.677 18.399 1.00 94.12 533 LYS A CA 1
ATOM 4286 C C . LYS A 1 533 ? -28.946 -13.271 17.109 1.00 94.12 533 LYS A C 1
ATOM 4288 O O . LYS A 1 533 ? -28.179 -14.230 17.176 1.00 94.12 533 LYS A O 1
ATOM 4293 N N . ASP A 1 534 ? -29.294 -12.690 15.970 1.00 93.88 534 ASP A N 1
ATOM 4294 C CA . ASP A 1 534 ? -28.918 -13.174 14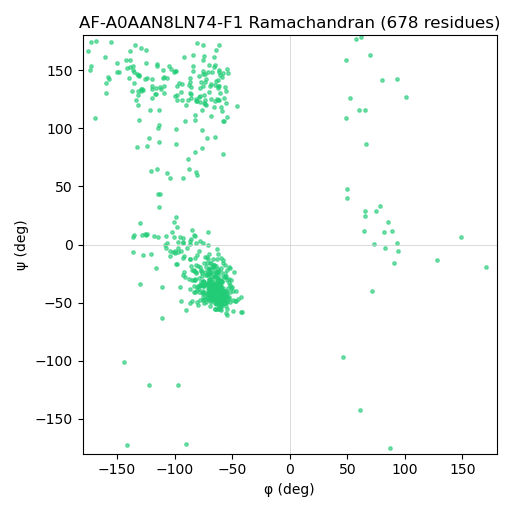.646 1.00 93.88 534 ASP A CA 1
ATOM 4295 C C . ASP A 1 534 ? -27.486 -12.726 14.307 1.00 93.88 534 ASP A C 1
ATOM 4297 O O . ASP A 1 534 ? -26.694 -13.535 13.824 1.00 93.88 534 ASP A O 1
ATOM 4301 N N . ILE A 1 535 ? -27.098 -11.509 14.720 1.00 94.62 535 ILE A N 1
ATOM 4302 C CA . ILE A 1 535 ? -25.702 -11.031 14.673 1.00 94.62 535 ILE A CA 1
ATOM 4303 C C . ILE A 1 535 ? -24.781 -11.931 15.514 1.00 94.62 535 ILE A C 1
ATOM 4305 O O . ILE A 1 535 ? -23.720 -12.359 15.059 1.00 94.62 535 ILE A O 1
ATOM 4309 N N . ILE A 1 536 ? -25.200 -12.286 16.735 1.00 95.38 536 ILE A N 1
ATOM 4310 C CA . ILE A 1 536 ? -24.467 -13.211 17.615 1.00 95.38 536 ILE A CA 1
ATOM 4311 C C . ILE A 1 536 ? -24.352 -14.602 16.975 1.00 95.38 536 ILE A C 1
ATOM 4313 O O . ILE A 1 536 ? -23.298 -15.233 17.081 1.00 95.38 536 ILE A O 1
ATOM 4317 N N . ALA A 1 537 ? -25.404 -15.092 16.311 1.00 94.69 537 ALA A N 1
ATOM 4318 C CA . ALA A 1 537 ? -25.378 -16.377 15.615 1.00 94.69 537 ALA A CA 1
ATOM 4319 C C . ALA A 1 537 ? -24.392 -16.363 14.435 1.00 94.69 537 ALA A C 1
ATOM 4321 O O . ALA A 1 537 ? -23.513 -17.223 14.380 1.00 94.69 537 ALA A O 1
ATOM 4322 N N . SER A 1 538 ? -24.476 -15.350 13.564 1.00 93.56 538 SER A N 1
ATOM 4323 C CA . SER A 1 538 ? -23.571 -15.148 12.425 1.00 93.56 538 SER A CA 1
ATOM 4324 C C . SER A 1 538 ? -22.104 -15.072 12.863 1.00 93.56 538 SER A C 1
ATOM 4326 O O . SER A 1 538 ? -21.260 -15.823 12.369 1.00 93.56 538 SER A O 1
ATOM 4328 N N . ALA A 1 539 ? -21.800 -14.240 13.862 1.00 93.69 539 ALA A N 1
ATOM 4329 C CA . ALA A 1 539 ? -20.455 -14.116 14.411 1.00 93.69 539 ALA A CA 1
ATOM 4330 C C . ALA A 1 539 ? -19.942 -15.448 14.999 1.00 93.69 539 ALA A C 1
ATOM 4332 O O . ALA A 1 539 ? -18.796 -15.833 14.758 1.00 93.69 539 ALA A O 1
ATOM 4333 N N . ARG A 1 540 ? -20.783 -16.202 15.723 1.00 94.19 540 ARG A N 1
ATOM 4334 C CA . ARG A 1 540 ? -20.418 -17.525 16.272 1.00 94.19 540 ARG A CA 1
ATOM 4335 C C . ARG A 1 540 ? -20.240 -18.605 15.198 1.00 94.19 540 ARG A C 1
ATOM 4337 O O . ARG A 1 540 ? -19.522 -19.575 15.448 1.00 94.19 540 ARG A O 1
ATOM 4344 N N . GLU A 1 541 ? -20.847 -18.460 14.023 1.00 93.00 541 GLU A N 1
ATOM 4345 C CA . GLU A 1 541 ? -20.591 -19.327 12.867 1.00 93.00 541 GLU A CA 1
ATOM 4346 C C . GLU A 1 541 ? -19.235 -19.005 12.220 1.00 93.00 541 GLU A C 1
ATOM 4348 O O . GLU A 1 541 ? -18.395 -19.900 12.095 1.00 93.00 541 GLU A O 1
ATOM 4353 N N . GLU A 1 542 ? -18.952 -17.730 11.928 1.00 89.31 542 GLU A N 1
ATOM 4354 C CA . GLU A 1 542 ? -17.650 -17.307 11.387 1.00 89.31 542 GLU A CA 1
ATOM 4355 C C . GLU A 1 542 ? -16.484 -17.589 12.354 1.00 89.31 542 GLU A C 1
ATOM 4357 O O . GLU A 1 542 ? -15.374 -17.884 11.900 1.00 89.31 542 GLU A O 1
ATOM 4362 N N . MET A 1 543 ? -16.717 -17.599 13.676 1.00 91.81 543 MET A N 1
ATOM 4363 C CA . MET A 1 543 ? -15.728 -18.085 14.649 1.00 91.81 543 MET A CA 1
ATOM 4364 C C . MET A 1 543 ? -15.336 -19.542 14.410 1.00 91.81 543 MET A C 1
ATOM 4366 O O . MET A 1 543 ? -14.147 -19.853 14.357 1.00 91.81 543 MET A O 1
ATOM 4370 N N . LYS A 1 544 ? -16.319 -20.435 14.249 1.00 89.50 544 LYS A N 1
ATOM 4371 C CA . LYS A 1 544 ? -16.082 -21.873 14.036 1.00 89.50 544 LYS A CA 1
ATOM 4372 C C . LYS A 1 544 ? -15.442 -22.133 12.675 1.00 89.50 544 LYS A C 1
ATOM 4374 O O . LYS A 1 544 ? -14.469 -22.874 12.585 1.00 89.50 544 LYS A O 1
ATOM 4379 N N . LYS A 1 545 ? -15.968 -21.486 11.634 1.00 86.06 545 LYS A N 1
ATOM 4380 C CA . LYS A 1 545 ? -15.541 -21.616 10.235 1.00 86.06 545 LYS A CA 1
ATOM 4381 C C . LYS A 1 545 ? -14.091 -21.181 10.004 1.00 86.06 545 LYS A C 1
ATOM 4383 O O . LYS A 1 545 ? -13.376 -21.844 9.261 1.00 86.06 545 LYS A O 1
ATOM 4388 N N . ASN A 1 546 ? -13.648 -20.104 10.659 1.00 82.38 546 ASN A N 1
ATOM 4389 C CA . ASN A 1 546 ? -12.303 -19.539 10.484 1.00 82.38 546 ASN A CA 1
ATOM 4390 C C . ASN A 1 546 ? -11.365 -19.788 11.688 1.00 82.38 546 ASN A C 1
ATOM 4392 O O . ASN A 1 546 ? -10.272 -19.225 11.734 1.00 82.38 546 ASN A O 1
ATOM 4396 N N . ASN A 1 547 ? -11.788 -20.599 12.668 1.00 85.31 547 ASN A N 1
ATOM 4397 C CA . ASN A 1 547 ? -11.082 -20.873 13.929 1.00 85.31 547 ASN A CA 1
ATOM 4398 C C . ASN A 1 547 ? -10.623 -19.599 14.682 1.00 85.31 547 ASN A C 1
ATOM 4400 O O . ASN A 1 547 ? -9.467 -19.463 15.090 1.00 85.31 547 ASN A O 1
ATOM 4404 N N . ILE A 1 548 ? -11.531 -18.628 14.827 1.00 88.69 548 ILE A N 1
ATOM 4405 C CA . ILE A 1 548 ? -11.277 -17.348 15.505 1.00 88.69 548 ILE A CA 1
ATOM 4406 C C . ILE A 1 548 ? -11.575 -17.511 17.001 1.00 88.69 548 ILE A C 1
ATOM 4408 O O . ILE A 1 548 ? -12.689 -17.875 17.376 1.00 88.69 548 ILE A O 1
ATOM 4412 N N . SER A 1 549 ? -10.595 -17.210 17.860 1.00 92.31 549 SER A N 1
ATOM 4413 C CA . SER A 1 549 ? -10.778 -17.233 19.318 1.00 92.31 549 SER A CA 1
ATOM 4414 C C . SER A 1 549 ? -11.762 -16.160 19.792 1.00 92.31 549 SER A C 1
ATOM 4416 O O . SER A 1 549 ? -11.869 -15.100 19.175 1.00 92.31 549 SER A O 1
ATOM 4418 N N . GLU A 1 550 ? -12.440 -16.397 20.920 1.00 93.75 550 GLU A N 1
ATOM 4419 C CA . GLU A 1 550 ? -13.384 -15.434 21.515 1.00 93.75 550 GLU A CA 1
ATOM 4420 C C . GLU A 1 550 ? -12.725 -14.067 21.739 1.00 93.75 550 GLU A C 1
ATOM 4422 O O . GLU A 1 550 ? -13.238 -13.059 21.265 1.00 93.75 550 GLU A O 1
ATOM 4427 N N . GLN A 1 551 ? -11.515 -14.060 22.306 1.00 92.69 551 GLN A N 1
ATOM 4428 C CA . GLN A 1 551 ? -10.635 -12.894 22.412 1.00 92.69 551 GLN A CA 1
ATOM 4429 C C . GLN A 1 551 ? -10.492 -12.116 21.088 1.00 92.69 551 GLN A C 1
ATOM 4431 O O . GLN A 1 551 ? -10.632 -10.893 21.038 1.00 92.69 551 GLN A O 1
ATOM 4436 N N . THR A 1 552 ? -10.225 -12.818 19.984 1.00 91.62 552 THR A N 1
ATOM 4437 C CA . THR A 1 552 ? -10.093 -12.168 18.675 1.00 91.62 552 THR A CA 1
ATOM 4438 C C . THR A 1 552 ? -11.440 -11.614 18.204 1.00 91.62 552 THR A C 1
ATOM 4440 O O . THR A 1 552 ? -11.476 -10.517 17.648 1.00 91.62 552 THR A O 1
ATOM 4443 N N . MET A 1 553 ? -12.543 -12.327 18.456 1.00 94.69 553 MET A N 1
ATOM 4444 C CA . MET A 1 553 ? -13.888 -11.879 18.092 1.00 94.69 553 MET A CA 1
ATOM 4445 C C . MET A 1 553 ? -14.330 -10.647 18.893 1.00 94.69 553 MET A C 1
ATOM 4447 O O . MET A 1 553 ? -14.748 -9.675 18.273 1.00 94.69 553 MET A O 1
ATOM 4451 N N . ILE A 1 554 ? -14.183 -10.607 20.224 1.00 95.94 554 ILE A N 1
ATOM 4452 C CA . ILE A 1 554 ? -14.581 -9.426 21.017 1.00 95.94 554 ILE A CA 1
ATOM 4453 C C . ILE A 1 554 ? -13.808 -8.167 20.594 1.00 95.94 554 ILE A C 1
ATOM 4455 O O . ILE A 1 554 ? -14.388 -7.086 20.522 1.00 95.94 554 ILE A O 1
ATOM 4459 N N . GLY A 1 555 ? -12.537 -8.302 20.193 1.00 94.19 555 GLY A N 1
ATOM 4460 C CA . GLY A 1 555 ? -11.764 -7.204 19.601 1.00 94.19 555 GLY A CA 1
ATOM 4461 C C . GLY A 1 555 ? -12.339 -6.683 18.273 1.00 94.19 555 GLY A C 1
ATOM 4462 O O . GLY A 1 555 ? -12.337 -5.473 18.030 1.00 94.19 555 GLY A O 1
ATOM 4463 N N . ILE A 1 556 ? -12.858 -7.575 17.423 1.00 94.56 556 ILE A N 1
ATOM 4464 C CA . ILE A 1 556 ? -13.540 -7.225 16.164 1.00 94.56 556 ILE A CA 1
ATOM 4465 C C . ILE A 1 556 ? -14.911 -6.603 16.450 1.00 94.56 556 ILE A C 1
ATOM 4467 O O . ILE A 1 556 ? -15.218 -5.554 15.887 1.00 94.56 556 ILE A O 1
ATOM 4471 N N . VAL A 1 557 ? -15.707 -7.183 17.353 1.00 95.69 557 VAL A N 1
ATOM 4472 C CA . VAL A 1 557 ? -17.019 -6.656 17.769 1.00 95.69 557 VAL A CA 1
ATOM 4473 C C . VAL A 1 557 ? -16.874 -5.252 18.360 1.00 95.69 557 VAL A C 1
ATOM 4475 O O . VAL A 1 557 ? -17.553 -4.338 17.900 1.00 95.69 557 VAL A O 1
ATOM 4478 N N . TRP A 1 558 ? -15.937 -5.039 19.291 1.00 95.94 558 TRP A N 1
ATOM 4479 C CA . TRP A 1 558 ? -15.626 -3.717 19.849 1.00 95.94 558 TRP A CA 1
ATOM 4480 C C . TRP A 1 558 ? -15.282 -2.703 18.754 1.00 95.94 558 TRP A C 1
ATOM 4482 O O . TRP A 1 558 ? -15.850 -1.613 18.709 1.00 95.94 558 TRP A O 1
ATOM 4492 N N . THR A 1 559 ? -14.397 -3.076 17.826 1.00 94.19 559 THR A N 1
ATOM 4493 C CA . THR A 1 559 ? -13.959 -2.183 16.744 1.00 94.19 559 THR A CA 1
ATOM 4494 C C . THR A 1 559 ? -15.098 -1.898 15.754 1.00 94.19 559 THR A C 1
ATOM 4496 O O . THR A 1 559 ? -15.212 -0.773 15.267 1.00 94.19 559 THR A O 1
ATOM 4499 N N . SER A 1 560 ? -15.981 -2.872 15.509 1.00 94.75 560 SER A N 1
ATOM 4500 C CA . SER A 1 560 ? -17.193 -2.724 14.689 1.00 94.75 560 SER A CA 1
ATOM 4501 C C . SER A 1 560 ? -18.156 -1.717 15.322 1.00 94.75 560 SER A C 1
ATOM 4503 O O . SER A 1 560 ? -18.469 -0.701 14.700 1.00 94.75 560 SER A O 1
ATOM 4505 N N . VAL A 1 561 ? -18.535 -1.949 16.588 1.00 94.38 561 VAL A N 1
ATOM 4506 C CA . VAL A 1 561 ? -19.453 -1.107 17.376 1.00 94.38 561 VAL A CA 1
ATOM 4507 C C . VAL A 1 561 ? -18.916 0.318 17.527 1.00 94.38 561 VAL A C 1
ATOM 4509 O O . VAL A 1 561 ? -19.669 1.272 17.341 1.00 94.38 561 VAL A O 1
ATOM 4512 N N . MET A 1 562 ? -17.625 0.490 17.825 1.00 93.19 562 MET A N 1
ATOM 4513 C CA . MET A 1 562 ? -17.030 1.816 18.038 1.00 93.19 562 MET A CA 1
ATOM 4514 C C . MET A 1 562 ? -16.758 2.596 16.749 1.00 93.19 562 MET A C 1
ATOM 4516 O O . MET A 1 562 ? -16.685 3.821 16.803 1.00 93.19 562 MET A O 1
ATOM 4520 N N . SER A 1 563 ? -16.632 1.927 15.598 1.00 89.94 563 SER A N 1
ATOM 4521 C CA . SER A 1 563 ? -16.399 2.599 14.306 1.00 89.94 563 SER A CA 1
ATOM 4522 C C . SER A 1 563 ? -17.679 2.814 13.484 1.00 89.94 563 SER A C 1
ATOM 4524 O O . SER A 1 563 ? -17.621 3.469 12.450 1.00 89.94 563 SER A O 1
ATOM 4526 N N . TYR A 1 564 ? -18.822 2.276 13.928 1.00 84.56 564 TYR A N 1
ATOM 4527 C CA . TYR A 1 564 ? -20.140 2.453 13.295 1.00 84.56 564 TYR A CA 1
ATOM 4528 C C . TYR A 1 564 ? -20.737 3.864 13.511 1.00 84.56 564 TYR A C 1
ATOM 4530 O O . TYR A 1 564 ? -21.554 4.324 12.720 1.00 84.56 564 TYR A O 1
ATOM 4538 N N . VAL A 1 565 ? -20.323 4.583 14.561 1.00 87.38 565 VAL A N 1
ATOM 4539 C CA . VAL A 1 565 ? -20.915 5.875 14.958 1.00 87.38 565 VAL A CA 1
ATOM 4540 C C . VAL A 1 565 ? -19.941 7.036 14.740 1.00 87.38 565 VAL A C 1
ATOM 4542 O O . VAL A 1 565 ? -18.789 6.973 15.167 1.00 87.38 565 VAL A O 1
ATOM 4545 N N . GLU A 1 566 ? -20.407 8.141 14.140 1.00 87.62 566 GLU A N 1
ATOM 4546 C CA . GLU A 1 566 ? -19.642 9.396 14.133 1.00 87.62 566 GLU A CA 1
ATOM 4547 C C . GLU A 1 566 ? -19.686 10.054 15.523 1.00 87.62 566 GLU A C 1
ATOM 4549 O O . GLU A 1 566 ? -20.747 10.381 16.066 1.00 87.62 566 GLU A O 1
ATOM 4554 N N . TRP A 1 567 ? -18.506 10.250 16.106 1.00 91.69 567 TRP A N 1
ATOM 4555 C CA . TRP A 1 567 ? -18.340 10.727 17.475 1.00 91.69 567 TRP A CA 1
ATOM 4556 C C . TRP A 1 567 ? -18.341 12.253 17.592 1.00 91.69 567 TRP A C 1
ATOM 4558 O O . TRP A 1 567 ? -17.725 12.970 16.798 1.00 91.69 567 TRP A O 1
ATOM 4568 N N . ASN A 1 568 ? -18.997 12.760 18.638 1.00 89.06 568 ASN A N 1
ATOM 4569 C CA . ASN A 1 568 ? -18.964 14.174 18.988 1.00 89.06 568 ASN A CA 1
ATOM 4570 C C . ASN A 1 568 ? -17.529 14.643 19.316 1.00 89.06 568 ASN A C 1
ATOM 4572 O O . ASN A 1 568 ? -16.713 13.899 19.852 1.00 89.06 568 ASN A O 1
ATOM 4576 N N . LYS A 1 569 ? -17.229 15.910 19.013 1.00 87.12 569 LYS A N 1
ATOM 4577 C CA . LYS A 1 569 ? -15.911 16.541 19.229 1.00 87.12 569 LYS A CA 1
ATOM 4578 C C . LYS A 1 569 ? -15.841 17.346 20.536 1.00 87.12 569 LYS A C 1
ATOM 4580 O O . LYS A 1 569 ? -14.823 17.968 20.825 1.00 87.12 569 LYS A O 1
ATOM 4585 N N . LYS A 1 570 ? -16.926 17.354 21.321 1.00 86.94 570 LYS A N 1
ATOM 4586 C CA . LYS A 1 570 ? -16.955 17.833 22.710 1.00 86.94 570 LYS A CA 1
ATOM 4587 C C . LYS A 1 570 ? -16.889 16.644 23.667 1.00 86.94 570 LYS A C 1
ATOM 4589 O O . LYS A 1 570 ? -17.712 15.742 23.569 1.00 86.94 570 LYS A O 1
ATOM 4594 N N . GLU A 1 571 ? -15.954 16.699 24.607 1.00 81.88 571 GLU A N 1
ATOM 4595 C CA . GLU A 1 571 ? -15.628 15.640 25.576 1.00 81.88 571 GLU A CA 1
ATOM 4596 C C . GLU A 1 571 ? -16.829 15.186 26.434 1.00 81.88 571 GLU A C 1
ATOM 4598 O O . GLU A 1 571 ? -17.093 13.992 26.584 1.00 81.88 571 GLU A O 1
ATOM 4603 N N . GLU A 1 572 ? -17.620 16.134 26.940 1.00 81.06 572 GLU A N 1
ATOM 4604 C CA . GLU A 1 572 ? -18.824 15.844 27.731 1.00 81.06 572 GLU A CA 1
ATOM 4605 C C . GLU A 1 572 ? -19.880 15.114 26.884 1.00 81.06 572 GLU A C 1
ATOM 4607 O O . GLU A 1 572 ? -20.340 14.030 27.242 1.00 81.06 572 GLU A O 1
ATOM 4612 N N . LEU A 1 573 ? -20.194 15.659 25.703 1.00 89.25 573 LEU A N 1
ATOM 4613 C CA . LEU A 1 573 ? -21.218 15.106 24.812 1.00 89.25 573 LEU A CA 1
ATOM 4614 C C . LEU A 1 573 ? -20.810 13.758 24.203 1.00 89.25 573 LEU A C 1
ATOM 4616 O O . LEU A 1 573 ? -21.671 12.905 24.001 1.00 89.25 573 LEU A O 1
ATOM 4620 N N . VAL A 1 574 ? -19.522 13.545 23.901 1.00 91.31 574 VAL A N 1
ATOM 4621 C CA . VAL A 1 574 ? -19.053 12.247 23.393 1.00 91.31 574 VAL A CA 1
ATOM 4622 C C . VAL A 1 574 ? -19.092 11.183 24.485 1.00 91.31 574 VAL A C 1
ATOM 4624 O O . VAL A 1 574 ? -19.417 10.036 24.197 1.00 91.31 574 VAL A O 1
ATOM 4627 N N . THR A 1 575 ? -18.860 11.566 25.744 1.00 90.56 575 THR A N 1
ATOM 4628 C CA . THR A 1 575 ? -18.998 10.665 26.893 1.00 90.56 575 THR A CA 1
ATOM 4629 C C . THR A 1 575 ? -20.446 10.189 27.045 1.00 90.56 575 THR A C 1
ATOM 4631 O O . THR A 1 575 ? -20.686 8.987 27.150 1.00 90.56 575 THR A O 1
ATOM 4634 N N . GLU A 1 576 ? -21.427 11.096 26.992 1.00 91.94 576 GLU A N 1
ATOM 4635 C CA . GLU A 1 576 ? -22.854 10.732 27.036 1.00 91.94 576 GLU A CA 1
ATOM 4636 C C . GLU A 1 576 ? -23.283 9.894 25.820 1.00 91.94 576 GLU A C 1
ATOM 4638 O O . GLU A 1 576 ? -23.979 8.885 25.970 1.00 91.94 576 GLU A O 1
ATOM 4643 N N . GLN A 1 577 ? -22.825 10.267 24.618 1.00 93.88 577 GLN A N 1
ATOM 4644 C CA . GLN A 1 577 ? -23.064 9.518 23.381 1.00 93.88 577 GLN A CA 1
ATOM 4645 C C . GLN A 1 577 ? -22.510 8.089 23.481 1.00 93.88 577 GLN A C 1
ATOM 4647 O O . GLN A 1 577 ? -23.213 7.138 23.138 1.00 93.88 577 GLN A O 1
ATOM 4652 N N . ALA A 1 578 ? -21.281 7.926 23.980 1.00 93.56 578 ALA A N 1
ATOM 4653 C CA . ALA A 1 578 ? -20.617 6.634 24.128 1.00 93.56 578 ALA A CA 1
ATOM 4654 C C . ALA A 1 578 ? -21.307 5.747 25.165 1.00 93.56 578 ALA A C 1
ATOM 4656 O O . ALA A 1 578 ? -21.525 4.569 24.899 1.00 93.56 578 ALA A O 1
ATOM 4657 N N . ILE A 1 579 ? -21.721 6.313 26.303 1.00 94.12 579 ILE A N 1
ATOM 4658 C CA . ILE A 1 579 ? -22.483 5.589 27.330 1.00 94.12 579 ILE A CA 1
ATOM 4659 C C . ILE A 1 579 ? -23.824 5.107 26.762 1.00 94.12 579 ILE A C 1
ATOM 4661 O O . ILE A 1 579 ? -24.178 3.939 26.920 1.00 94.12 579 ILE A O 1
ATOM 4665 N N . LYS A 1 580 ? -24.564 5.970 26.052 1.00 94.56 580 LYS A N 1
ATOM 4666 C CA . LYS A 1 580 ? -25.842 5.592 25.429 1.00 94.56 580 LYS A CA 1
ATOM 4667 C C . LYS A 1 580 ? -25.662 4.501 24.366 1.00 94.56 580 LYS A C 1
ATOM 4669 O O . LYS A 1 580 ? -26.438 3.548 24.342 1.00 94.56 580 LYS A O 1
ATOM 4674 N N . HIS A 1 581 ? -24.642 4.633 23.518 1.00 94.81 581 HIS A N 1
ATOM 4675 C CA . HIS A 1 581 ? -24.322 3.678 22.456 1.00 94.81 581 HIS A CA 1
ATOM 4676 C C . HIS A 1 581 ? -23.903 2.319 23.020 1.00 94.81 581 HIS A C 1
ATOM 4678 O O . HIS A 1 581 ? -24.538 1.304 22.748 1.00 94.81 581 HIS A O 1
ATOM 4684 N N . LEU A 1 582 ? -22.894 2.283 23.890 1.00 95.62 582 LEU A N 1
ATOM 4685 C CA . LEU A 1 582 ? -22.395 1.030 24.457 1.00 95.62 582 LEU A CA 1
ATOM 4686 C C . LEU A 1 582 ? -23.437 0.331 25.338 1.00 95.62 582 LEU A C 1
ATOM 4688 O O . LEU A 1 582 ? -23.472 -0.897 25.352 1.00 95.62 582 LEU A O 1
ATOM 4692 N N . LYS A 1 583 ? -24.364 1.068 25.968 1.00 95.19 583 LYS A N 1
ATOM 4693 C CA . LYS A 1 583 ? -25.521 0.471 26.654 1.00 95.19 583 LYS A CA 1
ATOM 4694 C C . LYS A 1 583 ? -26.465 -0.261 25.691 1.00 95.19 583 LYS A C 1
ATOM 4696 O O . LYS A 1 583 ? -26.952 -1.334 26.030 1.00 95.19 583 LYS A O 1
ATOM 4701 N N . GLN A 1 584 ? -26.700 0.277 24.492 1.00 93.94 584 GLN A N 1
ATOM 4702 C CA . GLN A 1 584 ? -27.497 -0.396 23.457 1.00 93.94 584 GLN A CA 1
ATOM 4703 C C . GLN A 1 584 ? -26.810 -1.677 22.951 1.00 93.94 584 GLN A C 1
ATOM 4705 O O . GLN A 1 584 ? -27.486 -2.678 22.735 1.00 93.94 584 GLN A O 1
ATOM 4710 N N . TYR A 1 585 ? -25.481 -1.667 22.806 1.00 94.94 585 TYR A N 1
ATOM 4711 C CA . TYR A 1 585 ? -24.700 -2.799 22.284 1.00 94.94 585 TYR A CA 1
ATOM 4712 C C . TYR A 1 585 ? -24.150 -3.754 23.364 1.00 94.94 585 TYR A C 1
ATOM 4714 O O . TYR A 1 585 ? -23.508 -4.751 23.030 1.00 94.94 585 TYR A O 1
ATOM 4722 N N . SER A 1 586 ? -24.440 -3.519 24.648 1.00 95.06 586 SER A N 1
ATOM 4723 C CA . SER A 1 586 ? -24.004 -4.388 25.756 1.00 95.06 586 SER A CA 1
ATOM 4724 C C . SER A 1 586 ? -24.418 -5.864 25.591 1.00 95.06 586 SER A C 1
ATOM 4726 O O . SER A 1 586 ? -23.568 -6.720 25.826 1.00 95.06 586 SER A O 1
ATOM 4728 N N . PRO A 1 587 ? -25.632 -6.218 25.103 1.00 95.06 587 PRO A N 1
ATOM 4729 C CA . PRO A 1 587 ? -25.996 -7.621 24.863 1.00 95.06 587 PRO A CA 1
ATOM 4730 C C . PRO A 1 587 ? -25.127 -8.320 23.806 1.00 95.06 587 PRO A C 1
ATOM 4732 O O . PRO A 1 587 ? -24.903 -9.525 23.896 1.00 95.06 587 PRO A O 1
ATOM 4735 N N . LEU A 1 588 ? -24.625 -7.571 22.816 1.00 94.75 588 LEU A N 1
ATOM 4736 C CA . LEU A 1 588 ? -23.716 -8.092 21.794 1.00 94.75 588 LEU A CA 1
ATOM 4737 C C . LEU A 1 588 ? -22.304 -8.290 22.359 1.00 94.75 588 LEU A C 1
ATOM 4739 O O . LEU A 1 588 ? -21.684 -9.310 22.074 1.00 94.75 588 LEU A O 1
ATOM 4743 N N . LEU A 1 589 ? -21.812 -7.358 23.183 1.00 96.12 589 LEU A N 1
ATOM 4744 C CA . LEU A 1 589 ? -20.516 -7.497 23.860 1.00 96.12 589 LEU A CA 1
ATOM 4745 C C . LEU A 1 589 ? -20.529 -8.693 24.829 1.00 96.12 589 LEU A C 1
ATOM 4747 O O . LEU A 1 589 ? -19.668 -9.564 24.715 1.00 96.12 589 LEU A O 1
ATOM 4751 N N . LYS A 1 590 ? -21.567 -8.801 25.674 1.00 95.88 590 LYS A N 1
ATOM 4752 C CA . LYS A 1 590 ? -21.760 -9.895 26.647 1.00 95.88 590 LYS A CA 1
ATOM 4753 C C . LYS A 1 590 ? -21.722 -11.290 26.012 1.00 95.88 590 LYS A C 1
ATOM 4755 O O . LYS A 1 590 ? -21.291 -12.258 26.629 1.00 95.88 590 LYS A O 1
ATOM 4760 N N . ALA A 1 591 ? -22.142 -11.411 24.753 1.00 95.44 591 ALA A N 1
ATOM 4761 C CA . ALA A 1 591 ? -22.130 -12.677 24.023 1.00 95.44 591 ALA A CA 1
ATOM 4762 C C . ALA A 1 591 ? -20.725 -13.175 23.617 1.00 95.44 591 ALA A C 1
ATOM 4764 O O . ALA A 1 591 ? -20.609 -14.327 23.182 1.00 95.44 591 ALA A O 1
ATOM 4765 N N . PHE A 1 592 ? -19.689 -12.339 23.755 1.00 95.94 592 PHE A N 1
ATOM 4766 C CA . PHE A 1 592 ? -18.281 -12.641 23.452 1.00 95.94 592 PHE A CA 1
ATOM 4767 C C . PHE A 1 592 ? -17.326 -12.259 24.600 1.00 95.94 592 PHE A C 1
ATOM 4769 O O . PHE A 1 592 ? -16.119 -12.158 24.398 1.00 95.94 592 PHE A O 1
ATOM 4776 N N . THR A 1 593 ? -17.862 -12.075 25.805 1.00 95.44 593 THR A N 1
ATOM 4777 C CA . THR A 1 593 ? -17.117 -11.959 27.065 1.00 95.44 593 THR A CA 1
ATOM 4778 C C . THR A 1 593 ? -17.582 -13.068 28.011 1.00 95.44 593 THR A C 1
ATOM 4780 O O . THR A 1 593 ? -18.219 -12.807 29.025 1.00 95.44 593 THR A O 1
ATOM 4783 N N . SER A 1 594 ? -17.342 -14.326 27.618 1.00 92.94 594 SER A N 1
ATOM 4784 C CA . SER A 1 594 ? -17.657 -15.514 28.437 1.00 92.94 594 SER A CA 1
ATOM 4785 C C . SER A 1 594 ? -16.436 -16.076 29.172 1.00 92.94 594 SER A C 1
ATOM 4787 O O . SER A 1 594 ? -16.545 -17.001 29.973 1.00 92.94 594 SER A O 1
ATOM 4789 N N . GLN A 1 595 ? -15.266 -15.509 28.882 1.00 93.56 595 GLN A N 1
ATOM 4790 C CA . GLN A 1 595 ? -13.980 -15.835 29.475 1.00 93.56 595 GLN A CA 1
ATOM 4791 C C . GLN A 1 595 ? -13.331 -14.537 29.974 1.00 93.56 595 GLN A C 1
ATOM 4793 O O . GLN A 1 595 ? -13.193 -13.594 29.190 1.00 93.56 595 GLN A O 1
ATOM 4798 N N . GLY A 1 596 ? -12.787 -14.522 31.196 1.00 91.88 596 GLY A N 1
ATOM 4799 C CA . GLY A 1 596 ? -12.047 -13.362 31.725 1.00 91.88 596 GLY A CA 1
ATOM 4800 C C . GLY A 1 596 ? -10.882 -12.913 30.826 1.00 91.88 596 GLY A C 1
ATOM 4801 O O . GLY A 1 596 ? -10.550 -11.732 30.742 1.00 91.88 596 GLY A O 1
ATOM 4802 N N . ALA A 1 597 ? -10.305 -13.835 30.047 1.00 94.00 597 ALA A N 1
ATOM 4803 C CA . ALA A 1 597 ? -9.286 -13.533 29.040 1.00 94.00 597 ALA A CA 1
ATOM 4804 C C . ALA A 1 597 ? -9.812 -12.712 27.836 1.00 94.00 597 ALA A C 1
ATOM 4806 O O . ALA A 1 597 ? -9.024 -12.033 27.171 1.00 94.00 597 ALA A O 1
ATOM 4807 N N . SER A 1 598 ? -11.115 -12.765 27.546 1.00 96.00 598 SER A N 1
ATOM 4808 C CA . SER A 1 598 ? -11.817 -11.921 26.565 1.00 96.00 598 SER A CA 1
ATOM 4809 C C . SER A 1 598 ? -12.178 -10.558 27.164 1.00 96.00 598 SER A C 1
ATOM 4811 O O . SER A 1 598 ? -11.982 -9.534 26.513 1.00 96.00 598 SER A O 1
ATOM 4813 N N . GLU A 1 599 ? -12.634 -10.530 28.418 1.00 97.19 599 GLU A N 1
ATOM 4814 C CA . GLU A 1 599 ? -12.968 -9.307 29.168 1.00 97.19 599 GLU A CA 1
ATOM 4815 C C . GLU A 1 599 ? -11.751 -8.397 29.371 1.00 97.19 599 GLU A C 1
ATOM 4817 O O . GLU A 1 599 ? -11.802 -7.203 29.076 1.00 97.19 599 GLU A O 1
ATOM 4822 N N . ILE A 1 600 ? -10.615 -8.970 29.778 1.00 95.94 600 ILE A N 1
ATOM 4823 C CA . ILE A 1 600 ? -9.337 -8.255 29.906 1.00 95.94 600 ILE A CA 1
ATOM 4824 C C . ILE A 1 600 ? -8.901 -7.671 28.555 1.00 95.94 600 ILE A C 1
ATOM 4826 O O . ILE A 1 600 ? -8.400 -6.548 28.494 1.00 95.94 600 ILE A O 1
ATOM 4830 N N . LEU A 1 601 ? -9.128 -8.385 27.446 1.00 95.75 601 LEU A N 1
ATOM 4831 C CA . LEU A 1 601 ? -8.823 -7.857 26.117 1.00 95.75 601 LEU A CA 1
ATOM 4832 C C . LEU A 1 601 ? -9.798 -6.747 25.694 1.00 95.75 601 LEU A C 1
ATOM 4834 O O . LEU A 1 601 ? -9.366 -5.795 25.046 1.00 95.75 601 LEU A O 1
ATOM 4838 N N . LEU A 1 602 ? -11.075 -6.813 26.084 1.00 97.06 602 LEU A N 1
ATOM 4839 C CA . LEU A 1 602 ? -12.026 -5.714 25.899 1.00 97.06 602 LEU A CA 1
ATOM 4840 C C . LEU A 1 602 ? -11.578 -4.468 26.684 1.00 97.06 602 LEU A C 1
ATOM 4842 O O . LEU A 1 602 ? -11.486 -3.392 26.095 1.00 97.06 602 LEU A O 1
ATOM 4846 N N . LEU A 1 603 ? -11.184 -4.621 27.953 1.00 96.44 603 LEU A N 1
ATOM 4847 C CA . LEU A 1 603 ? -10.606 -3.553 28.781 1.00 96.44 603 LEU A CA 1
ATOM 4848 C C . LEU A 1 603 ? -9.347 -2.937 28.153 1.00 96.44 603 LEU A C 1
ATOM 4850 O O . LEU A 1 603 ? -9.243 -1.713 28.050 1.00 96.44 603 LEU A O 1
ATOM 4854 N N . VAL A 1 604 ? -8.423 -3.758 27.645 1.00 96.12 604 VAL A N 1
ATOM 4855 C CA . VAL A 1 604 ? -7.249 -3.274 26.898 1.00 96.12 604 VAL A CA 1
ATOM 4856 C C . VAL A 1 604 ? -7.666 -2.524 25.629 1.00 96.12 604 VAL A C 1
ATOM 4858 O O . VAL A 1 604 ? -7.137 -1.448 25.361 1.00 96.12 604 VAL A O 1
ATOM 4861 N N . LYS A 1 605 ? -8.642 -3.020 24.858 1.00 95.44 605 LYS A N 1
ATOM 4862 C CA . LYS A 1 605 ? -9.114 -2.342 23.636 1.00 95.44 605 LYS A CA 1
ATOM 4863 C C . LYS A 1 605 ? -9.847 -1.031 23.923 1.00 95.44 605 LYS A C 1
ATOM 4865 O O . LYS A 1 605 ? -9.719 -0.088 23.140 1.00 95.44 605 LYS A O 1
ATOM 4870 N N . MET A 1 606 ? -10.541 -0.935 25.053 1.00 95.19 606 MET A N 1
ATOM 4871 C CA . MET A 1 606 ? -11.094 0.315 25.575 1.00 95.19 606 MET A CA 1
ATOM 4872 C C . MET A 1 606 ? -9.985 1.294 25.977 1.00 95.19 606 MET A C 1
ATOM 4874 O O . MET A 1 606 ? -10.059 2.468 25.617 1.00 95.19 606 MET A O 1
ATOM 4878 N N . GLN A 1 607 ? -8.947 0.816 26.671 1.00 94.38 607 GLN A N 1
ATOM 4879 C CA . GLN A 1 607 ? -7.801 1.615 27.113 1.00 94.38 607 GLN A CA 1
ATOM 4880 C C . GLN A 1 607 ? -7.025 2.190 25.916 1.00 94.38 607 GLN A C 1
ATOM 4882 O O . GLN A 1 607 ? -6.720 3.382 25.883 1.00 94.38 607 GLN A O 1
ATOM 4887 N N . GLU A 1 608 ? -6.749 1.367 24.899 1.00 94.50 608 GLU A N 1
ATOM 4888 C CA . GLU A 1 608 ? -6.120 1.816 23.652 1.00 94.50 608 GLU A CA 1
ATOM 4889 C C . GLU A 1 608 ? -6.982 2.849 22.917 1.00 94.50 608 GLU A C 1
ATOM 4891 O O . GLU A 1 608 ? -6.464 3.885 22.504 1.00 94.50 608 GLU A O 1
ATOM 4896 N N . TYR A 1 609 ? -8.291 2.603 22.787 1.00 94.25 609 TYR A N 1
ATOM 4897 C CA . TYR A 1 609 ? -9.203 3.510 22.087 1.00 94.25 609 TYR A CA 1
ATOM 4898 C C . TYR A 1 609 ? -9.334 4.868 22.794 1.00 94.25 609 TYR A C 1
ATOM 4900 O O . TYR A 1 609 ? -9.280 5.911 22.142 1.00 94.25 609 TYR A O 1
ATOM 4908 N N . CYS A 1 610 ? -9.459 4.873 24.126 1.00 93.12 610 CYS A N 1
ATOM 4909 C CA . CYS A 1 610 ? -9.553 6.108 24.907 1.00 93.12 610 CYS A CA 1
ATOM 4910 C C . CYS A 1 610 ? -8.235 6.896 24.934 1.00 93.12 610 CYS A C 1
ATOM 4912 O O . CYS A 1 610 ? -8.273 8.108 25.121 1.00 93.12 610 CYS A O 1
ATOM 4914 N N . TYR A 1 611 ? -7.087 6.235 24.732 1.00 93.19 611 TYR A N 1
ATOM 4915 C CA . TYR A 1 611 ? -5.788 6.898 24.584 1.00 93.19 611 TYR A CA 1
ATOM 4916 C C . TYR A 1 611 ? -5.586 7.499 23.190 1.00 93.19 611 TYR A C 1
ATOM 4918 O O . TYR A 1 611 ? -5.177 8.652 23.057 1.00 93.19 611 TYR A O 1
ATOM 4926 N N . ASP A 1 612 ? -5.867 6.717 22.145 1.00 92.12 612 ASP A N 1
ATOM 4927 C CA . ASP A 1 612 ? -5.633 7.118 20.756 1.00 92.12 612 ASP A CA 1
ATOM 4928 C C . ASP A 1 612 ? -6.647 8.187 20.283 1.00 92.12 612 ASP A C 1
ATOM 4930 O O . ASP A 1 612 ? -6.378 8.915 19.326 1.00 92.12 612 ASP A O 1
ATOM 4934 N N . ASN A 1 613 ? -7.796 8.324 20.963 1.00 89.56 613 ASN A N 1
ATOM 4935 C CA . ASN A 1 613 ? -8.809 9.349 20.706 1.00 89.56 613 ASN A CA 1
ATOM 4936 C C . ASN A 1 613 ? -8.943 10.322 21.893 1.00 89.56 613 ASN A C 1
ATOM 4938 O O . ASN A 1 613 ? -9.647 10.050 22.863 1.00 89.56 613 ASN A O 1
ATOM 4942 N N . ILE A 1 614 ? -8.318 11.500 21.780 1.00 87.38 614 ILE A N 1
ATOM 4943 C CA . ILE A 1 614 ? -8.214 12.501 22.860 1.00 87.38 614 ILE A CA 1
ATOM 4944 C C . ILE A 1 614 ? -9.556 12.900 23.502 1.00 87.38 614 ILE A C 1
ATOM 4946 O O . ILE A 1 614 ? -9.595 13.204 24.691 1.00 87.38 614 ILE A O 1
ATOM 4950 N N . HIS A 1 615 ? -10.666 12.861 22.756 1.00 89.44 615 HIS A N 1
ATOM 4951 C CA . HIS A 1 615 ? -11.994 13.210 23.276 1.00 89.44 615 HIS A CA 1
ATOM 4952 C C . HIS A 1 615 ? -12.576 12.159 24.240 1.00 89.44 615 HIS A C 1
ATOM 4954 O O . HIS A 1 615 ? -13.520 12.467 24.961 1.00 89.44 615 HIS A O 1
ATOM 4960 N N . PHE A 1 616 ? -12.019 10.944 24.262 1.00 92.25 616 PHE A N 1
ATOM 4961 C CA . PHE A 1 616 ? -12.427 9.836 25.131 1.00 92.25 616 PHE A CA 1
ATOM 4962 C C . PHE A 1 616 ? -11.571 9.700 26.403 1.00 92.25 616 PHE A C 1
ATOM 4964 O O . PHE A 1 616 ? -11.868 8.858 27.254 1.00 92.25 616 PHE A O 1
ATOM 4971 N N . MET A 1 617 ? -10.532 10.529 26.569 1.00 88.69 617 MET A N 1
ATOM 4972 C CA . MET A 1 617 ? -9.570 10.424 27.675 1.00 88.69 617 MET A CA 1
ATOM 4973 C C . MET A 1 617 ? -10.229 10.413 29.062 1.00 88.69 617 MET A C 1
ATOM 4975 O O . MET A 1 617 ? -9.789 9.659 29.920 1.00 88.69 617 MET A O 1
ATOM 4979 N N . ASN A 1 618 ? -11.300 11.186 29.277 1.00 90.12 618 ASN A N 1
ATOM 4980 C CA . ASN A 1 618 ? -12.054 11.238 30.543 1.00 90.12 618 ASN A CA 1
ATOM 4981 C C . ASN A 1 618 ? -13.385 10.451 30.501 1.00 90.12 618 ASN A C 1
ATOM 4983 O O . ASN A 1 618 ? -14.224 10.564 31.402 1.00 90.12 618 ASN A O 1
ATOM 4987 N N . SER A 1 619 ? -13.595 9.645 29.455 1.00 92.19 619 SER A N 1
ATOM 4988 C CA . SER A 1 619 ? -14.750 8.750 29.310 1.00 92.19 619 SER A CA 1
ATOM 4989 C C . SER A 1 619 ? -14.470 7.342 29.847 1.00 92.19 619 SER A C 1
ATOM 4991 O O . SER A 1 619 ? -15.413 6.669 30.258 1.00 92.19 619 SER A O 1
ATOM 4993 N N . PHE A 1 620 ? -13.204 6.900 29.865 1.00 94.69 620 PHE A N 1
ATOM 4994 C CA . PHE A 1 620 ? -12.803 5.508 30.127 1.00 94.69 620 PHE A CA 1
ATOM 4995 C C . PHE A 1 620 ? -13.450 4.904 31.384 1.00 94.69 620 PHE A C 1
ATOM 4997 O O . PHE A 1 620 ? -14.192 3.929 31.265 1.00 94.69 620 PHE A O 1
ATOM 5004 N N . GLN A 1 621 ? -13.267 5.520 32.561 1.00 95.25 621 GLN A N 1
ATOM 5005 C CA . GLN A 1 621 ? -13.859 5.043 33.823 1.00 95.25 621 GLN A CA 1
ATOM 5006 C C . GLN A 1 621 ? -15.380 4.842 33.715 1.00 95.25 621 GLN A C 1
ATOM 5008 O O . GLN A 1 621 ? -15.914 3.816 34.130 1.00 95.25 621 GLN A O 1
ATOM 5013 N N . LYS A 1 622 ? -16.091 5.804 33.113 1.00 95.06 622 LYS A N 1
ATOM 5014 C CA . LYS A 1 622 ? -17.555 5.768 32.972 1.00 95.06 622 LYS A CA 1
ATOM 5015 C C . LYS A 1 622 ? -18.016 4.651 32.030 1.00 95.06 622 LYS A C 1
ATOM 5017 O O . LYS A 1 622 ? -19.102 4.113 32.225 1.00 95.06 622 LYS A O 1
ATOM 5022 N N . ILE A 1 623 ? -17.197 4.288 31.039 1.00 96.00 623 ILE A N 1
ATOM 5023 C CA . ILE A 1 623 ? -17.459 3.151 30.148 1.00 96.00 623 ILE A CA 1
ATOM 5024 C C . ILE A 1 623 ? -17.212 1.824 30.882 1.00 96.00 623 ILE A C 1
ATOM 5026 O O . ILE A 1 623 ? -18.048 0.931 30.776 1.00 96.00 623 ILE A O 1
ATOM 5030 N N . VAL A 1 624 ? -16.138 1.692 31.675 1.00 96.62 624 VAL A N 1
ATOM 5031 C CA . VAL A 1 624 ? -15.909 0.476 32.485 1.00 96.62 624 VAL A CA 1
ATOM 5032 C C . VAL A 1 624 ? -17.054 0.262 33.480 1.00 96.62 624 VAL A C 1
ATOM 5034 O O . VAL A 1 624 ? -17.643 -0.814 33.508 1.00 96.62 624 VAL A O 1
ATOM 5037 N N . VAL A 1 625 ? -17.443 1.304 34.223 1.00 95.94 625 VAL A N 1
ATOM 5038 C CA . VAL A 1 625 ? -18.558 1.248 35.189 1.00 95.94 625 VAL A CA 1
ATOM 5039 C C . VAL A 1 625 ? -19.896 0.917 34.511 1.00 95.94 625 VAL A C 1
ATOM 5041 O O . VAL A 1 625 ? -20.729 0.239 35.108 1.00 95.94 625 VAL A O 1
ATOM 5044 N N . LEU A 1 626 ? -20.120 1.357 33.266 1.00 96.56 626 LEU A N 1
ATOM 5045 C CA . LEU A 1 626 ? -21.300 0.968 32.486 1.00 96.56 626 LEU A CA 1
ATOM 5046 C C . LEU A 1 626 ? -21.296 -0.527 32.141 1.00 96.56 626 LEU A C 1
ATOM 5048 O O . LEU A 1 626 ? -22.332 -1.171 32.269 1.00 96.56 626 LEU A O 1
ATOM 5052 N N . LEU A 1 627 ? -20.162 -1.053 31.670 1.00 96.69 627 LEU A N 1
ATOM 5053 C CA . LEU A 1 627 ? -20.047 -2.438 31.207 1.00 96.69 627 LEU A CA 1
ATOM 5054 C C . LEU A 1 627 ? -20.026 -3.443 32.370 1.00 96.69 627 LEU A C 1
ATOM 5056 O O . LEU A 1 627 ? -20.601 -4.520 32.237 1.00 96.69 627 LEU A O 1
ATOM 5060 N N . TYR A 1 628 ? -19.474 -3.060 33.526 1.00 96.56 628 TYR A N 1
ATOM 5061 C CA . TYR A 1 628 ? -19.656 -3.779 34.793 1.00 96.56 628 TYR A CA 1
ATOM 5062 C C . TYR A 1 628 ? -21.147 -3.858 35.166 1.00 96.56 628 TYR A C 1
ATOM 5064 O O . TYR A 1 628 ? -21.697 -4.943 35.307 1.00 96.56 628 TYR A O 1
ATOM 5072 N N . LYS A 1 629 ? -21.862 -2.720 35.168 1.00 94.88 629 LYS A N 1
ATOM 5073 C CA . LYS A 1 629 ? -23.319 -2.637 35.436 1.00 94.88 629 LYS A CA 1
ATOM 5074 C C . LYS A 1 629 ? -24.228 -3.195 34.324 1.00 94.88 629 LYS A C 1
ATOM 5076 O O . LYS A 1 629 ? -25.436 -2.953 34.340 1.00 94.88 629 LYS A O 1
ATOM 5081 N N . ALA A 1 630 ? -23.656 -3.885 33.343 1.00 94.19 630 ALA A N 1
ATOM 5082 C CA . ALA A 1 630 ? -24.362 -4.637 32.309 1.00 94.19 630 ALA A CA 1
ATOM 5083 C C . ALA A 1 630 ? -23.887 -6.104 32.247 1.00 94.19 630 ALA A C 1
ATOM 5085 O O . ALA A 1 630 ? -24.220 -6.818 31.297 1.00 94.19 630 ALA A O 1
ATOM 5086 N N . ASP A 1 631 ? -23.070 -6.520 33.224 1.00 94.56 631 ASP A N 1
ATOM 5087 C CA . ASP A 1 631 ? -22.434 -7.832 33.347 1.00 94.56 631 ASP A CA 1
ATOM 5088 C C . ASP A 1 631 ? -21.721 -8.266 32.044 1.00 94.56 631 ASP A C 1
ATOM 5090 O O . ASP A 1 631 ? -21.785 -9.412 31.604 1.00 94.56 631 ASP A O 1
ATOM 5094 N N . VAL A 1 632 ? -21.054 -7.297 31.400 1.00 96.31 632 VAL A N 1
ATOM 5095 C CA . VAL A 1 632 ? -20.126 -7.484 30.266 1.00 96.31 632 VAL A CA 1
ATOM 5096 C C . VAL A 1 632 ? -18.683 -7.653 30.763 1.00 96.31 632 VAL A C 1
ATOM 5098 O O . VAL A 1 632 ? -17.851 -8.215 30.056 1.00 96.31 632 VAL A O 1
ATOM 5101 N N . LEU A 1 633 ? -18.378 -7.151 31.962 1.00 96.81 633 LEU A N 1
ATOM 5102 C CA . LEU A 1 633 ? -17.080 -7.263 32.627 1.00 96.81 633 LEU A CA 1
ATOM 5103 C C . LEU A 1 633 ? -17.293 -7.723 34.071 1.00 96.81 633 LEU A C 1
ATOM 5105 O O . LEU A 1 633 ? -18.075 -7.105 34.793 1.00 96.81 633 LEU A O 1
ATOM 5109 N N . SER A 1 634 ? -16.576 -8.765 34.478 1.00 95.50 634 SER A N 1
ATOM 5110 C CA . SER A 1 634 ? -16.463 -9.220 35.863 1.00 95.50 634 SER A CA 1
ATOM 5111 C C . SER A 1 634 ? -15.571 -8.304 36.704 1.00 95.50 634 SER A C 1
ATOM 5113 O O . SER A 1 634 ? -14.750 -7.535 36.192 1.00 95.50 634 SER A O 1
ATOM 5115 N N . GLU A 1 635 ? -15.711 -8.434 38.019 1.00 94.25 635 GLU A N 1
ATOM 5116 C CA . GLU A 1 635 ? -14.817 -7.839 39.008 1.00 94.25 635 GLU A CA 1
ATOM 5117 C C . GLU A 1 635 ? -13.372 -8.325 38.829 1.00 94.25 635 GLU A C 1
ATOM 5119 O O . GLU A 1 635 ? -12.469 -7.512 38.615 1.00 94.25 635 GLU A O 1
ATOM 5124 N N . GLU A 1 636 ? -13.174 -9.650 38.783 1.00 94.06 636 GLU A N 1
ATOM 5125 C CA . GLU A 1 636 ? -11.881 -10.303 38.542 1.00 94.06 636 GLU A CA 1
ATOM 5126 C C . GLU A 1 636 ? -11.127 -9.690 37.352 1.00 94.06 636 GLU A C 1
ATOM 5128 O O . GLU A 1 636 ? -9.945 -9.351 37.458 1.00 94.06 636 GLU A O 1
ATOM 5133 N N . ALA A 1 637 ? -11.802 -9.515 36.209 1.00 95.00 637 ALA A N 1
ATOM 5134 C CA . ALA A 1 637 ? -11.192 -8.969 35.000 1.00 95.00 637 ALA A CA 1
ATOM 5135 C C . ALA A 1 637 ? -10.760 -7.502 35.165 1.00 95.00 637 ALA A C 1
ATOM 5137 O O . ALA A 1 637 ? -9.709 -7.110 34.647 1.00 95.00 637 ALA A O 1
ATOM 5138 N N . ILE A 1 638 ? -11.534 -6.695 35.899 1.00 96.19 638 ILE A N 1
ATOM 5139 C CA . ILE A 1 638 ? -11.225 -5.284 36.177 1.00 96.19 638 ILE A CA 1
ATOM 5140 C C . ILE A 1 638 ? -10.052 -5.176 37.158 1.00 96.19 638 ILE A C 1
ATOM 5142 O O . ILE A 1 638 ? -9.104 -4.430 36.891 1.00 96.19 638 ILE A O 1
ATOM 5146 N N . LEU A 1 639 ? -10.067 -5.954 38.245 1.00 94.75 639 LEU A N 1
ATOM 5147 C CA . LEU A 1 639 ? -8.984 -6.006 39.231 1.00 94.75 639 LEU A CA 1
ATOM 5148 C C . LEU A 1 639 ? -7.672 -6.486 38.588 1.00 94.75 639 LEU A C 1
ATOM 5150 O O . LEU A 1 639 ? -6.627 -5.857 38.769 1.00 94.75 639 LEU A O 1
ATOM 5154 N N . LYS A 1 640 ? -7.726 -7.538 37.762 1.00 94.69 640 LYS A N 1
ATOM 5155 C CA . LYS A 1 640 ? -6.564 -8.111 37.062 1.00 94.69 640 LYS A CA 1
ATOM 5156 C C . LYS A 1 640 ? -6.014 -7.213 35.952 1.00 94.69 640 LYS A C 1
ATOM 5158 O O . LYS A 1 640 ? -4.798 -7.130 35.760 1.00 94.69 640 LYS A O 1
ATOM 5163 N N . TRP A 1 641 ? -6.878 -6.483 35.242 1.00 96.38 641 TRP A N 1
ATOM 5164 C CA . TRP A 1 641 ? -6.438 -5.404 34.354 1.00 96.38 641 TRP A CA 1
ATOM 5165 C C . TRP A 1 641 ? -5.731 -4.295 35.142 1.00 96.38 641 TRP A C 1
ATOM 5167 O O . TRP A 1 641 ? -4.659 -3.853 34.732 1.00 96.38 641 TRP A O 1
ATOM 5177 N N . TYR A 1 642 ? -6.264 -3.882 36.295 1.00 94.00 642 TYR A N 1
ATOM 5178 C CA . TYR A 1 642 ? -5.677 -2.813 37.106 1.00 94.00 642 TYR A CA 1
ATOM 5179 C C . TYR A 1 642 ? -4.294 -3.182 37.671 1.00 94.00 642 TYR A C 1
ATOM 5181 O O . TYR A 1 642 ? -3.389 -2.347 37.659 1.00 94.00 642 TYR A O 1
ATOM 5189 N N . THR A 1 643 ? -4.091 -4.425 38.116 1.00 91.94 643 THR A N 1
ATOM 5190 C CA . THR A 1 643 ? -2.814 -4.877 38.695 1.00 91.94 643 THR A CA 1
ATOM 5191 C C . THR A 1 643 ? -1.750 -5.207 37.646 1.00 91.94 643 THR A C 1
ATOM 5193 O O . THR A 1 643 ? -0.643 -4.670 37.728 1.00 91.94 643 THR A O 1
ATOM 5196 N N . GLU A 1 644 ? -2.061 -6.053 36.657 1.00 92.31 644 GLU A N 1
ATOM 5197 C CA . GLU A 1 644 ? -1.049 -6.654 35.770 1.00 92.31 644 GLU A CA 1
ATOM 5198 C C . GLU A 1 644 ? -1.333 -6.543 34.264 1.00 92.31 644 GLU A C 1
ATOM 5200 O O . GLU A 1 644 ? -0.390 -6.391 33.488 1.00 92.31 644 GLU A O 1
ATOM 5205 N N . ALA A 1 645 ? -2.595 -6.597 33.823 1.00 90.12 645 ALA A N 1
ATOM 5206 C CA . ALA A 1 645 ? -2.917 -6.800 32.404 1.00 90.12 645 ALA A CA 1
ATOM 5207 C C . ALA A 1 645 ? -3.182 -5.512 31.588 1.00 90.12 645 ALA A C 1
ATOM 5209 O O . ALA A 1 645 ? -3.558 -5.583 30.416 1.00 90.12 645 ALA A O 1
ATOM 5210 N N . HIS A 1 646 ? -2.974 -4.328 32.170 1.00 90.94 646 HIS A N 1
ATOM 5211 C CA . HIS A 1 646 ? -3.070 -3.042 31.470 1.00 90.94 646 HIS A CA 1
ATOM 5212 C C . HIS A 1 646 ? -1.885 -2.778 30.526 1.00 90.94 646 HIS A C 1
ATOM 5214 O O . HIS A 1 646 ? -0.732 -3.106 30.810 1.00 90.94 646 HIS A O 1
ATOM 5220 N N . VAL A 1 647 ? -2.138 -2.084 29.411 1.00 92.25 647 VAL A N 1
ATOM 5221 C CA . VAL A 1 647 ? -1.072 -1.682 28.473 1.00 92.25 647 VAL A CA 1
ATOM 5222 C C . VAL A 1 647 ? -0.382 -0.379 28.896 1.00 92.25 647 VAL A C 1
ATOM 5224 O O . VAL A 1 647 ? -0.902 0.403 29.689 1.00 92.25 647 VAL A O 1
ATOM 5227 N N . ALA A 1 648 ? 0.799 -0.102 28.334 1.00 89.81 648 ALA A N 1
ATOM 5228 C CA . ALA A 1 648 ? 1.552 1.123 28.623 1.00 89.81 648 ALA A CA 1
ATOM 5229 C C . ALA A 1 648 ? 0.855 2.416 28.136 1.00 89.81 648 ALA A C 1
ATOM 5231 O O . ALA A 1 648 ? 1.062 3.482 28.721 1.00 89.81 648 ALA A O 1
ATOM 5232 N N . LYS A 1 649 ? 0.012 2.338 27.091 1.00 88.44 649 LYS A N 1
ATOM 5233 C CA . LYS A 1 649 ? -0.768 3.472 26.561 1.00 88.44 649 LYS A CA 1
ATOM 5234 C C . LYS A 1 649 ? -1.675 4.065 27.643 1.00 88.44 649 LYS A C 1
ATOM 5236 O O . LYS A 1 649 ? -2.581 3.399 28.135 1.00 88.44 649 LYS A O 1
ATOM 5241 N N . GLY A 1 650 ? -1.421 5.314 28.030 1.00 84.50 650 GLY A N 1
ATOM 5242 C CA . GLY A 1 650 ? -2.223 6.034 29.027 1.00 84.50 650 GLY A CA 1
ATOM 5243 C C . GLY A 1 650 ? -2.202 5.452 30.447 1.00 84.50 650 GLY A C 1
ATOM 5244 O O . GLY A 1 650 ? -3.004 5.892 31.265 1.00 84.50 650 GLY A O 1
ATOM 5245 N N . ARG A 1 651 ? -1.300 4.501 30.753 1.00 90.38 651 ARG A N 1
ATOM 5246 C CA . ARG A 1 651 ? -1.260 3.720 32.007 1.00 90.38 651 ARG A CA 1
ATOM 5247 C C . ARG A 1 651 ? -1.542 4.554 33.261 1.00 90.38 651 ARG A C 1
ATOM 5249 O O . ARG A 1 651 ? -2.482 4.267 33.989 1.00 90.38 651 ARG A O 1
ATOM 5256 N N . SER A 1 652 ? -0.744 5.593 33.502 1.00 90.12 652 SER A N 1
ATOM 5257 C CA . SER A 1 652 ? -0.856 6.432 34.702 1.00 90.12 652 SER A CA 1
ATOM 5258 C C . SER A 1 652 ? -2.183 7.186 34.800 1.00 90.12 652 SER A C 1
ATOM 5260 O O . SER A 1 652 ? -2.683 7.382 35.901 1.00 90.12 652 SER A O 1
ATOM 5262 N N . VAL A 1 653 ? -2.770 7.585 33.667 1.00 92.81 653 VAL A N 1
ATOM 5263 C CA . VAL A 1 653 ? -4.035 8.332 33.636 1.00 92.81 653 VAL A CA 1
ATOM 5264 C C . VAL A 1 653 ? -5.213 7.406 33.924 1.00 92.81 653 VAL A C 1
ATOM 5266 O O . VAL A 1 653 ? -6.049 7.727 34.763 1.00 92.81 653 VAL A O 1
ATOM 5269 N N . PHE A 1 654 ? -5.276 6.244 33.269 1.00 94.56 654 PHE A N 1
ATOM 5270 C CA . PHE A 1 654 ? -6.411 5.332 33.434 1.00 94.56 654 PHE A CA 1
ATOM 5271 C C . PHE A 1 654 ? -6.384 4.572 34.760 1.00 94.56 654 PHE A C 1
ATOM 5273 O O . PHE A 1 654 ? -7.452 4.325 35.313 1.00 94.56 654 PHE A O 1
ATOM 5280 N N . LEU A 1 655 ? -5.205 4.262 35.313 1.00 94.00 655 LEU A N 1
ATOM 5281 C CA . LEU A 1 655 ? -5.120 3.723 36.672 1.00 94.00 655 LEU A CA 1
ATOM 5282 C C . LEU A 1 655 ? -5.603 4.760 37.701 1.00 94.00 655 LEU A C 1
ATOM 5284 O O . LEU A 1 655 ? -6.469 4.435 38.503 1.00 94.00 655 LEU A O 1
ATOM 5288 N N . GLU A 1 656 ? -5.170 6.025 37.634 1.00 94.69 656 GLU A N 1
ATOM 5289 C CA . GLU A 1 656 ? -5.650 7.052 38.579 1.00 94.69 656 GLU A CA 1
ATOM 5290 C C . GLU A 1 656 ? -7.162 7.329 38.434 1.00 94.69 656 GLU A C 1
ATOM 5292 O O . GLU A 1 656 ? -7.859 7.482 39.435 1.00 94.69 656 GLU A O 1
ATOM 5297 N N . GLN A 1 657 ? -7.712 7.310 37.211 1.00 93.75 657 GLN A N 1
ATOM 5298 C CA . GLN A 1 657 ? -9.166 7.395 36.996 1.00 93.75 657 GLN A CA 1
ATOM 5299 C C . GLN A 1 657 ? -9.937 6.203 37.586 1.00 93.75 657 GLN A C 1
ATOM 5301 O O . GLN A 1 657 ? -11.047 6.374 38.088 1.00 93.75 657 GLN A O 1
ATOM 5306 N N . MET A 1 658 ? -9.380 4.994 37.498 1.00 95.75 658 MET A N 1
ATOM 5307 C CA . MET A 1 658 ? -10.028 3.769 37.975 1.00 95.75 658 MET A CA 1
ATOM 5308 C C . MET A 1 658 ? -9.853 3.534 39.473 1.00 95.75 658 MET A C 1
ATOM 5310 O O . MET A 1 658 ? -10.688 2.856 40.064 1.00 95.75 658 MET A O 1
ATOM 5314 N N . LYS A 1 659 ? -8.821 4.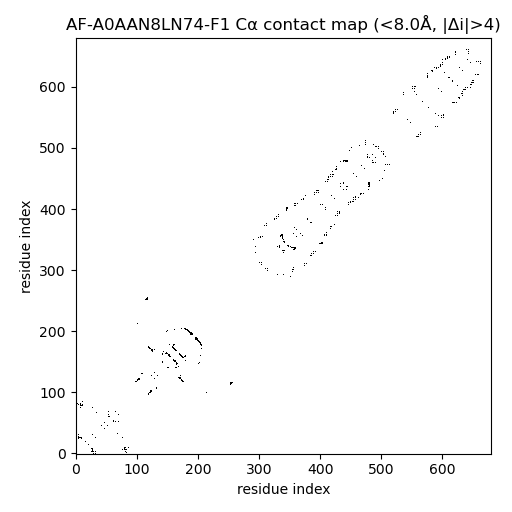120 40.089 1.00 94.31 659 LYS A N 1
ATOM 5315 C CA . LYS A 1 659 ? -8.417 3.911 41.483 1.00 94.31 659 LYS A CA 1
ATOM 5316 C C . LYS A 1 659 ? -9.592 3.867 42.463 1.00 94.31 659 LYS A C 1
ATOM 5318 O O . LYS A 1 659 ? -9.815 2.830 43.068 1.00 94.31 659 LYS A O 1
ATOM 5323 N N . LYS A 1 660 ? -10.411 4.924 42.531 1.00 93.88 660 LYS A N 1
ATOM 5324 C CA . LYS A 1 660 ? -11.567 4.995 43.452 1.00 93.88 660 LYS A CA 1
ATOM 5325 C C . LYS A 1 660 ? -12.642 3.932 43.214 1.00 93.88 660 LYS A C 1
ATOM 5327 O O . LYS A 1 660 ? -13.402 3.624 44.122 1.00 93.88 660 LYS A O 1
ATOM 5332 N N . PHE A 1 661 ? -12.758 3.427 41.988 1.00 94.50 661 PHE A N 1
ATOM 5333 C CA . PHE A 1 661 ? -13.707 2.366 41.658 1.00 94.50 661 PHE A CA 1
ATOM 5334 C C . PHE A 1 661 ? -13.128 0.987 41.997 1.00 94.50 661 PHE A C 1
ATOM 5336 O O . PHE A 1 661 ? -13.857 0.144 42.491 1.00 94.50 661 PHE A O 1
ATOM 5343 N N . VAL A 1 662 ? -11.818 0.788 41.826 1.00 94.00 662 VAL A N 1
ATOM 5344 C CA . VAL A 1 662 ? -11.099 -0.425 42.256 1.00 94.00 662 VAL A CA 1
ATOM 5345 C C . VAL A 1 662 ? -10.961 -0.514 43.781 1.00 94.00 662 VAL A C 1
ATOM 5347 O O . VAL A 1 662 ? -11.007 -1.609 44.328 1.00 94.00 662 VAL A O 1
ATOM 5350 N N . GLU A 1 663 ? -10.831 0.622 44.468 1.00 92.88 663 GLU A N 1
ATOM 5351 C CA . GLU A 1 663 ? -10.939 0.721 45.930 1.00 92.88 663 GLU A CA 1
ATOM 5352 C C . GLU A 1 663 ? -12.365 0.369 46.392 1.00 92.88 663 GLU A C 1
ATOM 5354 O O . GLU A 1 663 ? -12.521 -0.393 47.333 1.00 92.88 663 GLU A O 1
ATOM 5359 N N . TRP A 1 664 ? -13.412 0.843 45.703 1.00 93.75 664 TRP A N 1
ATOM 5360 C CA . TRP A 1 664 ? -14.797 0.478 46.039 1.00 93.75 664 TRP A CA 1
ATOM 5361 C C . TRP A 1 664 ? -15.119 -1.008 45.810 1.00 93.75 664 TRP A C 1
ATOM 5363 O O . TRP A 1 664 ? -15.775 -1.601 46.656 1.00 93.75 664 TRP A O 1
ATOM 5373 N N . LEU A 1 665 ? -14.657 -1.587 44.695 1.00 91.50 665 LEU A N 1
ATOM 5374 C CA . LEU A 1 665 ? -14.845 -3.002 44.341 1.00 91.50 665 LEU A CA 1
ATOM 5375 C C . LEU A 1 665 ? -14.351 -3.925 45.475 1.00 91.50 665 LEU A C 1
ATOM 5377 O O . LEU A 1 665 ? -15.148 -4.568 46.149 1.00 91.50 665 LEU A O 1
ATOM 5381 N N . LYS A 1 666 ? -13.057 -3.837 45.811 1.00 89.00 666 LYS A N 1
ATOM 5382 C CA . LYS A 1 666 ? -12.428 -4.624 46.889 1.00 89.00 666 LYS A CA 1
ATOM 5383 C C . LYS A 1 666 ? -13.118 -4.498 48.246 1.00 89.00 666 LYS A C 1
ATOM 5385 O O . LYS A 1 666 ? -13.266 -5.479 48.959 1.00 89.00 666 LYS A O 1
ATOM 5390 N N . ASN A 1 667 ? -13.522 -3.285 48.612 1.00 86.19 667 ASN A N 1
ATOM 5391 C CA . ASN A 1 667 ? -14.198 -3.053 49.883 1.00 86.19 667 ASN A CA 1
ATOM 5392 C C . ASN A 1 667 ? -15.612 -3.664 49.912 1.00 86.19 667 ASN A C 1
ATOM 5394 O O . ASN A 1 667 ? -16.072 -4.043 50.981 1.00 86.19 667 ASN A O 1
ATOM 5398 N N . ALA A 1 668 ? -16.293 -3.770 48.765 1.00 76.00 668 ALA A N 1
ATOM 5399 C CA . ALA A 1 668 ? -17.588 -4.443 48.668 1.00 76.00 668 ALA A CA 1
ATOM 5400 C C . ALA A 1 668 ? -17.452 -5.977 48.736 1.00 76.00 668 ALA A C 1
ATOM 5402 O O . ALA A 1 668 ? -18.332 -6.632 49.286 1.00 76.00 668 ALA A O 1
ATOM 5403 N N . GLU A 1 669 ? -16.345 -6.531 48.228 1.00 58.28 669 GLU A N 1
ATOM 5404 C CA . GLU A 1 669 ? -15.955 -7.938 48.409 1.00 58.28 669 GLU A CA 1
ATOM 5405 C C . GLU A 1 669 ? -15.751 -8.240 49.912 1.00 58.28 669 GLU A C 1
ATOM 5407 O O . GLU A 1 669 ? -16.465 -9.078 50.464 1.00 58.28 669 GLU A O 1
ATOM 5412 N N . GLU A 1 670 ? -14.908 -7.457 50.605 1.00 54.16 670 GLU A N 1
ATOM 5413 C CA . GLU A 1 670 ? -14.633 -7.579 52.054 1.00 54.16 670 GLU A CA 1
ATOM 5414 C C . GLU A 1 670 ? -15.893 -7.421 52.944 1.00 54.16 670 GLU A C 1
ATOM 5416 O O . GLU A 1 670 ? -16.054 -8.159 53.920 1.00 54.16 670 GLU A O 1
ATOM 5421 N N . GLU A 1 671 ? -16.813 -6.500 52.619 1.00 50.00 671 GLU A N 1
ATOM 5422 C CA . GLU A 1 671 ? -18.103 -6.360 53.328 1.00 50.00 671 GLU A CA 1
ATOM 5423 C C . GLU A 1 671 ? -19.037 -7.565 53.078 1.00 50.00 671 GLU A C 1
ATOM 5425 O O . GLU A 1 671 ? -19.782 -7.950 53.975 1.00 50.00 671 GLU A O 1
ATOM 5430 N N . SER A 1 672 ? -18.976 -8.209 51.905 1.00 48.97 672 SER A N 1
ATOM 5431 C CA . SER A 1 672 ? -19.832 -9.365 51.586 1.00 48.97 672 SER A CA 1
ATOM 5432 C C . SER A 1 672 ? -19.341 -10.694 52.171 1.00 48.97 672 SER A C 1
ATOM 5434 O O . SER A 1 672 ? -20.158 -11.459 52.677 1.00 48.97 672 SER A O 1
ATOM 5436 N N . GLU A 1 673 ? -18.027 -10.959 52.177 1.00 47.72 673 GLU A N 1
ATOM 5437 C CA . GLU A 1 673 ? -17.482 -12.170 52.816 1.00 47.72 673 GLU A CA 1
ATOM 5438 C C . GLU A 1 673 ? -17.696 -12.145 54.339 1.00 47.72 673 GLU A C 1
ATOM 5440 O O . GLU A 1 673 ? -17.980 -13.177 54.945 1.00 47.72 673 GLU A O 1
ATOM 5445 N N . SER A 1 674 ? -17.630 -10.962 54.965 1.00 46.22 674 SER A N 1
ATOM 5446 C CA . SER A 1 674 ? -17.855 -10.818 56.410 1.00 46.22 674 SER A CA 1
ATOM 5447 C C . SER A 1 674 ? -19.333 -10.887 56.827 1.00 46.22 674 SER A C 1
ATOM 5449 O O . SER A 1 674 ? -19.613 -11.353 57.932 1.00 46.22 674 SER A O 1
ATOM 5451 N N . GLU A 1 675 ? -20.288 -10.521 55.959 1.00 46.50 675 GLU A N 1
ATOM 5452 C CA . GLU A 1 675 ? -21.717 -10.807 56.192 1.00 46.50 675 GLU A CA 1
ATOM 5453 C C . GLU A 1 675 ? -22.066 -12.302 56.021 1.00 46.50 675 GLU A C 1
ATOM 5455 O O . GLU A 1 675 ? -23.008 -12.766 56.665 1.00 46.50 675 GLU A O 1
ATOM 5460 N N . GLU A 1 676 ? -21.318 -13.078 55.219 1.00 44.84 676 GLU A N 1
ATOM 5461 C CA . GLU A 1 676 ? -21.471 -14.544 55.164 1.00 44.84 676 GLU A CA 1
ATOM 5462 C C . GLU A 1 676 ? -20.769 -15.258 56.344 1.00 44.84 676 GLU A C 1
ATOM 5464 O O . GLU A 1 676 ? -21.336 -16.208 56.882 1.00 44.84 676 GLU A O 1
ATOM 5469 N N . GLU A 1 677 ? -19.610 -14.786 56.833 1.00 47.00 677 GLU A N 1
ATOM 5470 C CA . GLU A 1 677 ? -18.954 -15.360 58.032 1.00 47.00 677 GLU A CA 1
ATOM 5471 C C . GLU A 1 677 ? -19.679 -15.058 59.368 1.00 47.00 677 GLU A C 1
ATOM 5473 O O . GLU A 1 677 ? -19.513 -15.823 60.319 1.00 47.00 677 GLU A O 1
ATOM 5478 N N . GLU A 1 678 ? -20.508 -14.007 59.477 1.00 47.62 678 GLU A N 1
ATOM 5479 C CA . GLU A 1 678 ? -21.394 -13.794 60.648 1.00 47.62 678 GLU A CA 1
ATOM 5480 C C . GLU A 1 678 ? -22.758 -14.529 60.545 1.00 47.62 678 GLU A C 1
ATOM 5482 O O . GLU A 1 678 ? -23.613 -14.364 61.424 1.00 47.62 678 GLU A O 1
ATOM 5487 N N . ALA A 1 679 ? -22.985 -15.348 59.506 1.00 45.19 679 ALA A N 1
ATOM 5488 C CA . ALA A 1 679 ? -24.274 -16.003 59.236 1.00 45.19 679 ALA A CA 1
ATOM 5489 C C . ALA A 1 679 ? -24.341 -17.528 59.510 1.00 45.19 679 ALA A C 1
ATOM 5491 O O . ALA A 1 679 ? -25.434 -18.094 59.382 1.00 45.19 679 ALA A O 1
ATOM 5492 N N . ASP A 1 680 ? -23.231 -18.171 59.902 1.00 36.78 680 ASP A N 1
ATOM 5493 C CA . ASP A 1 680 ? -23.082 -19.630 60.147 1.00 36.78 680 ASP A CA 1
ATOM 5494 C C . ASP A 1 680 ? -22.754 -19.971 61.630 1.00 36.78 680 ASP A C 1
ATOM 5496 O O . ASP A 1 680 ? -23.073 -21.105 62.069 1.00 36.78 680 ASP A O 1
#

Sequence (680 aa):
MRTICRNTNKQAARNQQKGSKYQWTDVDVEELHRFLGLLIYTSLVTLPSIQDYWKQSHILSVSLPAKVMPRDRFRSISWNIHLSDPEEDVINDQRKGYHIYMDNFLHQPKTVPEFGKYEVWSLWGPTEATEKGVLVAEKNALTSKSKRGSVRWIREDRLVFVKWMDTREVSVCSTIHPAFSGETIKRKVKEGPGRWVAKDIPCPTPIMAYNKYMEGLTCQTSFSSITQPIAELLAEAKDKATAGRRVCQRCKQVDKKRVSFMSNQKIQKPTLTGQRFKTRKRDEKKVFDPTQFQETIVQGLNQTGSDLDAVAKFLDASGAKLDYRRYAETLFDILVAGGMLAPGGTLSDDLTRTEFCLFTAQEDLETMQAYAQVFNKLIRRYKYLEKGFEEEIKKLLLFLKGFTESERNKLAMLTGILLANGNISASILNSLYNENLVKEGVSAAFAVKLFKSWIHEKDINSVAGSLRKVGMDNRLLELFPANKRSCEHFSKYFTDAGLKELSDFARNQQAIGSRKELQKDLQEQMERGDAFKDIIASAREEMKKNNISEQTMIGIVWTSVMSYVEWNKKEELVTEQAIKHLKQYSPLLKAFTSQGASEILLLVKMQEYCYDNIHFMNSFQKIVVLLYKADVLSEEAILKWYTEAHVAKGRSVFLEQMKKFVEWLKNAEEESESEEEEAD

Nearest PDB structures (foldseek):
  6o81-assembly1_B  TM=8.079E-01  e=1.691E-04  Homo sapiens
  6o85-assembly1_B  TM=8.057E-01  e=2.818E-04  Homo sapiens
  3jui-assembly1_A  TM=8.418E-01  e=8.166E-04  Homo sapiens
  3d3m-assembly2_B  TM=7.881E-01  e=8.853E-03  Homo sapiens
  8xi2-assembly1_V  TM=6.081E-01  e=3.456E-02  Chlamydomonas reinhardtii

pLDDT: mean 76.93, std 22.98, range [18.7, 98.19]

Radius of gyration: 35.88 Å; Cα contacts (8 Å, |Δi|>4): 729; chains: 1; bounding box: 68×76×125 Å

Solvent-accessible surface area (backbone atoms only — not comparable to full-atom values): 39562 Å² total; per-residue (Å²): 100,70,65,33,29,54,19,16,39,53,37,40,54,56,41,45,76,70,68,50,95,68,89,82,78,80,56,49,63,64,60,49,50,52,52,52,51,48,57,50,48,52,72,74,56,80,65,101,43,91,65,47,47,61,38,84,88,52,99,84,41,48,77,60,51,57,73,73,46,52,69,68,57,52,47,51,46,72,76,26,73,30,77,62,52,68,68,60,51,53,60,53,58,75,67,67,85,71,79,44,85,46,78,64,69,93,66,64,70,88,57,57,74,73,44,63,62,54,55,61,42,30,39,40,57,69,71,58,53,74,79,61,73,60,87,82,57,74,97,72,62,86,54,99,84,53,60,68,38,45,72,49,71,53,74,58,97,61,41,29,40,34,39,36,28,63,100,53,61,43,34,39,42,32,58,85,53,60,68,61,79,86,44,66,44,81,39,80,42,75,68,68,87,96,41,70,44,80,41,79,31,57,44,39,42,57,58,55,54,47,47,76,74,45,77,84,65,65,91,90,69,74,94,72,87,77,57,54,73,57,48,48,52,60,44,53,62,45,68,70,66,71,76,69,93,79,89,87,88,84,85,85,78,72,63,92,88,86,91,88,79,91,87,90,87,90,82,90,82,85,86,85,86,85,78,88,76,79,78,71,87,76,81,76,80,77,73,93,54,68,62,67,52,46,52,57,50,36,55,50,37,66,71,39,47,87,42,58,68,49,41,42,52,49,53,57,64,44,57,78,78,46,64,53,86,82,40,39,62,56,52,50,30,26,50,39,67,14,28,55,59,40,98,66,44,38,76,50,85,94,61,82,69,34,80,62,15,54,54,67,48,74,91,50,69,67,58,33,49,51,52,44,48,35,54,49,56,49,32,70,74,42,59,85,43,48,63,47,50,46,54,43,55,29,48,53,48,61,24,53,84,50,45,56,72,67,39,41,43,38,52,18,31,31,50,14,41,31,45,57,70,65,76,40,69,65,69,40,58,61,32,36,56,37,64,78,39,9,69,72,41,52,24,44,59,37,46,53,40,15,51,49,33,16,35,74,68,64,36,67,63,61,52,53,56,44,28,54,77,64,71,42,54,83,46,66,56,52,27,38,38,81,98,52,57,42,67,67,52,49,31,44,59,32,35,80,71,70,37,46,70,60,26,54,49,47,51,51,39,51,54,53,48,54,51,50,51,51,27,50,51,56,36,51,41,57,73,73,62,58,56,63,72,57,55,51,49,53,52,57,47,53,25,65,77,69,71,50,50,53,48,59,47,35,56,37,51,51,52,27,64,64,68,72,55,90,77,57,91,45,47,70,61,26,36,54,51,47,50,57,50,50,62,71,46,36,72,60,50,34,75,34,31,88,42,61,74,20,28,32,48,46,52,38,54,50,44,49,49,24,52,78,35,73,56,31,58,88,28,48,53,63,48,52,56,49,34,40,76,63,68,33,37,58,68,69,30,53,55,44,27,71,76,71,60,57,57,80,65,55,39,74,59,55,49,63,62,35,41,72,56,58,54,50,51,56,53,53,51,58,55,50,56,52,59,54,70,77,70,120

Secondary structure (DSSP, 8-state):
-HHHHHHHHHHHHHHHHTT--S--PPP-HHHHHHHHHHHHHHHHS--SSTTGGG--SSTT--TTHHHHS-HHHHHHHHHH--SS-HHHHHHHHTT---EE--S---S-GGGGGGGTTSEE-EEE-TTTTTTTT----GGG---TTSPTT-EEEEEETTEEEEEEESSSEEEEEESSS-S--S-EEEEEEE-SSS-EEEEEEE--HHHHHHHHHHTT--TT--S-SSTTHHHHHHHHHHHTTSS-----------------------------------PPP--------HHHHHHHHHHHHHHHTT-HHHHHHHHHHHHTTS-TTTSHHHHHHHHHHSSPBPTTSPBPSSS---SSSTTTS-SSHHHHHHHHHHHHHHHHHSGGGHHHHHHHHHHHTT-GGGS-HHHHHHHHHHHHHHHHTTSS-GGGGGGGG-HHHHHTTHHHHHHHHHHHHHHHHS-HHHHHHHHHHTT-TT-GGGGS-GGG--HHHHHHHHHHTT-HHHHHHHHHHHHHHHHHHHHHHHHHHHHHT--HHHHHHHHHHHHHHTT--HHHHHHHHHHHHHHSSPPPSSHHHHHHHHHHHHHHHHHHHHTT--SHHHHHHHHHHHHHHHHHSGGGTTTHHHHHHHHHTTTSS-HHHHHHIIIII--STTHHHHHHHHHHHHHHHHHHHHHHHHHHHT--

Organism: NCBI:txid861788

Foldseek 3Di:
DQLQLVQLQQQLVVVVVVVDPDDDDRDDPVLVVLLVVVVVVCVVDPDPDLCQQCDPPDPPHDDPNVVSDNSVVSVSSVVRRDDDRPVVVVVVVVVDDDADEDEDDPDAPVCVVQCAAYWDWYKDDPVRCVPRDDDCPVVDDDDQPDDALDKDWDDDPQKIWIWGHHVHIIIIIGRHFDQFDQAWDWDWDDDDPPDTDTDTHGDGPRVVVNCVVPVVDDPPDDPDDPCDVVVVVVVVVVVVVVPDDDDDDDDDDDHDDDDDDDDDDDDDDDDDPDDDDDDDPDPDPPDPDLQVVLCVLQVQLQVQDQPLVSNLVSLLVCVVPDDCLSCVLQVLCCQQVQGHADQLRAHDDPHDGHCRHLQNDDLDLVSLVSSLVSLVSNCVSVVSSLVVVQVNLLSCLLNVVNDDPSSLLSSLLNQLLCLLVVSYAPLSLVSLLPPVCQVVLVSVSSPLSNVVNNCVNPHVVSVCVRCVVVVCLQVQLSNHDPVQSDLCSQCCSNVVSVNNVSSVSNVVVVVVVVLVVLLVVLLVCVVVVPDLVVSLVVLVVVCVVVVPALLSSLLSVLCSQVVSDDADPALVRSLVVLLVSCLVCLVNLLSSQPDLSSQLSNLQSLLVVLLVDVSNLLNSQVSVVSSVVSVSHDLVSLLCCLPPSHDPRCNVSVNVSCVVVNVVSVVVVVVVVVVVVVVD